Protein AF-0000000084935374 (afdb_homodimer)

Nearest PDB structures (foldseek):
  3dr8-assembly1_B  TM=8.286E-01  e=1.320E-12  unclassified
  1j4j-assembly2_B  TM=8.496E-01  e=1.382E-11  Pseudomonas amygdali pv. tabaci
  5t7e-assembly1_C-2  TM=8.811E-01  e=7.198E-11  Streptomyces hygroscopicus
  2vi7-assembly2_C  TM=8.161E-01  e=1.672E-11  Pseudomonas aeruginosa
  2i79-assembly3_D  TM=8.146E-01  e=8.707E-11  Streptococcus pneumoniae TIGR4

Secondary structure (DSSP, 8-state):
-------SSS---EEEEEHHHHHT-HHHHHHHHHHHHHHHHHHHHTT--SS-SSPPPHHHHHHHHHHHHHHHHTTSEEEEEEEETTEEEEEEEEEE--SGGGTT-EEEEEEEE-GGGTTSSHHHHHHHHHHHHHHHTT-SEEEEEEETT-HHHHHHHHHTT-EEEEEEEEEEEETTEEEEEEEEEEETTS--/-------SSS---EEEEEHHHHHT-HHHHHHHHHHHHHHHHHHHHTT--SS-SSPPPHHHHHHHHHHHHHHHHTTSEEEEEEEETTEEEEEEEEEE--SGGGTT-EEEEEEEE-GGGTTSSHHHHHHHHHHHHHHHTT-SEEEEEEETT-HHHHHHHHHTT-EEEEEEEEEEEETTEEEEEEEEEEETTS--

Structure (mmCIF, N/CA/C/O backbone):
data_AF-0000000084935374-model_v1
#
loop_
_entity.id
_entity.type
_entity.pdbx_description
1 polymer 'GCN5-related N-acetyltransferase'
#
loop_
_atom_site.group_PDB
_atom_site.id
_atom_site.type_symbol
_atom_site.label_atom_id
_atom_site.label_alt_id
_atom_site.label_comp_id
_atom_site.label_asym_id
_atom_site.label_entity_id
_atom_site.label_seq_id
_atom_site.pdbx_PDB_ins_code
_atom_site.Cartn_x
_atom_site.Cartn_y
_atom_site.Cartn_z
_atom_site.occupancy
_atom_site.B_iso_or_equiv
_atom_site.auth_seq_id
_atom_site.auth_comp_id
_atom_site.auth_asym_id
_atom_site.auth_atom_id
_atom_site.pdbx_PDB_model_num
ATOM 1 N N . MET A 1 1 ? 14.195 27.438 17.922 1 26.84 1 MET A N 1
ATOM 2 C CA . MET A 1 1 ? 12.844 27.141 17.438 1 26.84 1 MET A CA 1
ATOM 3 C C . MET A 1 1 ? 12.516 27.984 16.219 1 26.84 1 MET A C 1
ATOM 5 O O . MET A 1 1 ? 12.352 29.203 16.312 1 26.84 1 MET A O 1
ATOM 9 N N . LYS A 1 2 ? 12.922 27.469 15.094 1 40.56 2 LYS A N 1
ATOM 10 C CA . LYS A 1 2 ? 13 28.453 14.008 1 40.56 2 LYS A CA 1
ATOM 11 C C . LYS A 1 2 ? 11.617 28.938 13.602 1 40.56 2 LYS A C 1
ATOM 13 O O . LYS A 1 2 ? 10.773 28.141 13.195 1 40.56 2 LYS A O 1
ATOM 18 N N . SER A 1 3 ? 11.148 29.953 14.297 1 36.88 3 SER A N 1
ATOM 19 C CA . SER A 1 3 ? 9.922 30.656 13.922 1 36.88 3 SER A CA 1
ATOM 20 C C . SER A 1 3 ? 9.977 31.141 12.477 1 36.88 3 SER A C 1
ATOM 22 O O . SER A 1 3 ? 11 31.688 12.039 1 36.88 3 SER A O 1
ATOM 24 N N . ALA A 1 4 ? 9.188 30.453 11.711 1 41.5 4 ALA A N 1
ATOM 25 C CA . ALA A 1 4 ? 9.211 31.016 10.367 1 41.5 4 ALA A CA 1
ATOM 26 C C . ALA A 1 4 ? 8.195 32.156 10.234 1 41.5 4 ALA A C 1
ATOM 28 O O . ALA A 1 4 ? 7.043 32 10.648 1 41.5 4 ALA A O 1
ATOM 29 N N . LYS A 1 5 ? 8.695 33.406 10.148 1 41.56 5 LYS A N 1
ATOM 30 C CA . LYS A 1 5 ? 7.957 34.625 9.953 1 41.56 5 LYS A CA 1
ATOM 31 C C . LYS A 1 5 ? 7.613 34.844 8.484 1 41.56 5 LYS A C 1
ATOM 33 O O . LYS A 1 5 ? 8.5 34.875 7.629 1 41.56 5 LYS A O 1
ATOM 38 N N . ILE A 1 6 ? 6.477 34.344 8.008 1 41.03 6 ILE A N 1
ATOM 39 C CA . ILE A 1 6 ? 6.117 34.812 6.676 1 41.03 6 ILE A CA 1
ATOM 40 C C . ILE A 1 6 ? 5.57 36.25 6.766 1 41.03 6 ILE A C 1
ATOM 42 O O . ILE A 1 6 ? 4.883 36.594 7.73 1 41.03 6 ILE A O 1
ATOM 46 N N . SER A 1 7 ? 5.996 37.25 6.07 1 35.47 7 SER A N 1
ATOM 47 C CA . SER A 1 7 ? 5.848 38.688 6.09 1 35.47 7 SER A CA 1
ATOM 48 C C . SER A 1 7 ? 4.375 39.094 6.078 1 35.47 7 SER A C 1
ATOM 50 O O . SER A 1 7 ? 4.027 40.219 6.504 1 35.47 7 SER A O 1
ATOM 52 N N . GLY A 1 8 ? 3.4 38.812 5.176 1 40.5 8 GLY A N 1
ATOM 53 C CA . GLY A 1 8 ? 2.324 39.781 5.023 1 40.5 8 GLY A CA 1
ATOM 54 C C . GLY A 1 8 ? 1.479 39.938 6.273 1 40.5 8 GLY A C 1
ATOM 55 O O . GLY A 1 8 ? 1.961 40.438 7.301 1 40.5 8 GLY A O 1
ATOM 56 N N . GLY A 1 9 ? -0.099 39.812 6.199 1 41.12 9 GLY A N 1
ATOM 57 C CA . GLY A 1 9 ? -1.215 40.094 7.086 1 41.12 9 GLY A CA 1
ATOM 58 C C . GLY A 1 9 ? -1.076 39.438 8.445 1 41.12 9 GLY A C 1
ATOM 59 O O . GLY A 1 9 ? -0.069 38.781 8.727 1 41.12 9 GLY A O 1
ATOM 60 N N . SER A 1 10 ? -2.178 39.281 9.391 1 47.25 10 SER A N 1
ATOM 61 C CA . SER A 1 10 ? -2.135 38.75 10.75 1 47.25 10 SER A CA 1
ATOM 62 C C . SER A 1 10 ? -1.325 37.469 10.805 1 47.25 10 SER A C 1
ATOM 64 O O . SER A 1 10 ? -1.733 36.438 10.25 1 47.25 10 SER A O 1
ATOM 66 N N . THR A 1 11 ? -0.009 37.438 10.695 1 54.94 11 THR A N 1
ATOM 67 C CA . THR A 1 11 ? 0.952 36.344 10.648 1 54.94 11 THR A CA 1
ATOM 68 C C . THR A 1 11 ? 0.682 35.344 11.766 1 54.94 11 THR A C 1
ATOM 70 O O . THR A 1 11 ? 0.872 35.656 12.938 1 54.94 11 THR A O 1
ATOM 73 N N . THR A 1 12 ? -0.461 34.719 11.734 1 62.41 12 THR A N 1
ATOM 74 C CA . THR A 1 12 ? -0.551 33.625 12.688 1 62.41 12 THR A CA 1
ATOM 75 C C . THR A 1 12 ? 0.755 32.812 12.734 1 62.41 12 THR A C 1
ATOM 77 O O . THR A 1 12 ? 1.203 32.281 11.711 1 62.41 12 THR A O 1
ATOM 80 N N . GLU A 1 13 ? 1.489 33.125 13.797 1 83.44 13 GLU A N 1
ATOM 81 C CA . GLU A 1 13 ? 2.773 32.469 13.992 1 83.44 13 GLU A CA 1
ATOM 82 C C . GLU A 1 13 ? 2.582 31.016 14.414 1 83.44 13 GLU A C 1
ATOM 84 O O . GLU A 1 13 ? 1.85 30.734 15.367 1 83.44 13 GLU A O 1
ATOM 89 N N . TYR A 1 14 ? 2.742 30.141 13.531 1 88.69 14 TYR A N 1
ATOM 90 C CA . TYR A 1 14 ? 2.734 28.719 13.914 1 88.69 14 TYR A CA 1
ATOM 91 C C . TYR A 1 14 ? 4.152 28.203 14.125 1 88.69 14 TYR A C 1
ATOM 93 O O . TYR A 1 14 ? 5.113 28.812 13.633 1 88.69 14 TYR A O 1
ATOM 101 N N . VAL A 1 15 ? 4.254 27.281 15.031 1 93.31 15 VAL A N 1
ATOM 102 C CA . VAL A 1 15 ? 5.512 26.578 15.266 1 93.31 15 VAL A CA 1
ATOM 103 C C . VAL A 1 15 ? 5.363 25.109 14.859 1 93.31 15 VAL A C 1
ATOM 105 O O . VAL A 1 15 ? 4.328 24.484 15.109 1 93.31 15 VAL A O 1
ATOM 108 N N . ILE A 1 16 ? 6.355 24.578 14.172 1 96.56 16 ILE A N 1
ATOM 109 C CA . ILE A 1 16 ? 6.398 23.172 13.781 1 96.56 16 ILE A CA 1
ATOM 110 C C . ILE A 1 16 ? 7.34 22.406 14.703 1 96.56 16 ILE A C 1
ATOM 112 O O . ILE A 1 16 ? 8.516 22.75 14.82 1 96.56 16 ILE A O 1
ATOM 116 N N . LEU A 1 17 ? 6.809 21.391 15.336 1 95.56 17 LEU A N 1
ATOM 117 C CA . LEU A 1 17 ? 7.594 20.594 16.281 1 95.56 17 LEU A CA 1
ATOM 118 C C . LEU A 1 17 ? 7.656 19.141 15.859 1 95.56 17 LEU A C 1
ATOM 120 O O . LEU A 1 17 ? 6.73 18.641 15.219 1 95.56 17 LEU A O 1
ATOM 124 N N . ASP A 1 18 ? 8.758 18.484 16.188 1 94.31 18 ASP A N 1
ATOM 125 C CA . ASP A 1 18 ? 8.797 17.031 16.078 1 94.31 18 ASP A CA 1
ATOM 126 C C . ASP A 1 18 ? 8.477 16.359 17.406 1 94.31 18 ASP A C 1
ATOM 128 O O . ASP A 1 18 ? 8.141 17.047 18.391 1 94.31 18 ASP A O 1
ATOM 132 N N . ALA A 1 19 ? 8.578 15.047 17.359 1 88.81 19 ALA A N 1
ATOM 133 C CA . ALA A 1 19 ? 8.172 14.281 18.531 1 88.81 19 ALA A CA 1
ATOM 134 C C . ALA A 1 19 ? 9.109 14.547 19.719 1 88.81 19 ALA A C 1
ATOM 136 O O . ALA A 1 19 ? 8.672 14.57 20.859 1 88.81 19 ALA A O 1
ATOM 137 N N . VAL A 1 20 ? 10.305 14.781 19.438 1 88.38 20 VAL A N 1
ATOM 138 C CA . VAL A 1 20 ? 11.297 15.016 20.484 1 88.38 20 VAL A CA 1
ATOM 139 C C . VAL A 1 20 ? 11.055 16.375 21.125 1 88.38 20 VAL A C 1
ATOM 141 O O . VAL A 1 20 ? 11.047 16.484 22.359 1 88.38 20 VAL A O 1
ATOM 144 N N . GLU A 1 21 ? 10.859 17.359 20.281 1 90.88 21 GLU A N 1
ATOM 145 C CA . GLU A 1 21 ? 10.578 18.703 20.781 1 90.88 21 GLU A CA 1
ATOM 146 C C . GLU A 1 21 ? 9.289 18.734 21.594 1 90.88 21 GLU A C 1
ATOM 148 O O . GLU A 1 21 ? 9.203 19.438 22.609 1 90.88 21 GLU A O 1
ATOM 153 N N . LEU A 1 22 ? 8.32 17.953 21.156 1 90.69 22 LEU A N 1
ATOM 154 C CA . LEU A 1 22 ? 7.039 17.891 21.859 1 90.69 22 LEU A CA 1
ATOM 155 C C . LEU A 1 22 ? 7.199 17.234 23.219 1 90.69 22 LEU A C 1
ATOM 157 O O . LEU A 1 22 ? 6.574 17.656 24.203 1 90.69 22 LEU A O 1
ATOM 161 N N . ALA A 1 23 ? 8 16.219 23.281 1 87.94 23 ALA A N 1
ATOM 162 C CA . ALA A 1 23 ? 8.219 15.484 24.516 1 87.94 23 ALA A CA 1
ATOM 163 C C . ALA A 1 23 ? 8.859 16.375 25.578 1 87.94 23 ALA A C 1
ATOM 165 O O . ALA A 1 23 ? 8.773 16.078 26.766 1 87.94 23 ALA A O 1
ATOM 166 N N . ALA A 1 24 ? 9.5 17.438 25.188 1 90.69 24 ALA A N 1
ATOM 167 C CA . ALA A 1 24 ? 10.156 18.359 26.109 1 90.69 24 ALA A CA 1
ATOM 168 C C . ALA A 1 24 ? 9.133 19.266 26.797 1 90.69 24 ALA A C 1
ATOM 170 O O . ALA A 1 24 ? 9.469 19.969 27.766 1 90.69 24 ALA A O 1
ATOM 171 N N . ASP A 1 25 ? 7.938 19.25 26.375 1 91.88 25 ASP A N 1
ATOM 172 C CA . ASP A 1 25 ? 6.84 20 26.969 1 91.88 25 ASP A CA 1
ATOM 173 C C . ASP A 1 25 ? 5.707 19.078 27.391 1 91.88 25 ASP A C 1
ATOM 175 O O . ASP A 1 25 ? 4.777 18.828 26.625 1 91.88 25 ASP A O 1
ATOM 179 N N . PRO A 1 26 ? 5.707 18.656 28.625 1 90.5 26 PRO A N 1
ATOM 180 C CA . PRO A 1 26 ? 4.742 17.672 29.109 1 90.5 26 PRO A CA 1
ATOM 181 C C . PRO A 1 26 ? 3.295 18.141 28.969 1 90.5 26 PRO A C 1
ATOM 183 O O . PRO A 1 26 ? 2.391 17.312 28.797 1 90.5 26 PRO A O 1
ATOM 186 N N . GLU A 1 27 ? 3.104 19.406 29.062 1 90.62 27 GLU A N 1
ATOM 187 C CA . GLU A 1 27 ? 1.745 19.906 28.922 1 90.62 27 GLU A CA 1
ATOM 188 C C . GLU A 1 27 ? 1.217 19.703 27.516 1 90.62 27 GLU A C 1
ATOM 190 O O . GLU A 1 27 ? 0.083 19.25 27.328 1 90.62 27 GLU A O 1
ATOM 195 N N . LEU A 1 28 ? 1.984 20.062 26.531 1 90.81 28 LEU A N 1
ATOM 196 C CA . LEU A 1 28 ? 1.586 19.844 25.141 1 90.81 28 LEU A CA 1
ATOM 197 C C . LEU A 1 28 ? 1.415 18.359 24.844 1 90.81 28 LEU A C 1
ATOM 199 O O . LEU A 1 28 ? 0.45 17.953 24.188 1 90.81 28 LEU A O 1
ATOM 203 N N . GLN A 1 29 ? 2.311 17.562 25.344 1 90 29 GLN A N 1
ATOM 204 C CA . GLN A 1 29 ? 2.295 16.125 25.109 1 90 29 GLN A CA 1
ATOM 205 C C . GLN A 1 29 ? 1.039 15.492 25.703 1 90 29 GLN A C 1
ATOM 207 O O . GLN A 1 29 ? 0.453 14.594 25.094 1 90 29 GLN A O 1
ATOM 212 N N . GLY A 1 30 ? 0.667 15.922 26.859 1 91.5 30 GLY A N 1
ATOM 213 C CA . GLY A 1 30 ? -0.48 15.352 27.547 1 91.5 30 GLY A CA 1
ATOM 214 C C . GLY A 1 30 ? -1.78 15.531 26.781 1 91.5 30 GLY A C 1
ATOM 215 O O . GLY A 1 30 ? -2.686 14.695 26.891 1 91.5 30 GLY A O 1
ATOM 216 N N . ARG A 1 31 ? -1.876 16.562 25.969 1 93.88 31 ARG A N 1
ATOM 217 C CA . ARG A 1 31 ? -3.113 16.875 25.266 1 93.88 31 ARG A CA 1
ATOM 218 C C . ARG A 1 31 ? -3.037 16.438 23.797 1 93.88 31 ARG A C 1
ATOM 220 O O . ARG A 1 31 ? -4.012 16.562 23.062 1 93.88 31 ARG A O 1
ATOM 227 N N . LEU A 1 32 ? -1.967 15.914 23.453 1 94.94 32 LEU A N 1
ATOM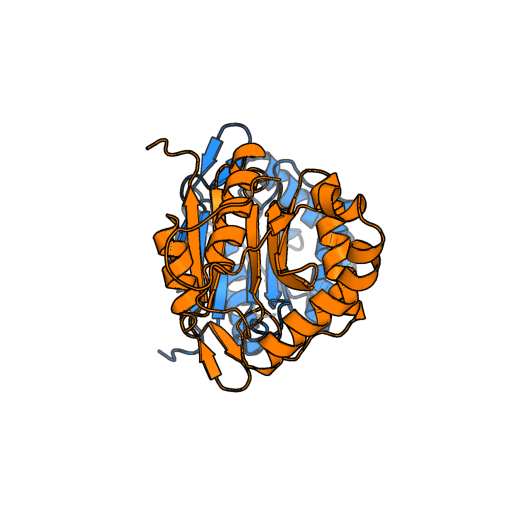 228 C CA . LEU A 1 32 ? -1.672 15.672 22.047 1 94.94 32 LEU A CA 1
ATOM 229 C C . LEU A 1 32 ? -2.703 14.734 21.422 1 94.94 32 LEU A C 1
ATOM 231 O O . LEU A 1 32 ? -3.297 15.055 20.391 1 94.94 32 LEU A O 1
ATOM 235 N N . ALA A 1 33 ? -2.932 13.625 22.078 1 95.38 33 ALA A N 1
ATOM 236 C CA . ALA A 1 33 ? -3.83 12.617 21.516 1 95.38 33 ALA A CA 1
ATOM 237 C C . ALA A 1 33 ? -5.25 13.156 21.391 1 95.38 33 ALA A C 1
ATOM 239 O O . ALA A 1 33 ? -5.914 12.938 20.375 1 95.38 33 ALA A O 1
ATOM 240 N N . GLU A 1 34 ? -5.664 13.836 22.391 1 96.62 34 GLU A N 1
ATOM 241 C CA . GLU A 1 34 ? -7.004 14.414 22.375 1 96.62 34 GLU A CA 1
ATOM 242 C C . GLU A 1 34 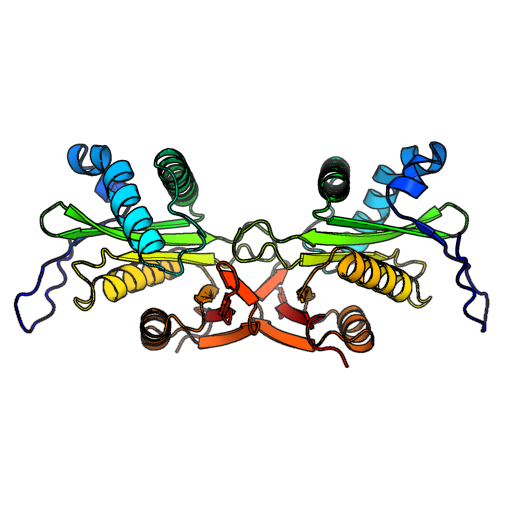? -7.133 15.477 21.297 1 96.62 34 GLU A C 1
ATOM 244 O O . GLU A 1 34 ? -8.133 15.508 20.562 1 96.62 34 GLU A O 1
ATOM 249 N N . SER A 1 35 ? -6.184 16.344 21.219 1 97.19 35 SER A N 1
ATOM 250 C CA . SER A 1 35 ? -6.199 17.406 20.219 1 97.19 35 SER A CA 1
ATOM 251 C C . SER A 1 35 ? -6.137 16.828 18.812 1 97.19 35 SER A C 1
ATOM 253 O O . SER A 1 35 ? -6.859 17.281 17.922 1 97.19 35 SER A O 1
ATOM 255 N N . ALA A 1 36 ? -5.273 15.875 18.609 1 97.94 36 ALA A N 1
ATOM 256 C CA . ALA A 1 36 ? -5.164 15.219 17.312 1 97.94 36 ALA A CA 1
ATOM 257 C C . ALA A 1 36 ? -6.477 14.539 16.922 1 97.94 36 ALA A C 1
ATOM 259 O O . ALA A 1 36 ? -6.918 14.641 15.781 1 97.94 36 ALA A O 1
ATOM 260 N N . HIS A 1 37 ? -7.055 13.875 17.906 1 98.19 37 HIS A N 1
ATOM 261 C CA . HIS A 1 37 ? -8.336 13.227 17.656 1 98.19 37 HIS A CA 1
ATOM 262 C C . HIS A 1 37 ? -9.383 14.234 17.188 1 98.19 37 HIS A C 1
ATOM 264 O O . HIS A 1 37 ? -10.094 13.984 16.219 1 98.19 37 HIS A O 1
ATOM 270 N N . ARG A 1 38 ? -9.484 15.312 17.906 1 97.5 38 ARG A N 1
ATOM 271 C CA . ARG A 1 38 ? -10.453 16.344 17.547 1 97.5 38 ARG A CA 1
ATOM 272 C C . ARG A 1 38 ? -10.25 16.812 16.109 1 97.5 38 ARG A C 1
ATOM 274 O O . ARG A 1 38 ? -11.211 16.906 15.344 1 97.5 38 ARG A O 1
ATOM 281 N N . ILE A 1 39 ? -9.016 17.094 15.758 1 97.88 39 ILE A N 1
ATOM 282 C CA . ILE A 1 39 ? -8.695 17.594 14.422 1 97.88 39 ILE A CA 1
ATOM 283 C C . ILE A 1 39 ? -9.102 16.547 13.383 1 97.88 39 ILE A C 1
ATOM 285 O O . ILE A 1 39 ? -9.828 16.859 12.438 1 97.88 39 ILE A O 1
ATOM 289 N N . LEU A 1 40 ? -8.648 15.305 13.555 1 97.69 40 LEU A N 1
ATOM 290 C CA . LEU A 1 40 ? -8.891 14.242 12.578 1 97.69 40 LEU A CA 1
ATOM 291 C C . LEU A 1 40 ? -10.375 13.906 12.492 1 97.69 40 LEU A C 1
ATOM 293 O O . LEU A 1 40 ? -10.914 13.758 11.391 1 97.69 40 LEU A O 1
ATOM 297 N N . ALA A 1 41 ? -11 13.867 13.625 1 97.56 41 ALA A N 1
ATOM 298 C CA . ALA A 1 41 ? -12.422 13.547 13.648 1 97.56 41 ALA A CA 1
ATOM 299 C C . ALA A 1 41 ? -13.242 14.617 12.938 1 97.56 41 ALA A C 1
ATOM 301 O O . ALA A 1 41 ? -14.117 14.305 12.133 1 97.56 41 ALA A O 1
ATOM 302 N N . ASP A 1 42 ? -12.945 15.844 13.211 1 97.06 42 ASP A N 1
ATOM 303 C CA . ASP A 1 42 ? -13.656 16.953 12.602 1 97.06 42 ASP A CA 1
ATOM 304 C C . ASP A 1 42 ? -13.453 16.969 11.086 1 97.06 42 ASP A C 1
ATOM 306 O O . ASP A 1 42 ? -14.406 17.188 10.328 1 97.06 42 ASP A O 1
ATOM 310 N N . LEU A 1 43 ? -12.258 16.766 10.703 1 96.12 43 LEU A N 1
ATOM 311 C CA . LEU A 1 43 ? -11.945 16.766 9.281 1 96.12 43 LEU A CA 1
ATOM 312 C C . LEU A 1 43 ? -12.68 15.648 8.562 1 96.12 43 LEU A C 1
ATOM 314 O O . LEU A 1 43 ? -13.289 15.867 7.508 1 96.12 43 LEU A O 1
ATOM 318 N N . VAL A 1 44 ? -12.625 14.43 9.117 1 94 44 VAL A N 1
ATOM 319 C CA . VAL A 1 44 ? -13.273 13.273 8.508 1 94 44 VAL A CA 1
ATOM 320 C C . VAL A 1 44 ? -14.781 13.477 8.469 1 94 44 VAL A C 1
ATOM 322 O O . VAL A 1 44 ? -15.438 13.172 7.469 1 94 44 VAL A O 1
ATOM 325 N N . ASP A 1 45 ? -15.273 14.031 9.547 1 94.06 45 ASP A N 1
ATOM 326 C CA . ASP A 1 45 ? -16.703 14.336 9.609 1 94.06 45 ASP A CA 1
ATOM 327 C C . ASP A 1 45 ? -17.094 15.336 8.523 1 94.06 45 ASP A C 1
ATOM 329 O O . ASP A 1 45 ? -18.203 15.273 7.992 1 94.06 45 ASP A O 1
ATOM 333 N N . GLY A 1 46 ? -16.219 16.156 8.219 1 93.19 46 GLY A N 1
ATOM 334 C CA . GLY A 1 46 ? -16.469 17.156 7.191 1 93.19 46 GLY A CA 1
ATOM 335 C C . GLY A 1 46 ? -16.203 16.641 5.789 1 93.19 46 GLY A C 1
ATOM 336 O O . GLY A 1 46 ? -16.344 17.391 4.812 1 93.19 46 GLY A O 1
ATOM 337 N N . GLY A 1 47 ? -15.742 15.398 5.645 1 90.69 47 GLY A N 1
ATOM 338 C CA . GLY A 1 47 ? -15.602 14.781 4.336 1 90.69 47 GLY A CA 1
ATOM 339 C C . GLY A 1 47 ? -14.164 14.75 3.848 1 90.69 47 GLY A C 1
ATOM 340 O O . GLY A 1 47 ? -13.906 14.445 2.682 1 90.69 47 GLY A O 1
ATOM 341 N N . ALA A 1 48 ? -13.273 15.094 4.77 1 90.75 48 ALA A N 1
ATOM 342 C CA . ALA A 1 48 ? -11.867 15.109 4.367 1 90.75 48 ALA A CA 1
ATOM 343 C C . ALA A 1 48 ? -11.398 13.719 3.949 1 90.75 48 ALA A C 1
ATOM 345 O O . ALA A 1 48 ? -11.836 12.719 4.512 1 90.75 48 ALA A O 1
ATOM 346 N N . ALA A 1 49 ? -10.539 13.688 3.01 1 88.69 49 ALA A N 1
ATOM 347 C CA . ALA A 1 49 ? -9.977 12.469 2.434 1 88.69 49 ALA A CA 1
ATOM 348 C C . ALA A 1 49 ? -8.742 12.016 3.207 1 88.69 49 ALA A C 1
ATOM 350 O O . ALA A 1 49 ? -7.625 12.062 2.688 1 88.69 49 ALA A O 1
ATOM 351 N N . LEU A 1 50 ? -8.977 11.492 4.379 1 90.38 50 LEU A N 1
ATOM 352 C CA . LEU A 1 50 ? -7.852 11.141 5.238 1 90.38 50 LEU A CA 1
ATOM 353 C C . LEU A 1 50 ? -7.809 9.633 5.477 1 90.38 50 LEU A C 1
ATOM 355 O O . LEU A 1 50 ? -7.129 9.164 6.395 1 90.38 50 LEU A O 1
ATOM 359 N N . GLY A 1 51 ? -8.594 8.836 4.727 1 86.94 51 GLY A N 1
ATOM 360 C CA . GLY A 1 51 ? -8.477 7.391 4.781 1 86.94 51 GLY A CA 1
ATOM 361 C C . GLY A 1 51 ? -9.523 6.738 5.664 1 86.94 51 GLY A C 1
ATOM 362 O O . GLY A 1 51 ? -9.539 5.516 5.816 1 86.94 51 GLY A O 1
ATOM 363 N N . TRP A 1 52 ? -10.453 7.547 6.297 1 87.38 52 TRP A N 1
ATOM 364 C CA . TRP A 1 52 ? -11.547 7.047 7.125 1 87.38 52 TRP A CA 1
ATOM 365 C C . TRP A 1 52 ? -12.891 7.305 6.457 1 87.38 52 TRP A C 1
ATOM 367 O O . TRP A 1 52 ? -13.094 8.344 5.824 1 87.38 52 TRP A O 1
ATOM 377 N N . VAL A 1 53 ? -13.781 6.367 6.633 1 87.12 53 VAL A N 1
ATOM 378 C CA . VAL A 1 53 ? -15.133 6.551 6.117 1 87.12 53 VAL A CA 1
ATOM 379 C C . VAL A 1 53 ? -16 7.215 7.184 1 87.12 53 VAL A C 1
ATOM 381 O O . VAL A 1 53 ? -17 7.855 6.863 1 87.12 53 VAL A O 1
ATOM 384 N N . LYS A 1 54 ? -15.602 7.008 8.438 1 91.06 54 LYS A N 1
ATOM 385 C CA . LYS A 1 54 ? -16.188 7.68 9.594 1 91.06 54 LYS A CA 1
ATOM 386 C C . LYS A 1 54 ? -15.102 8.18 10.547 1 91.06 54 LYS A C 1
ATOM 388 O O . LYS A 1 54 ? -13.969 7.691 10.516 1 91.06 54 LYS A O 1
ATOM 393 N N . PRO A 1 55 ? -15.43 9.141 11.336 1 95.19 55 PRO A N 1
ATOM 394 C CA . PRO A 1 55 ? -14.406 9.648 12.258 1 95.19 55 PRO A CA 1
ATOM 395 C C . PRO A 1 55 ? -13.766 8.547 13.094 1 95.19 55 PRO A C 1
ATOM 397 O O . PRO A 1 55 ? -14.461 7.664 13.602 1 95.19 55 PRO A O 1
ATOM 400 N N . PRO A 1 56 ? -12.492 8.586 13.164 1 95.69 56 PRO A N 1
ATOM 401 C CA . PRO A 1 56 ? -11.82 7.59 14.016 1 95.69 56 PRO A CA 1
ATOM 402 C C . PRO A 1 56 ? -12.148 7.77 15.492 1 95.69 56 PRO A C 1
ATOM 404 O O . PRO A 1 56 ? -12.477 8.875 15.93 1 95.69 56 PRO A O 1
ATOM 407 N N . SER A 1 57 ? -11.984 6.734 16.234 1 97.12 57 SER A N 1
ATOM 408 C CA . SER A 1 57 ? -12.125 6.816 17.688 1 97.12 57 SER A CA 1
ATOM 409 C C . SER A 1 57 ? -10.875 7.406 18.328 1 97.12 57 SER A C 1
ATOM 411 O O . SER A 1 57 ? -9.805 7.426 17.719 1 97.12 57 SER A O 1
ATOM 413 N N . PRO A 1 58 ? -11.031 7.914 19.547 1 97.38 58 PRO A N 1
ATOM 414 C CA . PRO A 1 58 ? -9.844 8.406 20.25 1 97.38 58 PRO A CA 1
ATOM 415 C C . PRO A 1 58 ? -8.75 7.344 20.375 1 97.38 58 PRO A C 1
ATOM 417 O O . PRO A 1 58 ? -7.57 7.652 20.219 1 97.38 58 PRO A O 1
ATOM 420 N N . ASP A 1 59 ? -9.164 6.125 20.609 1 97.5 59 ASP A N 1
ATOM 421 C CA . ASP A 1 59 ? -8.203 5.039 20.75 1 97.5 59 ASP A CA 1
ATOM 422 C C . ASP A 1 59 ? -7.473 4.773 19.422 1 97.5 59 ASP A C 1
ATOM 424 O O . ASP A 1 59 ? -6.27 4.516 19.422 1 97.5 59 ASP A O 1
ATOM 428 N N . GLU A 1 60 ? -8.203 4.785 18.344 1 95.88 60 GLU A N 1
ATOM 429 C CA . GLU A 1 60 ? -7.598 4.602 17.016 1 95.88 60 GLU A CA 1
ATOM 430 C C . GLU A 1 60 ? -6.531 5.656 16.75 1 95.88 60 GLU A C 1
ATOM 432 O O . GLU A 1 60 ? -5.457 5.348 16.234 1 95.88 60 GLU A O 1
ATOM 437 N N . VAL A 1 61 ? -6.848 6.883 17.141 1 97.31 61 VAL A N 1
ATOM 438 C CA . VAL A 1 61 ? -5.918 7.98 16.922 1 97.31 61 VAL A CA 1
ATOM 439 C C . VAL A 1 61 ? -4.707 7.832 17.828 1 97.31 61 VAL A C 1
ATOM 441 O O . VAL A 1 61 ? -3.566 8.023 17.406 1 97.31 61 VAL A O 1
ATOM 444 N N . ALA A 1 62 ? -4.938 7.484 19.062 1 96.94 62 ALA A N 1
ATOM 445 C CA . ALA A 1 62 ? -3.844 7.27 20.016 1 96.94 62 ALA A CA 1
ATOM 446 C C . ALA A 1 62 ? -2.916 6.156 19.531 1 96.94 62 ALA A C 1
ATOM 448 O O . ALA A 1 62 ? -1.69 6.293 19.594 1 96.94 62 ALA A O 1
ATOM 449 N N . ASP A 1 63 ? -3.518 5.078 19.078 1 97.12 63 ASP A N 1
ATOM 450 C CA . ASP A 1 63 ? -2.748 3.955 18.562 1 97.12 63 ASP A CA 1
ATOM 451 C C . ASP A 1 63 ? -1.925 4.371 17.344 1 97.12 63 ASP A C 1
ATOM 453 O O . ASP A 1 63 ? -0.765 3.979 17.203 1 97.12 63 ASP A O 1
ATOM 457 N N . LEU A 1 64 ? -2.547 5.117 16.5 1 96.56 64 LEU A N 1
ATOM 458 C CA . LEU A 1 64 ? -1.863 5.629 15.32 1 96.56 64 LEU A CA 1
ATOM 459 C C . LEU A 1 64 ? -0.651 6.465 15.703 1 96.56 64 LEU A C 1
ATOM 461 O O . LEU A 1 64 ? 0.453 6.238 15.203 1 96.56 64 LEU A O 1
ATOM 465 N N . LEU A 1 65 ? -0.856 7.41 16.594 1 96.62 65 LEU A N 1
ATOM 466 C CA . LEU A 1 65 ? 0.226 8.281 17.031 1 96.62 65 LEU A CA 1
ATOM 467 C C . LEU A 1 65 ? 1.344 7.477 17.688 1 96.62 65 LEU A C 1
ATOM 469 O O . LEU A 1 65 ? 2.523 7.715 17.406 1 96.62 65 LEU A O 1
ATOM 473 N N . ALA A 1 66 ? 0.989 6.535 18.516 1 95.94 66 ALA A N 1
ATOM 474 C CA . ALA A 1 66 ? 1.978 5.688 19.188 1 95.94 66 ALA A CA 1
ATOM 475 C C . ALA A 1 66 ? 2.809 4.914 18.172 1 95.94 66 ALA A C 1
ATOM 477 O O . ALA A 1 66 ? 4.027 4.801 18.312 1 95.94 66 ALA A O 1
ATOM 478 N N . HIS A 1 67 ? 2.123 4.41 17.219 1 97.12 67 HIS A N 1
ATOM 479 C CA . HIS A 1 67 ? 2.801 3.66 16.156 1 97.12 67 HIS A CA 1
ATOM 480 C C . HIS A 1 67 ? 3.803 4.539 15.414 1 97.12 67 HIS A C 1
ATOM 482 O O . HIS A 1 67 ? 4.957 4.152 15.234 1 97.12 67 HIS A O 1
ATOM 488 N N . VAL A 1 68 ? 3.387 5.695 15.047 1 97.5 68 VAL A N 1
ATOM 489 C CA . VAL A 1 68 ? 4.238 6.582 14.258 1 97.5 68 VAL A CA 1
ATOM 490 C C . VAL A 1 68 ? 5.422 7.051 15.109 1 97.5 68 VAL A C 1
ATOM 492 O O . VAL A 1 68 ? 6.555 7.113 14.625 1 97.5 68 VAL A O 1
ATOM 495 N N . VAL A 1 69 ? 5.145 7.379 16.344 1 95.38 69 VAL A N 1
ATOM 496 C CA . VAL A 1 69 ? 6.207 7.801 17.25 1 95.38 69 VAL A CA 1
ATOM 497 C C . VAL A 1 69 ? 7.242 6.688 17.375 1 95.38 69 VAL A C 1
ATOM 499 O O . VAL A 1 69 ? 8.445 6.945 17.312 1 95.38 69 VAL A O 1
ATOM 502 N N . SER A 1 70 ? 6.781 5.469 17.578 1 96.31 70 SER A N 1
ATOM 503 C CA . SER A 1 70 ? 7.684 4.328 17.672 1 96.31 70 SER A CA 1
ATOM 504 C C . SER A 1 70 ? 8.508 4.164 16.391 1 96.31 70 SER A C 1
ATOM 506 O O . SER A 1 70 ? 9.719 3.957 16.453 1 96.31 70 SER A O 1
ATOM 508 N N . ALA A 1 71 ? 7.863 4.281 15.289 1 97.44 71 ALA A N 1
ATOM 509 C CA . ALA A 1 71 ? 8.555 4.172 14.008 1 97.44 71 ALA A CA 1
ATOM 510 C C . ALA A 1 71 ? 9.578 5.297 13.844 1 97.44 71 ALA A C 1
ATOM 512 O O . ALA A 1 71 ? 10.664 5.078 13.305 1 97.44 71 ALA A O 1
ATOM 513 N N . ALA A 1 72 ? 9.203 6.457 14.273 1 96.31 72 ALA A N 1
ATOM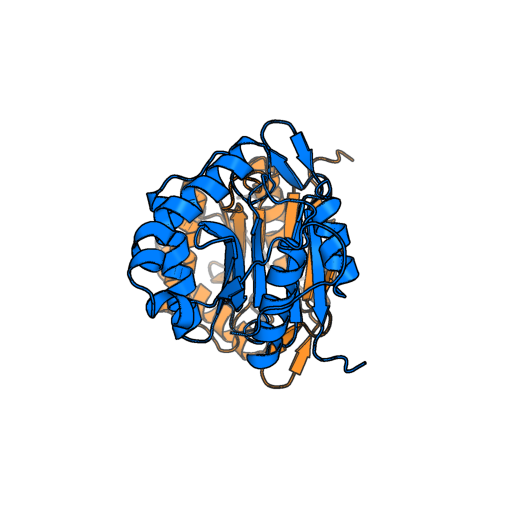 514 C CA . ALA A 1 72 ? 10.102 7.605 14.188 1 96.31 72 ALA A CA 1
ATOM 515 C C . ALA A 1 72 ? 11.359 7.379 15.031 1 96.31 72 ALA A C 1
ATOM 517 O O . ALA A 1 72 ? 12.469 7.703 14.602 1 96.31 72 ALA A O 1
ATOM 518 N N . ARG A 1 73 ? 11.195 6.859 16.141 1 93.81 73 ARG A N 1
ATOM 519 C CA . ARG A 1 73 ? 12.328 6.559 17.016 1 93.81 73 ARG A CA 1
ATOM 520 C C . ARG A 1 73 ? 13.266 5.543 16.375 1 93.81 73 ARG A C 1
ATOM 522 O O . ARG A 1 73 ? 14.477 5.605 16.562 1 93.81 73 ARG A O 1
ATOM 529 N N . ALA A 1 74 ? 12.688 4.684 15.625 1 95.44 74 ALA A N 1
ATOM 530 C CA . ALA A 1 74 ? 13.469 3.641 14.961 1 95.44 74 ALA A CA 1
ATOM 531 C C . ALA A 1 74 ? 14.094 4.16 13.672 1 95.44 74 ALA A C 1
ATOM 533 O O . ALA A 1 74 ? 14.836 3.439 12.992 1 95.44 74 ALA A O 1
ATOM 534 N N . GLY A 1 75 ? 13.781 5.414 13.312 1 95.19 75 GLY A N 1
ATOM 535 C CA . GLY A 1 75 ? 14.32 5.996 12.094 1 95.19 75 GLY A CA 1
ATOM 536 C C . GLY A 1 75 ? 13.5 5.672 10.859 1 95.19 75 GLY A C 1
ATOM 537 O O . GLY A 1 75 ? 13.945 5.902 9.734 1 95.19 75 GLY A O 1
ATOM 538 N N . ASP A 1 76 ? 12.234 5.148 11.055 1 97.81 76 ASP A N 1
ATOM 539 C CA . ASP A 1 76 ? 11.422 4.664 9.945 1 97.81 76 ASP A CA 1
ATOM 540 C C . ASP A 1 76 ? 10.219 5.574 9.711 1 97.81 76 ASP A C 1
ATOM 542 O O . ASP A 1 76 ? 9.281 5.203 8.992 1 97.81 76 ASP A O 1
ATOM 546 N N . ALA A 1 77 ? 10.227 6.699 10.367 1 98.62 77 ALA A N 1
ATOM 547 C CA . ALA A 1 77 ? 9.148 7.672 10.188 1 98.62 77 ALA A CA 1
ATOM 548 C C . ALA A 1 77 ? 9.594 9.062 10.625 1 98.62 77 ALA A C 1
ATOM 550 O O . ALA A 1 77 ? 10.633 9.219 11.281 1 98.62 77 ALA A O 1
ATOM 551 N N . ALA A 1 78 ? 8.852 10.016 10.234 1 98.44 78 ALA A N 1
ATOM 552 C CA . ALA A 1 78 ? 8.891 11.359 10.805 1 98.44 78 ALA A CA 1
ATOM 553 C C . ALA A 1 78 ? 7.48 11.875 11.078 1 98.44 78 ALA A C 1
ATOM 555 O O . ALA A 1 78 ? 6.543 11.562 10.344 1 98.44 78 ALA A O 1
ATOM 556 N N . LEU A 1 79 ? 7.395 12.555 12.117 1 98.25 79 LEU A N 1
ATOM 557 C CA . LEU A 1 79 ? 6.137 13.125 12.578 1 98.25 79 LEU A CA 1
ATOM 558 C C . LEU A 1 79 ? 6.32 14.586 12.992 1 98.25 79 LEU A C 1
ATOM 560 O O . LEU A 1 79 ? 7.219 14.898 13.773 1 98.25 79 LEU A O 1
ATOM 564 N N . ARG A 1 80 ? 5.504 15.477 12.414 1 98.19 80 ARG A N 1
ATOM 565 C CA . ARG A 1 80 ? 5.555 16.906 12.727 1 98.19 80 ARG A CA 1
ATOM 566 C C . ARG A 1 80 ? 4.191 17.406 13.195 1 98.19 80 ARG A C 1
ATOM 568 O O . ARG A 1 80 ? 3.154 16.969 12.695 1 98.19 80 ARG A O 1
ATOM 575 N N . PHE A 1 81 ? 4.262 18.328 14.062 1 97.94 81 PHE A N 1
ATOM 576 C CA . PHE A 1 81 ? 3.09 18.984 14.641 1 97.94 81 PHE A CA 1
ATOM 577 C C . PHE A 1 81 ? 3.156 20.484 14.445 1 97.94 81 PHE A C 1
ATOM 579 O O . PHE A 1 81 ? 4.219 21.094 14.594 1 97.94 81 PHE A O 1
ATOM 586 N N . ALA A 1 82 ? 2.047 21.047 14.117 1 97.62 82 ALA A N 1
ATOM 587 C CA . ALA A 1 82 ? 1.936 22.5 14.023 1 97.62 82 ALA A CA 1
ATOM 588 C C . ALA A 1 82 ? 1.112 23.047 15.18 1 97.62 82 ALA A C 1
ATOM 590 O O . ALA A 1 82 ? 0.023 22.562 15.477 1 97.62 82 ALA A O 1
ATOM 591 N N . PHE A 1 83 ? 1.652 24.078 15.797 1 96.06 83 PHE A N 1
ATOM 592 C CA . PHE A 1 83 ? 0.967 24.719 16.906 1 96.06 83 PHE A CA 1
ATOM 593 C C . PHE A 1 83 ? 0.782 26.203 16.641 1 96.06 83 PHE A C 1
ATOM 595 O O . PHE A 1 83 ? 1.672 26.859 16.094 1 96.06 83 PHE A O 1
ATOM 602 N N . VAL A 1 84 ? -0.395 26.688 17.016 1 93.12 84 VAL A N 1
ATOM 603 C CA . VAL A 1 84 ? -0.663 28.125 17.141 1 93.12 84 VAL A CA 1
ATOM 604 C C . VAL A 1 84 ? -1.01 28.469 18.578 1 93.12 84 VAL A C 1
ATOM 606 O O . VAL A 1 84 ? -1.965 27.922 19.141 1 93.12 84 VAL A O 1
ATOM 609 N N . GLU A 1 85 ? -0.238 29.359 19.203 1 89.06 85 GLU A N 1
ATOM 610 C CA . GLU A 1 85 ? -0.465 29.734 20.594 1 89.06 85 GLU A CA 1
ATOM 611 C C . GLU A 1 85 ? -0.666 28.484 21.469 1 89.06 85 GLU A C 1
ATOM 613 O O . GLU A 1 85 ? -1.637 28.406 22.219 1 89.06 85 GLU A O 1
ATOM 618 N N . ARG A 1 86 ? 0.081 27.422 21.297 1 90.5 86 ARG A N 1
ATOM 619 C CA . ARG A 1 86 ? 0.152 26.203 22.078 1 90.5 86 ARG A CA 1
ATOM 620 C C . ARG A 1 86 ? -1.037 25.281 21.781 1 90.5 86 ARG A C 1
ATOM 622 O O . ARG A 1 86 ? -1.294 24.328 22.516 1 90.5 86 ARG A O 1
ATOM 629 N N . ARG A 1 87 ? -1.78 25.656 20.828 1 93.94 87 ARG A N 1
ATOM 630 C CA . ARG A 1 87 ? -2.857 24.797 20.344 1 93.94 87 ARG A CA 1
ATOM 631 C C . ARG A 1 87 ? -2.424 24 19.109 1 93.94 87 ARG A C 1
ATOM 633 O O . ARG A 1 87 ? -1.918 24.578 18.141 1 93.94 87 ARG A O 1
ATOM 640 N N . LEU A 1 88 ? -2.611 22.734 19.234 1 97.19 88 LEU A N 1
ATOM 641 C CA . LEU A 1 88 ? -2.322 21.906 18.047 1 97.19 88 LEU A CA 1
ATOM 642 C C . LEU A 1 88 ? -3.279 22.25 16.906 1 97.19 88 LEU A C 1
ATOM 644 O O . LEU A 1 88 ? -4.496 22.234 17.094 1 97.19 88 LEU A O 1
ATOM 648 N N . VAL A 1 89 ? -2.732 22.562 15.734 1 97.56 89 VAL A N 1
ATOM 649 C CA . VAL A 1 89 ? -3.609 22.938 14.633 1 97.56 89 VAL A CA 1
ATOM 650 C C . VAL A 1 89 ? -3.342 22.047 13.43 1 97.56 89 VAL A C 1
ATOM 652 O O . VAL A 1 89 ? -4.023 22.156 12.406 1 97.56 89 VAL A O 1
ATOM 655 N N . GLY A 1 90 ? -2.396 21.188 13.492 1 97.94 90 GLY A N 1
ATOM 656 C CA . GLY A 1 90 ? -2.121 20.281 12.391 1 97.94 90 GLY A CA 1
ATOM 657 C C . GLY A 1 90 ? -1.054 19.25 12.719 1 97.94 90 GLY A C 1
ATOM 658 O O . GLY A 1 90 ? -0.304 19.406 13.688 1 97.94 90 GLY A O 1
ATOM 659 N N . LEU A 1 91 ? -1.019 18.219 11.984 1 98.25 91 LEU A N 1
ATOM 660 C CA . LEU A 1 91 ? -0.009 17.172 12.102 1 98.25 91 LEU A CA 1
ATOM 661 C C . LEU A 1 91 ? 0.175 16.438 10.773 1 98.25 91 LEU A C 1
ATOM 663 O O . LEU A 1 91 ? -0.697 16.5 9.898 1 98.25 91 LEU A O 1
ATOM 667 N N . GLY A 1 92 ? 1.275 15.828 10.602 1 98.38 92 GLY A N 1
ATOM 668 C CA . GLY A 1 92 ? 1.586 14.992 9.445 1 98.38 92 GLY A CA 1
ATOM 669 C C . GLY A 1 92 ? 2.734 14.039 9.695 1 98.38 92 GLY A C 1
ATOM 670 O O . GLY A 1 92 ? 3.502 14.211 10.641 1 98.38 92 GLY A O 1
ATOM 671 N N . TYR A 1 93 ? 2.758 13.039 8.891 1 98.69 93 TYR A N 1
ATOM 672 C CA . TYR A 1 93 ? 3.846 12.078 9.062 1 98.69 93 TYR A CA 1
ATOM 673 C C . TYR A 1 93 ? 4.066 11.273 7.789 1 98.69 93 TYR A C 1
ATOM 675 O O . TYR A 1 93 ? 3.17 11.164 6.949 1 98.69 93 TYR A O 1
ATOM 683 N N . TRP A 1 94 ? 5.223 10.82 7.594 1 98.75 94 TRP A N 1
ATOM 684 C CA . TRP A 1 94 ? 5.496 9.773 6.613 1 98.75 94 TRP A CA 1
ATOM 685 C C . TRP A 1 94 ? 6.02 8.516 7.293 1 98.75 94 TRP A C 1
ATOM 687 O O . TRP A 1 94 ? 6.473 8.562 8.438 1 98.75 94 TRP A O 1
ATOM 697 N N . LEU A 1 95 ? 5.82 7.371 6.668 1 98.75 95 LEU A N 1
ATOM 698 C CA . LEU A 1 95 ? 6.348 6.078 7.082 1 98.75 95 LEU A CA 1
ATOM 699 C C . LEU A 1 95 ? 7.219 5.469 5.988 1 98.75 95 LEU A C 1
ATOM 701 O O . LEU A 1 95 ? 6.875 5.531 4.809 1 98.75 95 LEU A O 1
ATOM 705 N N . ARG A 1 96 ? 8.359 4.953 6.402 1 98.25 96 ARG A N 1
ATOM 706 C CA . ARG A 1 96 ? 9.164 4.156 5.484 1 98.25 96 ARG A CA 1
ATOM 707 C C . ARG A 1 96 ? 8.422 2.891 5.066 1 98.25 96 ARG A C 1
ATOM 709 O O . ARG A 1 96 ? 7.727 2.275 5.875 1 98.25 96 ARG A O 1
ATOM 716 N N . TYR A 1 97 ? 8.586 2.566 3.793 1 97.44 97 TYR A N 1
ATOM 717 C CA . TYR A 1 97 ? 8.008 1.305 3.342 1 97.44 97 TYR A CA 1
ATOM 718 C C . TYR A 1 97 ? 8.57 0.132 4.133 1 97.44 97 TYR A C 1
ATOM 720 O O . TYR A 1 97 ? 9.773 0.09 4.422 1 97.44 97 TYR A O 1
ATOM 728 N N . ALA A 1 98 ? 7.727 -0.837 4.426 1 93.31 98 ALA A N 1
ATOM 729 C CA . ALA A 1 98 ? 8.141 -1.981 5.234 1 93.31 98 ALA A CA 1
ATOM 730 C C . ALA A 1 98 ? 8.773 -3.064 4.367 1 93.31 98 ALA A C 1
ATOM 732 O O . ALA A 1 98 ? 9.641 -3.811 4.828 1 93.31 98 ALA A O 1
ATOM 733 N N . ARG A 1 99 ? 8.289 -3.219 3.109 1 92.75 99 ARG A N 1
ATOM 734 C CA . ARG A 1 99 ? 8.828 -4.23 2.207 1 92.75 99 ARG A CA 1
ATOM 735 C C . ARG A 1 99 ? 10.328 -4.02 1.989 1 92.75 99 ARG A C 1
ATOM 737 O O . ARG A 1 99 ? 10.758 -2.92 1.646 1 92.75 99 ARG A O 1
ATOM 744 N N . PRO A 1 100 ? 11.086 -5.074 2.094 1 92.56 100 PRO A N 1
ATOM 745 C CA . PRO A 1 100 ? 12.539 -4.922 1.992 1 92.56 100 PRO A CA 1
ATOM 746 C C . PRO A 1 100 ? 12.977 -4.273 0.68 1 92.56 100 PRO A C 1
ATOM 748 O O . PRO A 1 100 ? 13.875 -3.434 0.673 1 92.56 100 PRO A O 1
ATOM 751 N N . THR A 1 101 ? 12.328 -4.527 -0.376 1 94.31 101 THR A N 1
ATOM 752 C CA . THR A 1 101 ? 12.719 -4.004 -1.682 1 94.31 101 THR A CA 1
ATOM 753 C C . THR A 1 101 ? 12.273 -2.551 -1.835 1 94.31 101 THR A C 1
ATOM 755 O O . THR A 1 101 ? 12.586 -1.901 -2.834 1 94.31 101 THR A O 1
ATOM 758 N N . HIS A 1 102 ? 11.562 -2.006 -0.882 1 97.12 102 HIS A N 1
ATOM 759 C CA . HIS A 1 102 ? 11.062 -0.636 -0.946 1 97.12 102 HIS A CA 1
ATOM 760 C C . HIS A 1 102 ? 11.586 0.195 0.22 1 97.12 102 HIS A C 1
ATOM 762 O O . HIS A 1 102 ? 11.242 1.373 0.352 1 97.12 102 HIS A O 1
ATOM 768 N N . ARG A 1 103 ? 12.445 -0.342 1.009 1 95.81 103 ARG A N 1
ATOM 769 C CA . ARG A 1 103 ? 12.891 0.226 2.277 1 95.81 103 ARG A CA 1
ATOM 770 C C . ARG A 1 103 ? 13.594 1.562 2.064 1 95.81 103 ARG A C 1
ATOM 772 O O . ARG A 1 103 ? 13.602 2.416 2.953 1 95.81 103 ARG A O 1
ATOM 779 N N . PRO A 1 104 ? 14.234 1.821 0.914 1 97.25 104 PRO A N 1
ATOM 780 C CA . PRO A 1 104 ? 14.891 3.117 0.715 1 97.25 104 PRO A CA 1
ATOM 781 C C . PRO A 1 104 ? 13.898 4.266 0.571 1 97.25 104 PRO A C 1
ATOM 783 O O . PRO A 1 104 ? 14.297 5.43 0.479 1 97.25 104 PRO A O 1
ATOM 786 N N . HIS A 1 105 ? 12.609 3.928 0.503 1 98.5 105 HIS A N 1
ATOM 787 C CA . HIS A 1 105 ? 11.586 4.926 0.211 1 98.5 105 HIS A CA 1
ATOM 788 C C . HIS A 1 105 ? 10.617 5.086 1.383 1 98.5 105 HIS A C 1
ATOM 790 O O . HIS A 1 105 ? 10.641 4.293 2.324 1 98.5 105 HIS A O 1
ATOM 796 N N . ALA A 1 106 ? 9.805 6.129 1.334 1 98.81 106 ALA A N 1
ATOM 797 C CA . ALA A 1 106 ? 8.766 6.375 2.332 1 98.81 106 ALA A CA 1
ATOM 798 C C . ALA A 1 106 ? 7.496 6.918 1.682 1 98.81 106 ALA A C 1
ATOM 800 O O . ALA A 1 106 ? 7.504 7.281 0.503 1 98.81 106 ALA A O 1
ATOM 801 N N . ASP A 1 107 ? 6.48 6.859 2.43 1 98.81 107 ASP A N 1
ATOM 802 C CA . ASP A 1 107 ? 5.188 7.371 1.983 1 98.81 107 ASP A CA 1
ATOM 803 C C . ASP A 1 107 ? 4.652 8.43 2.945 1 98.81 107 ASP A C 1
ATOM 805 O O . ASP A 1 107 ? 4.621 8.211 4.156 1 98.81 107 ASP A O 1
ATOM 809 N N . LEU A 1 108 ? 4.375 9.625 2.424 1 98.75 108 LEU A N 1
ATOM 810 C CA . LEU A 1 108 ? 3.662 10.648 3.176 1 98.75 108 LEU A CA 1
ATOM 811 C C . LEU A 1 108 ? 2.199 10.273 3.369 1 98.75 108 LEU A C 1
ATOM 813 O O . LEU A 1 108 ? 1.393 10.398 2.443 1 98.75 108 LEU A O 1
ATOM 817 N N . GLU A 1 109 ? 1.833 9.867 4.508 1 97.56 109 GLU A N 1
ATOM 818 C CA . GLU A 1 109 ? 0.576 9.164 4.754 1 97.56 109 GLU A CA 1
ATOM 819 C C . GLU A 1 109 ? -0.536 10.141 5.125 1 97.56 109 GLU A C 1
ATOM 821 O O . GLU A 1 109 ? -1.703 9.914 4.801 1 97.56 109 GLU A O 1
ATOM 826 N N . LYS A 1 110 ? -0.13 11.156 5.871 1 96.88 110 LYS A N 1
ATOM 827 C CA . LYS A 1 110 ? -1.16 12.07 6.359 1 96.88 110 LYS A CA 1
ATOM 828 C C . LYS A 1 110 ? -0.6 13.477 6.555 1 96.88 110 LYS A C 1
ATOM 830 O O . LYS A 1 110 ? 0.511 13.641 7.062 1 96.88 110 LYS A O 1
ATOM 835 N N . VAL A 1 111 ? -1.312 14.422 6.168 1 97.81 111 VAL A N 1
ATOM 836 C CA . VAL A 1 111 ? -1.206 15.828 6.527 1 97.81 111 VAL A CA 1
ATOM 837 C C . VAL A 1 111 ? -2.592 16.391 6.84 1 97.81 111 VAL A C 1
ATOM 839 O O . VAL A 1 111 ? -3.467 16.422 5.973 1 97.81 111 VAL A O 1
ATOM 842 N N . ALA A 1 112 ? -2.764 16.703 8.031 1 97.88 112 ALA A N 1
ATOM 843 C CA . ALA A 1 112 ? -4.055 17.203 8.508 1 97.88 112 ALA A CA 1
ATOM 844 C C . ALA A 1 112 ? -3.91 18.547 9.195 1 97.88 112 ALA A C 1
ATOM 846 O O . ALA A 1 112 ? -3.055 18.734 10.062 1 97.88 112 ALA A O 1
ATOM 847 N N . VAL A 1 113 ? -4.672 19.453 8.75 1 97.5 113 VAL A N 1
ATOM 848 C CA . VAL A 1 113 ? -4.691 20.797 9.32 1 97.5 113 VAL A CA 1
ATOM 849 C C . VAL A 1 113 ? -6.113 21.156 9.742 1 97.5 113 VAL A C 1
ATOM 851 O O . VAL A 1 113 ? -7.062 20.969 8.977 1 97.5 113 VAL A O 1
ATOM 854 N N . ASP A 1 114 ? -6.195 21.641 10.922 1 96.69 114 ASP A N 1
ATOM 855 C CA . ASP A 1 114 ? -7.48 22.125 11.414 1 96.69 114 ASP A CA 1
ATOM 856 C C . ASP A 1 114 ? -8.141 23.047 10.406 1 96.69 114 ASP A C 1
ATOM 858 O O . ASP A 1 114 ? -7.516 24 9.922 1 96.69 114 ASP A O 1
ATOM 862 N N . ALA A 1 115 ? -9.367 22.797 10.148 1 93.69 115 ALA A N 1
ATOM 863 C CA . ALA A 1 115 ? -10.094 23.547 9.148 1 93.69 115 ALA A CA 1
ATOM 864 C C . ALA A 1 115 ? -10.117 25.047 9.492 1 93.69 115 ALA A C 1
ATOM 866 O O . ALA A 1 115 ? -10.133 25.891 8.602 1 93.69 115 ALA A O 1
ATOM 867 N N . ALA A 1 116 ? -10.008 25.312 10.742 1 91.62 116 ALA A N 1
ATOM 868 C CA . ALA A 1 116 ? -10.109 26.688 11.227 1 91.62 116 ALA A CA 1
ATOM 869 C C . ALA A 1 116 ? -8.898 27.516 10.797 1 91.62 116 ALA A C 1
ATOM 871 O O . ALA A 1 116 ? -8.938 28.734 10.836 1 91.62 116 ALA A O 1
ATOM 872 N N . VAL A 1 117 ? -7.859 26.875 10.375 1 92 117 VAL A N 1
ATOM 873 C CA . VAL A 1 117 ? -6.652 27.625 10.047 1 92 117 VAL A CA 1
ATOM 874 C C . VAL A 1 117 ? -6.227 27.312 8.617 1 92 117 VAL A C 1
ATOM 876 O O . VAL A 1 117 ? -5.051 27.438 8.266 1 92 117 VAL A O 1
ATOM 879 N N . HIS A 1 118 ? -7.141 26.812 7.812 1 89.88 118 HIS A N 1
ATOM 880 C CA . HIS A 1 118 ? -6.836 26.578 6.406 1 89.88 118 HIS A CA 1
ATOM 881 C C . HIS A 1 118 ? -6.52 27.875 5.68 1 89.88 118 HIS A C 1
ATOM 883 O O . HIS A 1 118 ? -6.996 28.938 6.074 1 89.88 118 HIS A O 1
ATOM 889 N N . GLY A 1 119 ? -5.703 27.75 4.699 1 89.06 119 GLY A N 1
ATOM 890 C CA . GLY A 1 119 ? -5.379 28.922 3.893 1 89.06 119 GLY A CA 1
ATOM 891 C C . GLY A 1 119 ? -4.344 29.828 4.535 1 89.06 119 GLY A C 1
ATOM 892 O O . GLY A 1 119 ? -4.129 30.953 4.086 1 89.06 119 GLY A O 1
ATOM 893 N N . ARG A 1 120 ? -3.695 29.328 5.59 1 89.75 120 ARG A N 1
ATOM 894 C CA . ARG A 1 120 ? -2.75 30.156 6.332 1 89.75 120 ARG A CA 1
ATOM 895 C C . ARG A 1 120 ? -1.328 29.625 6.188 1 89.75 120 ARG A C 1
ATOM 897 O O . ARG A 1 120 ? -0.425 30.047 6.914 1 89.75 120 ARG A O 1
ATOM 904 N N . GLY A 1 121 ? -1.197 28.656 5.359 1 94.12 121 GLY A N 1
ATOM 905 C CA . GLY A 1 121 ? 0.142 28.188 5.062 1 94.12 121 GLY A CA 1
ATOM 906 C C . GLY A 1 121 ? 0.59 27.062 5.973 1 94.12 121 GLY A C 1
ATOM 907 O O . GLY A 1 121 ? 1.692 26.531 5.82 1 94.12 121 GLY A O 1
ATOM 908 N N . VAL A 1 122 ? -0.193 26.641 6.898 1 95.62 122 VAL A N 1
ATOM 909 C CA . VAL A 1 122 ? 0.164 25.594 7.867 1 95.62 122 VAL A CA 1
ATOM 910 C C . VAL A 1 122 ? 0.451 24.281 7.145 1 95.62 122 VAL A C 1
ATOM 912 O O . VAL A 1 122 ? 1.443 23.609 7.434 1 95.62 122 VAL A O 1
ATOM 915 N N . GLY A 1 123 ? -0.411 23.969 6.195 1 96.88 123 GLY A N 1
ATOM 916 C CA . GLY A 1 123 ? -0.204 22.75 5.418 1 96.88 123 GLY A CA 1
ATOM 917 C C . GLY A 1 123 ? 1.118 22.734 4.676 1 96.88 123 GLY A C 1
ATOM 918 O O . GLY A 1 123 ? 1.824 21.734 4.672 1 96.88 123 GLY A O 1
ATOM 919 N N . ARG A 1 124 ? 1.396 23.844 4.098 1 97.06 124 ARG A N 1
ATOM 920 C CA . ARG A 1 124 ? 2.66 23.969 3.379 1 97.06 124 ARG A CA 1
ATOM 921 C C . ARG A 1 124 ? 3.846 23.828 4.328 1 97.06 124 ARG A C 1
ATOM 923 O O . ARG A 1 124 ? 4.809 23.109 4.023 1 97.06 124 ARG A O 1
ATOM 930 N N . ALA A 1 125 ? 3.775 24.5 5.434 1 96.62 125 ALA A N 1
ATOM 931 C CA . ALA A 1 125 ? 4.859 24.438 6.41 1 96.62 125 ALA A CA 1
ATOM 932 C C . ALA A 1 125 ? 5.07 23.031 6.926 1 96.62 125 ALA A C 1
ATOM 934 O O . ALA A 1 125 ? 6.207 22.547 7.023 1 96.62 125 ALA A O 1
ATOM 935 N N . LEU A 1 126 ? 4.012 22.344 7.258 1 97.56 126 LEU A N 1
ATOM 936 C CA . LEU A 1 126 ? 4.07 20.953 7.727 1 97.56 126 LEU A CA 1
ATOM 937 C C . LEU A 1 126 ? 4.688 20.047 6.668 1 97.56 126 LEU A C 1
ATOM 939 O O . LEU A 1 126 ? 5.613 19.297 6.961 1 97.56 126 LEU A O 1
ATOM 943 N N . THR A 1 127 ? 4.168 20.141 5.469 1 98.44 127 THR A N 1
ATOM 944 C CA . THR A 1 127 ? 4.617 19.266 4.387 1 98.44 127 THR A CA 1
ATOM 945 C C . THR A 1 127 ? 6.09 19.531 4.066 1 98.44 127 THR A C 1
ATOM 947 O O . THR A 1 127 ? 6.863 18.578 3.879 1 98.44 127 THR A O 1
ATOM 950 N N . ALA A 1 128 ? 6.473 20.781 4.059 1 98.44 128 ALA A N 1
ATOM 951 C CA . ALA A 1 128 ? 7.871 21.141 3.807 1 98.44 128 ALA A CA 1
ATOM 952 C C . ALA A 1 128 ? 8.789 20.547 4.875 1 98.44 128 ALA A C 1
ATOM 954 O O . ALA A 1 128 ? 9.875 20.062 4.566 1 98.44 128 ALA A O 1
ATOM 955 N N . ALA A 1 129 ? 8.352 20.641 6.094 1 98.31 129 ALA A N 1
ATOM 956 C CA . ALA A 1 129 ? 9.133 20.062 7.184 1 98.31 129 ALA A CA 1
ATOM 957 C C . ALA A 1 129 ? 9.289 18.562 7.008 1 98.31 129 ALA A C 1
ATOM 959 O O . ALA A 1 129 ? 10.367 18.016 7.23 1 98.31 129 ALA A O 1
ATOM 960 N N . LEU A 1 130 ? 8.242 17.906 6.625 1 98.62 130 LEU A N 1
ATOM 961 C CA . LEU A 1 130 ? 8.258 16.469 6.43 1 98.62 130 LEU A CA 1
ATOM 962 C C . LEU A 1 130 ? 9.141 16.094 5.246 1 98.62 130 LEU A C 1
ATOM 964 O O . LEU A 1 130 ? 9.82 15.055 5.277 1 98.62 130 LEU A O 1
ATOM 968 N N . ILE A 1 131 ? 9.133 16.875 4.207 1 98.69 131 ILE A N 1
ATOM 969 C CA . ILE A 1 131 ? 10.016 16.672 3.064 1 98.69 131 ILE A CA 1
ATOM 970 C C . ILE A 1 131 ? 11.469 16.797 3.518 1 98.69 131 ILE A C 1
ATOM 972 O O . ILE A 1 131 ? 12.305 15.961 3.158 1 98.69 131 ILE A O 1
ATOM 976 N N . ALA A 1 132 ? 11.758 17.812 4.312 1 98.38 132 ALA A N 1
ATOM 977 C CA . ALA A 1 132 ? 13.109 18 4.84 1 98.38 132 ALA A CA 1
ATOM 978 C C . ALA A 1 132 ? 13.539 16.797 5.676 1 98.38 132 ALA A C 1
ATOM 980 O O . ALA A 1 132 ? 14.688 16.344 5.586 1 98.38 132 ALA A O 1
ATOM 981 N N . ASP A 1 133 ? 12.633 16.281 6.484 1 98.38 133 ASP A N 1
ATOM 982 C CA . ASP A 1 133 ? 12.906 15.102 7.289 1 98.38 133 ASP A CA 1
ATOM 983 C C . ASP A 1 133 ? 13.242 13.898 6.406 1 98.38 133 ASP A C 1
ATOM 985 O O . ASP A 1 133 ? 14.133 13.117 6.73 1 98.38 133 ASP A O 1
ATOM 989 N N . ALA A 1 134 ? 12.461 13.742 5.355 1 98.38 134 ALA A N 1
ATOM 990 C CA . ALA A 1 134 ? 12.695 12.625 4.445 1 98.38 134 ALA A CA 1
ATOM 991 C C . ALA A 1 134 ? 14.086 12.711 3.812 1 98.38 134 ALA A C 1
ATOM 993 O O . ALA A 1 134 ? 14.805 11.719 3.746 1 98.38 134 ALA A O 1
ATOM 994 N N . ARG A 1 135 ? 14.492 13.883 3.406 1 97.31 135 ARG A N 1
ATOM 995 C CA . ARG A 1 135 ? 15.82 14.094 2.844 1 97.31 135 ARG A CA 1
ATOM 996 C C . ARG A 1 135 ? 16.906 13.742 3.854 1 97.31 135 ARG A C 1
ATOM 998 O O . ARG A 1 135 ? 17.844 13.016 3.529 1 97.31 135 ARG A O 1
ATOM 1005 N N . LYS A 1 136 ? 16.703 14.219 5 1 97.06 136 LYS A N 1
ATOM 1006 C CA . LYS A 1 136 ? 17.672 13.984 6.062 1 97.06 136 LYS A CA 1
ATOM 1007 C C . LYS A 1 136 ? 17.797 12.492 6.383 1 97.06 136 LYS A C 1
ATOM 1009 O O . LYS A 1 136 ? 18.891 12.008 6.699 1 97.06 136 LYS A O 1
ATOM 1014 N N . ALA A 1 137 ? 16.734 11.773 6.25 1 97.38 137 ALA A N 1
ATOM 1015 C CA . ALA A 1 137 ? 16.688 10.352 6.594 1 97.38 137 ALA A CA 1
ATOM 1016 C C . ALA A 1 137 ? 17.25 9.5 5.461 1 97.38 137 ALA A C 1
ATOM 1018 O O . ALA A 1 137 ? 17.328 8.273 5.582 1 97.38 137 ALA A O 1
ATOM 1019 N N . GLY A 1 138 ? 17.547 10.109 4.348 1 97.06 138 GLY A N 1
ATOM 1020 C CA . GLY A 1 138 ? 18.125 9.383 3.223 1 97.06 138 GLY A CA 1
ATOM 1021 C C . GLY A 1 138 ? 17.078 8.688 2.367 1 97.06 138 GLY A C 1
ATOM 1022 O O . GLY A 1 138 ? 17.391 7.746 1.64 1 97.06 138 GLY A O 1
ATOM 1023 N N . ILE A 1 139 ? 15.883 9.086 2.488 1 98.06 139 ILE A N 1
ATOM 1024 C CA . ILE A 1 139 ? 14.828 8.555 1.627 1 98.06 139 ILE A CA 1
ATOM 1025 C C . ILE A 1 139 ? 15.141 8.883 0.169 1 98.06 139 ILE A C 1
ATOM 1027 O O . ILE A 1 139 ? 15.539 10.008 -0.15 1 98.06 139 ILE A O 1
ATOM 1031 N N . GLU A 1 140 ? 14.961 7.895 -0.682 1 98.25 140 GLU A N 1
ATOM 1032 C CA . GLU A 1 140 ? 15.242 8.117 -2.096 1 98.25 140 GLU A CA 1
ATOM 1033 C C . GLU A 1 140 ? 14.039 8.719 -2.814 1 98.25 140 GLU A C 1
ATOM 1035 O O . GLU A 1 140 ? 14.18 9.641 -3.619 1 98.25 140 GLU A O 1
ATOM 1040 N N . VAL A 1 141 ? 12.875 8.18 -2.572 1 98.69 141 VAL A N 1
ATOM 1041 C CA . VAL A 1 141 ? 11.617 8.641 -3.152 1 98.69 141 VAL A CA 1
ATOM 1042 C C . VAL A 1 141 ? 10.562 8.773 -2.059 1 98.69 141 VAL A C 1
ATOM 1044 O O . VAL A 1 141 ? 10.359 7.844 -1.268 1 98.69 141 VAL A O 1
ATOM 1047 N N . LEU A 1 142 ? 9.969 9.938 -1.952 1 98.81 142 LEU A N 1
ATOM 1048 C CA . LEU A 1 142 ? 8.812 10.164 -1.083 1 98.81 142 LEU A CA 1
ATOM 1049 C C . LEU A 1 142 ? 7.52 10.148 -1.884 1 98.81 142 LEU A C 1
ATOM 1051 O O . LEU A 1 142 ? 7.309 10.992 -2.758 1 98.81 142 LEU A O 1
ATOM 1055 N N . THR A 1 143 ? 6.699 9.125 -1.643 1 98.88 143 THR A N 1
ATOM 1056 C CA . THR A 1 143 ? 5.438 8.992 -2.365 1 98.88 143 THR A CA 1
ATOM 1057 C C . THR A 1 143 ? 4.273 9.5 -1.516 1 98.88 143 THR A C 1
ATOM 1059 O O . THR A 1 143 ? 4.441 9.781 -0.326 1 98.88 143 THR A O 1
ATOM 1062 N N . LEU A 1 144 ? 3.162 9.703 -2.109 1 98.62 144 LEU A N 1
ATOM 1063 C CA . LEU A 1 144 ? 1.877 9.914 -1.454 1 98.62 144 LEU A CA 1
ATOM 1064 C C . LEU A 1 144 ? 0.725 9.602 -2.402 1 98.62 144 LEU A C 1
ATOM 1066 O O . LEU A 1 144 ? 0.939 9.406 -3.602 1 98.62 144 LEU A O 1
ATOM 1070 N N . ASP A 1 145 ? -0.414 9.453 -1.827 1 97.75 145 ASP A N 1
ATOM 1071 C CA . ASP A 1 145 ? -1.63 9.414 -2.635 1 97.75 145 ASP A CA 1
ATOM 1072 C C . ASP A 1 145 ? -2.691 10.359 -2.07 1 97.75 145 ASP A C 1
ATOM 1074 O O . ASP A 1 145 ? -2.672 10.68 -0.882 1 97.75 145 ASP A O 1
ATOM 1078 N N . ALA A 1 146 ? -3.543 10.828 -2.943 1 97.5 146 ALA A N 1
ATOM 1079 C CA . ALA A 1 146 ? -4.621 11.742 -2.584 1 97.5 146 ALA A CA 1
ATOM 1080 C C . ALA A 1 146 ? -5.887 11.445 -3.385 1 97.5 146 ALA A C 1
ATOM 1082 O O . ALA A 1 146 ? -5.812 10.922 -4.5 1 97.5 146 ALA A O 1
ATOM 1083 N N . ARG A 1 147 ? -6.961 11.781 -2.729 1 97.19 147 ARG A N 1
ATOM 1084 C CA . ARG A 1 147 ? -8.227 11.688 -3.449 1 97.19 147 ARG A CA 1
ATOM 1085 C C . ARG A 1 147 ? -8.297 12.727 -4.566 1 97.19 147 ARG A C 1
ATOM 1087 O O . ARG A 1 147 ? -7.887 13.875 -4.383 1 97.19 147 ARG A O 1
ATOM 1094 N N . GLY A 1 148 ? -8.812 12.352 -5.688 1 97.31 148 GLY A N 1
ATOM 1095 C CA . GLY A 1 148 ? -8.758 13.148 -6.898 1 97.31 148 GLY A CA 1
ATOM 1096 C C . GLY A 1 148 ? -9.469 14.484 -6.77 1 97.31 148 GLY A C 1
ATOM 1097 O O . GLY A 1 148 ? -9.148 15.438 -7.48 1 97.31 148 GLY A O 1
ATOM 1098 N N . ASP A 1 149 ? -10.414 14.586 -5.887 1 96.25 149 ASP A N 1
ATOM 1099 C CA . ASP A 1 149 ? -11.164 15.828 -5.742 1 96.25 149 ASP A CA 1
ATOM 1100 C C . ASP A 1 149 ? -10.539 16.734 -4.68 1 96.25 149 ASP A C 1
ATOM 1102 O O . ASP A 1 149 ? -11.047 17.812 -4.41 1 96.25 149 ASP A O 1
ATOM 1106 N N . ASN A 1 150 ? -9.484 16.25 -4.059 1 95.44 150 ASN A N 1
ATOM 1107 C CA . ASN A 1 150 ? -8.758 17.078 -3.104 1 95.44 150 ASN A CA 1
ATOM 1108 C C . ASN A 1 150 ? -7.809 18.047 -3.809 1 95.44 150 ASN A C 1
ATOM 1110 O O . ASN A 1 150 ? -6.59 17.938 -3.662 1 95.44 150 ASN A O 1
ATOM 1114 N N . THR A 1 151 ? -8.375 18.969 -4.477 1 95.25 151 THR A N 1
ATOM 1115 C CA . THR A 1 151 ? -7.617 19.844 -5.359 1 95.25 151 THR A CA 1
ATOM 1116 C C . THR A 1 151 ? -6.648 20.703 -4.559 1 95.25 151 THR A C 1
ATOM 1118 O O . THR A 1 151 ? -5.551 21.016 -5.031 1 95.25 151 THR A O 1
ATOM 1121 N N . GLY A 1 152 ? -7.059 21.109 -3.375 1 94.25 152 GLY A N 1
ATOM 1122 C CA . GLY A 1 152 ? -6.176 21.891 -2.521 1 94.25 152 GLY A CA 1
ATOM 1123 C C . GLY A 1 152 ? -4.902 21.172 -2.152 1 94.25 152 GLY A C 1
ATOM 1124 O O . GLY A 1 152 ? -3.803 21.703 -2.295 1 94.25 152 GLY A O 1
ATOM 1125 N N . ALA A 1 153 ? -5.047 19.969 -1.671 1 95.88 153 ALA A N 1
ATOM 1126 C CA . ALA A 1 153 ? -3.887 19.172 -1.303 1 95.88 153 ALA A CA 1
ATOM 1127 C C . ALA A 1 153 ? -3.006 18.891 -2.518 1 95.88 153 ALA A C 1
ATOM 1129 O O . ALA A 1 153 ? -1.782 19.016 -2.445 1 95.88 153 ALA A O 1
ATOM 1130 N N . LEU A 1 154 ? -3.633 18.531 -3.639 1 97.81 154 LEU A N 1
ATOM 1131 C CA . LEU A 1 154 ? -2.891 18.219 -4.855 1 97.81 154 LEU A CA 1
ATOM 1132 C C . LEU A 1 154 ? -2.104 19.438 -5.344 1 97.81 154 LEU A C 1
ATOM 1134 O O . LEU A 1 154 ? -0.959 19.297 -5.781 1 97.81 154 LEU A O 1
ATOM 1138 N N . HIS A 1 155 ? -2.695 20.578 -5.293 1 97.44 155 HIS A N 1
ATOM 1139 C CA . HIS A 1 155 ? -1.995 21.797 -5.645 1 97.44 155 HIS A CA 1
ATOM 1140 C C . HIS A 1 155 ? -0.806 22.047 -4.723 1 97.44 155 HIS A C 1
ATOM 1142 O O . HIS A 1 155 ? 0.283 22.391 -5.184 1 97.44 155 HIS A O 1
ATOM 1148 N N . LEU A 1 156 ? -1.035 21.891 -3.457 1 97.12 156 LEU A N 1
ATOM 1149 C CA . LEU A 1 156 ? 0.038 22.031 -2.479 1 97.12 156 LEU A CA 1
ATOM 1150 C C . LEU A 1 156 ? 1.207 21.109 -2.814 1 97.12 156 LEU A C 1
ATOM 1152 O O . LEU A 1 156 ? 2.354 21.562 -2.891 1 97.12 156 LEU A O 1
ATOM 1156 N N . TYR A 1 157 ? 0.92 19.797 -3.027 1 98.31 157 TYR A N 1
ATOM 1157 C CA . TYR A 1 157 ? 1.969 18.812 -3.291 1 98.31 157 TYR A CA 1
ATOM 1158 C C . TYR A 1 157 ? 2.717 19.141 -4.574 1 98.31 157 TYR A C 1
ATOM 1160 O O . TYR A 1 157 ? 3.949 19.109 -4.613 1 98.31 157 TYR A O 1
ATOM 1168 N N . ARG A 1 158 ? 1.963 19.5 -5.562 1 98.19 158 ARG A N 1
ATOM 1169 C CA . ARG A 1 158 ? 2.594 19.906 -6.812 1 98.19 158 ARG A CA 1
ATOM 1170 C C . ARG A 1 158 ? 3.508 21.109 -6.605 1 98.19 158 ARG A C 1
ATOM 1172 O O . ARG A 1 158 ? 4.621 21.141 -7.133 1 98.19 158 ARG A O 1
ATOM 1179 N N . SER A 1 159 ? 3.043 22.047 -5.883 1 98.19 159 SER A N 1
ATOM 1180 C CA . SER A 1 159 ? 3.807 23.266 -5.633 1 98.19 159 SER A CA 1
ATOM 1181 C C . SER A 1 159 ? 5.086 22.969 -4.855 1 98.19 159 SER A C 1
ATOM 1183 O O . SER A 1 159 ? 6.027 23.766 -4.871 1 98.19 159 SER A O 1
ATOM 1185 N N . LEU A 1 160 ? 5.105 21.906 -4.191 1 98.12 160 LEU A N 1
ATOM 1186 C CA . LEU A 1 160 ? 6.273 21.531 -3.398 1 98.12 160 LEU A CA 1
ATOM 1187 C C . LEU A 1 160 ? 7.152 20.547 -4.156 1 98.12 160 LEU A C 1
ATOM 1189 O O . LEU A 1 160 ? 8.086 19.969 -3.586 1 98.12 160 LEU A O 1
ATOM 1193 N N . GLY A 1 161 ? 6.781 20.234 -5.398 1 97.75 161 GLY A N 1
ATOM 1194 C CA . GLY A 1 161 ? 7.688 19.5 -6.27 1 97.75 161 GLY A CA 1
ATOM 1195 C C . GLY A 1 161 ? 7.234 18.078 -6.535 1 97.75 161 GLY A C 1
ATOM 1196 O O . GLY A 1 161 ? 7.875 17.359 -7.297 1 97.75 161 GLY A O 1
ATOM 1197 N N . PHE A 1 162 ? 6.125 17.703 -5.973 1 98.56 162 PHE A N 1
ATOM 1198 C CA . PHE A 1 162 ? 5.602 16.375 -6.262 1 98.56 162 PHE A CA 1
ATOM 1199 C C . PHE A 1 162 ? 5.078 16.297 -7.691 1 98.56 162 PHE A C 1
ATOM 1201 O O . PHE A 1 162 ? 4.496 17.25 -8.195 1 98.56 162 PHE A O 1
ATOM 1208 N N . THR A 1 163 ? 5.238 15.109 -8.305 1 98.44 163 THR A N 1
ATOM 1209 C CA . THR A 1 163 ? 4.719 14.852 -9.641 1 98.44 163 THR A CA 1
ATOM 1210 C C . THR A 1 163 ? 3.84 13.602 -9.656 1 98.44 163 THR A C 1
ATOM 1212 O O . THR A 1 163 ? 4.09 12.656 -8.906 1 98.44 163 THR A O 1
ATOM 1215 N N . GLU A 1 164 ? 2.83 13.617 -10.477 1 98.5 164 GLU A N 1
ATOM 1216 C CA . GLU A 1 164 ? 1.937 12.469 -10.602 1 98.5 164 GLU A CA 1
ATOM 1217 C C . GLU A 1 164 ? 2.613 11.32 -11.344 1 98.5 164 GLU A C 1
ATOM 1219 O O . GLU A 1 164 ? 3.209 11.523 -12.406 1 98.5 164 GLU A O 1
ATOM 1224 N N . TYR A 1 165 ? 2.562 10.109 -10.758 1 98.5 165 TYR A N 1
ATOM 1225 C CA . TYR A 1 165 ? 3.145 8.961 -11.453 1 98.5 165 TYR A CA 1
ATOM 1226 C C . TYR A 1 165 ? 2.076 7.934 -11.797 1 98.5 165 TYR A C 1
ATOM 1228 O O . TYR A 1 165 ? 2.357 6.941 -12.477 1 98.5 165 TYR A O 1
ATOM 1236 N N . GLY A 1 166 ? 0.853 8.195 -11.352 1 98.5 166 GLY A N 1
ATOM 1237 C CA . GLY A 1 166 ? -0.233 7.277 -11.648 1 98.5 166 GLY A CA 1
ATOM 1238 C C . GLY A 1 166 ? -1.571 7.738 -11.109 1 98.5 166 GLY A C 1
ATOM 1239 O O . GLY A 1 166 ? -1.632 8.664 -10.289 1 98.5 166 GLY A O 1
ATOM 1240 N N . ARG A 1 167 ? -2.604 7.039 -11.594 1 98.44 167 ARG A N 1
ATOM 1241 C CA . ARG A 1 167 ? -3.969 7.363 -11.188 1 98.44 167 ARG A CA 1
ATOM 1242 C C . ARG A 1 167 ? -4.887 6.156 -11.359 1 98.44 167 ARG A C 1
ATOM 1244 O O . ARG A 1 167 ? -4.816 5.453 -12.367 1 98.44 167 ARG A O 1
ATOM 1251 N N . LEU A 1 168 ? -5.656 5.852 -10.352 1 98.5 168 LEU A N 1
ATOM 1252 C CA . LEU A 1 168 ? -6.734 4.875 -10.422 1 98.5 168 LEU A CA 1
ATOM 1253 C C . LEU A 1 168 ? -8.094 5.57 -10.477 1 98.5 168 LEU A C 1
ATOM 1255 O O . LEU A 1 168 ? -8.5 6.227 -9.523 1 98.5 168 LEU A O 1
ATOM 1259 N N . PRO A 1 169 ? -8.82 5.43 -11.555 1 97.38 169 PRO A N 1
ATOM 1260 C CA . PRO A 1 169 ? -10.109 6.113 -11.672 1 97.38 169 PRO A CA 1
ATOM 1261 C C . PRO A 1 169 ? -11.188 5.5 -10.781 1 97.38 169 PRO A C 1
ATOM 1263 O O . PRO A 1 169 ? -11.312 4.277 -10.719 1 97.38 169 PRO A O 1
ATOM 1266 N N . ASP A 1 170 ? -11.961 6.379 -10.109 1 97.31 170 ASP A N 1
ATOM 1267 C CA . ASP A 1 170 ? -13.133 5.977 -9.336 1 97.31 170 ASP A CA 1
ATOM 1268 C C . ASP A 1 170 ? -12.773 4.891 -8.32 1 97.31 170 ASP A C 1
ATOM 1270 O O . ASP A 1 170 ? -13.555 3.961 -8.102 1 97.31 170 ASP A O 1
ATOM 1274 N N . PHE A 1 171 ? -11.672 5.004 -7.754 1 98 171 PHE A N 1
ATOM 1275 C CA . PHE A 1 171 ? -11.133 3.936 -6.918 1 98 171 PHE A CA 1
ATOM 1276 C C . PHE A 1 171 ? -11.477 4.172 -5.453 1 98 171 PHE A C 1
ATOM 1278 O O . PHE A 1 171 ? -11.703 3.221 -4.703 1 98 171 PHE A O 1
ATOM 1285 N N . VAL A 1 172 ? -11.43 5.352 -5.02 1 97.25 172 VAL A N 1
ATOM 1286 C CA . VAL A 1 172 ? -11.727 5.676 -3.629 1 97.25 172 VAL A CA 1
ATOM 1287 C C . VAL A 1 172 ? -13.242 5.668 -3.406 1 97.25 172 VAL A C 1
ATOM 1289 O O . VAL A 1 172 ? -13.969 6.473 -3.998 1 97.25 172 VAL A O 1
ATOM 1292 N N . ALA A 1 173 ? -13.664 4.801 -2.535 1 95.12 173 ALA A N 1
ATOM 1293 C CA . ALA A 1 173 ? -15.094 4.629 -2.299 1 95.12 173 ALA A CA 1
ATOM 1294 C C . ALA A 1 173 ? -15.523 5.32 -1.009 1 95.12 173 ALA A C 1
ATOM 1296 O O . ALA A 1 173 ? -14.953 5.07 0.056 1 95.12 173 ALA A O 1
ATOM 1297 N N . VAL A 1 174 ? -16.469 6.156 -1.092 1 92.69 174 VAL A N 1
ATOM 1298 C CA . VAL A 1 174 ? -17.141 6.801 0.036 1 92.69 174 VAL A CA 1
ATOM 1299 C C . VAL A 1 174 ? -18.641 6.668 -0.119 1 92.69 174 VAL A C 1
ATOM 1301 O O . VAL A 1 174 ? -19.266 7.445 -0.843 1 92.69 174 VAL A O 1
ATOM 1304 N N . GLY A 1 175 ? -19.203 5.719 0.659 1 89.75 175 GLY A N 1
ATOM 1305 C CA . GLY A 1 175 ? -20.594 5.383 0.35 1 89.75 175 GLY A CA 1
ATOM 1306 C C . GLY A 1 175 ? -20.797 4.98 -1.099 1 89.75 175 GLY A C 1
ATOM 1307 O O . GLY A 1 175 ? -20.125 4.078 -1.6 1 89.75 175 GLY A O 1
ATOM 1308 N N . GLU A 1 176 ? -21.688 5.699 -1.828 1 92.69 176 GLU A N 1
ATOM 1309 C CA . GLU A 1 176 ? -21.953 5.398 -3.23 1 92.69 176 GLU A CA 1
ATOM 1310 C C . GLU A 1 176 ? -21.047 6.207 -4.152 1 92.69 176 GLU A C 1
ATOM 1312 O O . GLU A 1 176 ? -21 5.961 -5.359 1 92.69 176 GLU A O 1
ATOM 1317 N N . ARG A 1 177 ? -20.359 7.129 -3.555 1 94.19 177 ARG A N 1
ATOM 1318 C CA . ARG A 1 177 ? -19.5 8 -4.344 1 94.19 177 ARG A CA 1
ATOM 1319 C C . ARG A 1 177 ? -18.141 7.352 -4.602 1 94.19 177 ARG A C 1
ATOM 1321 O O . ARG A 1 177 ? -17.672 6.555 -3.789 1 94.19 177 ARG A O 1
ATOM 1328 N N . ARG A 1 178 ? -17.625 7.625 -5.789 1 96.44 178 ARG A N 1
ATOM 1329 C CA . ARG A 1 178 ? -16.312 7.16 -6.207 1 96.44 178 ARG A CA 1
ATOM 1330 C C . ARG A 1 178 ? -15.445 8.32 -6.668 1 96.44 178 ARG A C 1
ATOM 1332 O O . ARG A 1 178 ? -15.914 9.219 -7.371 1 96.44 178 ARG A O 1
ATOM 1339 N N . TYR A 1 179 ? -14.203 8.305 -6.199 1 97.44 179 TYR A N 1
ATOM 1340 C CA . TYR A 1 179 ? -13.234 9.336 -6.574 1 97.44 179 TYR A CA 1
ATOM 1341 C C . TYR A 1 179 ? -11.945 8.703 -7.094 1 97.44 179 TYR A C 1
ATOM 1343 O O . TYR A 1 179 ? -11.633 7.559 -6.77 1 97.44 179 TYR A O 1
ATOM 1351 N N . ASP A 1 180 ? -11.273 9.484 -7.918 1 98.31 180 ASP A N 1
ATOM 1352 C CA . ASP A 1 180 ? -9.969 9.016 -8.375 1 98.31 180 ASP A CA 1
ATOM 1353 C C . ASP A 1 180 ? -8.984 8.938 -7.207 1 98.31 180 ASP A C 1
ATOM 1355 O O . ASP A 1 180 ? -9.07 9.719 -6.258 1 98.31 180 ASP A O 1
ATOM 1359 N N . LYS A 1 181 ? -8.141 7.945 -7.242 1 98.31 181 LYS A N 1
ATOM 1360 C CA . LYS A 1 181 ? -6.93 7.926 -6.426 1 98.31 181 LYS A CA 1
ATOM 1361 C C . LYS A 1 181 ? -5.723 8.406 -7.227 1 98.31 181 LYS A C 1
ATOM 1363 O O . LYS A 1 181 ? -5.367 7.805 -8.242 1 98.31 181 LYS A O 1
ATOM 1368 N N . VAL A 1 182 ? -5.105 9.508 -6.836 1 98.69 182 VAL A N 1
ATOM 1369 C CA . VAL A 1 182 ? -3.971 10.102 -7.531 1 98.69 182 VAL A CA 1
ATOM 1370 C C . VAL A 1 182 ? -2.68 9.789 -6.777 1 98.69 182 VAL A C 1
ATOM 1372 O O . VAL A 1 182 ? -2.607 9.961 -5.559 1 98.69 182 VAL A O 1
ATOM 1375 N N . PHE A 1 183 ? -1.694 9.305 -7.523 1 98.75 183 PHE A N 1
ATOM 1376 C CA . PHE A 1 183 ? -0.404 8.953 -6.941 1 98.75 183 PHE A CA 1
ATOM 1377 C C . PHE A 1 183 ? 0.659 9.977 -7.316 1 98.75 183 PH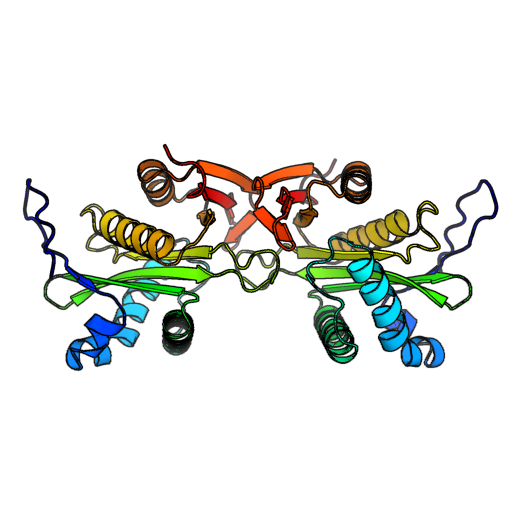E A C 1
ATOM 1379 O O . PHE A 1 183 ? 0.817 10.312 -8.492 1 98.75 183 PHE A O 1
ATOM 1386 N N . CYS A 1 184 ? 1.371 10.469 -6.285 1 98.75 184 CYS A N 1
ATOM 1387 C CA . CYS A 1 184 ? 2.412 11.469 -6.52 1 98.75 184 CYS A CA 1
ATOM 1388 C C . CYS A 1 184 ? 3.717 11.055 -5.848 1 98.75 184 CYS A C 1
ATOM 1390 O O . CYS A 1 184 ? 3.717 10.25 -4.918 1 98.75 184 CYS A O 1
ATOM 1392 N N . MET A 1 185 ? 4.805 11.594 -6.375 1 98.69 185 MET A N 1
ATOM 1393 C CA . MET A 1 185 ? 6.113 11.297 -5.801 1 98.69 185 MET A CA 1
ATOM 1394 C C . MET A 1 185 ? 7.008 12.531 -5.812 1 98.69 185 MET A C 1
ATOM 1396 O O . MET A 1 185 ? 6.781 13.461 -6.586 1 98.69 185 MET A O 1
ATOM 1400 N N . LEU A 1 186 ? 7.879 12.602 -4.938 1 98.38 186 LEU A N 1
ATOM 1401 C CA . LEU A 1 186 ? 9.062 13.453 -4.922 1 98.38 186 LEU A CA 1
ATOM 1402 C C . LEU A 1 186 ? 10.336 12.617 -4.969 1 98.38 186 LEU A C 1
ATOM 1404 O O . LEU A 1 186 ? 10.625 11.859 -4.039 1 98.38 186 LEU A O 1
ATOM 1408 N N . ASP A 1 187 ? 11.062 12.688 -6.023 1 97.94 187 ASP A N 1
ATOM 1409 C CA . ASP A 1 187 ? 12.266 11.906 -6.258 1 97.94 187 ASP A CA 1
ATOM 1410 C C . ASP A 1 187 ? 13.516 12.672 -5.828 1 97.94 187 ASP A C 1
ATOM 1412 O O . ASP A 1 187 ? 13.891 13.656 -6.469 1 97.94 187 ASP A O 1
ATOM 1416 N N . PHE A 1 188 ? 14.164 12.273 -4.75 1 97.56 188 PHE A N 1
ATOM 1417 C CA . PHE A 1 188 ? 15.289 13 -4.168 1 97.56 188 PHE A CA 1
ATOM 1418 C C . PHE A 1 188 ? 16.594 12.625 -4.855 1 97.56 188 PHE A C 1
ATOM 1420 O O . PHE A 1 188 ? 17.641 13.227 -4.594 1 97.56 188 PHE A O 1
ATOM 1427 N N . ARG A 1 189 ? 16.594 11.586 -5.676 1 93.31 189 ARG A N 1
ATOM 1428 C CA . ARG A 1 189 ? 17.812 11.102 -6.336 1 93.31 189 ARG A CA 1
ATOM 1429 C C . ARG A 1 189 ? 18.234 12.047 -7.461 1 93.31 189 ARG A C 1
ATOM 1431 O O . ARG A 1 189 ? 19.391 12.039 -7.879 1 93.31 189 ARG A O 1
ATOM 1438 N N . ARG A 1 190 ? 17.25 12.727 -8.07 1 75.69 190 ARG A N 1
ATOM 1439 C CA . ARG A 1 190 ? 17.547 13.57 -9.219 1 75.69 190 ARG A CA 1
ATOM 1440 C C . ARG A 1 190 ? 17.938 14.977 -8.789 1 75.69 190 ARG A C 1
ATOM 1442 O O . ARG A 1 190 ? 17.25 15.594 -7.965 1 75.69 190 ARG A O 1
ATOM 1449 N N . HIS A 1 191 ? 19.188 15.211 -8.359 1 61.91 191 HIS A N 1
ATOM 1450 C CA . HIS A 1 191 ? 19.688 16.531 -8.016 1 61.91 191 HIS A CA 1
ATOM 1451 C C . HIS A 1 191 ? 19.328 17.562 -9.078 1 61.91 191 HIS A C 1
ATOM 1453 O O . HIS A 1 191 ? 19.516 17.312 -10.266 1 61.91 191 HIS A O 1
ATOM 1459 N N . ASP A 1 192 ? 18.188 18.266 -8.961 1 42.97 192 ASP A N 1
ATOM 1460 C CA . ASP A 1 192 ? 18.297 19.5 -9.727 1 42.97 192 ASP A CA 1
ATOM 1461 C C . ASP A 1 192 ? 19.547 20.281 -9.352 1 42.97 192 ASP A C 1
ATOM 1463 O O . ASP A 1 192 ? 19.969 20.25 -8.188 1 42.97 192 ASP A O 1
ATOM 1467 N N . MET B 1 1 ? -13.82 -31.5 -11.781 1 27.25 1 MET B N 1
ATOM 1468 C CA . MET B 1 1 ? -12.477 -30.938 -11.75 1 27.25 1 MET B CA 1
ATOM 1469 C C . MET B 1 1 ? -12.055 -30.469 -13.148 1 27.25 1 MET B C 1
ATOM 1471 O O . MET B 1 1 ? -11.844 -31.297 -14.031 1 27.25 1 MET B O 1
ATOM 1475 N N . LYS B 1 2 ? -12.422 -29.266 -13.445 1 41.22 2 LYS B N 1
ATOM 1476 C CA . LYS B 1 2 ? -12.438 -29 -14.883 1 41.22 2 LYS B CA 1
ATOM 1477 C C . LYS B 1 2 ? -11.016 -29 -15.445 1 41.22 2 LYS B C 1
ATOM 1479 O O . LYS B 1 2 ? -10.172 -28.219 -15.023 1 41.22 2 LYS B O 1
ATOM 1484 N N . SER B 1 3 ? -10.562 -30.188 -15.789 1 36.72 3 SER B N 1
ATOM 1485 C CA . SER B 1 3 ? -9.305 -30.344 -16.516 1 36.72 3 SER B CA 1
ATOM 1486 C C . SER B 1 3 ? -9.289 -29.516 -17.797 1 36.72 3 SER B C 1
ATOM 1488 O O . SER B 1 3 ? -10.281 -29.484 -18.531 1 36.72 3 SER B O 1
ATOM 1490 N N . ALA B 1 4 ? -8.492 -28.484 -17.703 1 41.34 4 ALA B N 1
ATOM 1491 C CA . ALA B 1 4 ? -8.477 -27.781 -18.984 1 41.34 4 ALA B CA 1
ATOM 1492 C C . ALA B 1 4 ? -7.41 -28.359 -19.906 1 41.34 4 ALA B C 1
ATOM 1494 O O . ALA B 1 4 ? -6.277 -28.609 -19.5 1 41.34 4 ALA B O 1
ATOM 1495 N N . LYS B 1 5 ? -7.848 -29.047 -20.984 1 41.56 5 LYS B N 1
ATOM 1496 C CA . LYS B 1 5 ? -7.055 -29.641 -22.047 1 41.56 5 LYS B CA 1
ATOM 1497 C C . LYS B 1 5 ? -6.617 -28.594 -23.062 1 41.56 5 LYS B C 1
ATOM 1499 O O . LYS B 1 5 ? -7.453 -27.891 -23.625 1 41.56 5 LYS B O 1
ATOM 1504 N N . ILE B 1 6 ? -5.461 -27.953 -22.875 1 40.78 6 ILE B N 1
ATOM 1505 C CA . ILE B 1 6 ? -5.008 -27.172 -24.016 1 40.78 6 ILE B CA 1
ATOM 1506 C C . ILE B 1 6 ? -4.453 -28.094 -25.094 1 40.78 6 ILE B C 1
ATOM 1508 O O . ILE B 1 6 ? -3.836 -29.109 -24.781 1 40.78 6 ILE B O 1
ATOM 1512 N N . SER B 1 7 ? -4.805 -28.094 -26.328 1 35.44 7 SER B N 1
ATOM 1513 C CA . SER B 1 7 ? -4.629 -28.969 -27.484 1 35.44 7 SER B CA 1
ATOM 1514 C C . SER B 1 7 ? -3.156 -29.281 -27.719 1 35.44 7 SER B C 1
ATOM 1516 O O . SER B 1 7 ? -2.822 -30.297 -28.328 1 35.44 7 SER B O 1
ATOM 1518 N N . GLY B 1 8 ? -2.119 -28.438 -27.984 1 40.56 8 GLY B N 1
ATOM 1519 C CA . GLY B 1 8 ? -1.002 -28.953 -28.75 1 40.56 8 GLY B CA 1
ATOM 1520 C C . GLY B 1 8 ? -0.256 -30.078 -28.047 1 40.56 8 GLY B C 1
ATOM 1521 O O . GLY B 1 8 ? -0.837 -31.109 -27.734 1 40.56 8 GLY B O 1
ATOM 1522 N N . GLY B 1 9 ? 1.339 -30 -27.875 1 41.19 9 GLY B N 1
ATOM 1523 C CA . GLY B 1 9 ? 2.391 -30.906 -27.453 1 41.19 9 GLY B CA 1
ATOM 1524 C C . GLY B 1 9 ? 2.109 -31.562 -26.109 1 41.19 9 GLY B C 1
ATOM 1525 O O . GLY B 1 9 ? 1.052 -31.344 -25.516 1 41.19 9 GLY B O 1
ATOM 1526 N N . SER B 1 10 ? 3.143 -32.25 -25.312 1 47.06 10 SER B N 1
ATOM 1527 C CA . SER B 1 10 ? 2.986 -32.969 -24.047 1 47.06 10 SER B CA 1
ATOM 1528 C C . SER B 1 10 ? 2.146 -32.156 -23.062 1 47.06 10 SER B C 1
ATOM 1530 O O . SER B 1 10 ? 2.574 -31.109 -22.578 1 47.06 10 SER B O 1
ATOM 1532 N N . THR B 1 11 ? 0.864 -32.031 -23.203 1 54.56 11 THR B N 1
ATOM 1533 C CA . THR B 1 11 ? -0.108 -31.281 -22.406 1 54.56 11 THR B CA 1
ATOM 1534 C C . THR B 1 11 ? 0.082 -31.562 -20.922 1 54.56 11 THR B C 1
ATOM 1536 O O . THR B 1 11 ? -0.155 -32.688 -20.469 1 54.56 11 THR B O 1
ATOM 1539 N N . THR B 1 12 ? 1.192 -31.141 -20.375 1 61.81 12 THR B N 1
ATOM 1540 C CA . THR B 1 12 ? 1.217 -31.234 -18.922 1 61.81 12 THR B CA 1
ATOM 1541 C C . THR B 1 12 ? -0.118 -30.797 -18.328 1 61.81 12 THR B C 1
ATOM 1543 O O . THR B 1 12 ? -0.552 -29.656 -18.547 1 61.81 12 THR B O 1
ATOM 1546 N N . GLU B 1 13 ? -0.883 -31.828 -17.984 1 83.5 13 GLU B N 1
ATOM 1547 C CA . GLU B 1 13 ? -2.193 -31.562 -17.391 1 83.5 13 GLU B CA 1
ATOM 1548 C C . GLU B 1 13 ? -2.061 -31.016 -15.977 1 83.5 13 GLU B C 1
ATOM 1550 O O . GLU B 1 13 ? -1.366 -31.609 -15.141 1 83.5 13 GLU B O 1
ATOM 1555 N N . TYR B 1 14 ? -2.219 -29.781 -15.812 1 88.81 14 TYR B N 1
ATOM 1556 C CA . TYR B 1 14 ? -2.264 -29.234 -14.469 1 88.81 14 TYR B CA 1
ATOM 1557 C C . TYR B 1 14 ? -3.701 -29.047 -14 1 88.81 14 TYR B C 1
ATOM 1559 O O . TYR B 1 14 ? -4.625 -29.016 -14.812 1 88.81 14 TYR B O 1
ATOM 1567 N N . VAL B 1 15 ? -3.867 -29.203 -12.711 1 93.38 15 VAL B N 1
ATOM 1568 C CA . VAL B 1 15 ? -5.148 -28.922 -12.078 1 93.38 15 VAL B CA 1
ATOM 1569 C C . VAL B 1 15 ? -5.016 -27.703 -11.164 1 93.38 15 VAL B C 1
ATOM 1571 O O . VAL B 1 15 ? -4.008 -27.531 -10.477 1 93.38 15 VAL B O 1
ATOM 1574 N N . ILE B 1 16 ? -5.992 -26.812 -11.203 1 96.62 16 ILE B N 1
ATOM 1575 C CA . ILE B 1 16 ? -6.047 -25.641 -10.344 1 96.62 16 ILE B CA 1
ATOM 1576 C C . ILE B 1 16 ? -7.043 -25.875 -9.203 1 96.62 16 ILE B C 1
ATOM 1578 O O . ILE B 1 16 ? -8.219 -26.141 -9.453 1 96.62 16 ILE B O 1
ATOM 1582 N N . LEU B 1 17 ? -6.562 -25.75 -7.992 1 95.69 17 LEU B N 1
ATOM 1583 C CA . LEU B 1 17 ? -7.398 -26 -6.824 1 95.69 17 LEU B CA 1
ATOM 1584 C C . LEU B 1 17 ? -7.473 -24.75 -5.938 1 95.69 17 LEU B C 1
ATOM 1586 O O . LEU B 1 17 ? -6.535 -23.953 -5.898 1 95.69 17 LEU B O 1
ATOM 1590 N N . ASP B 1 18 ? -8.609 -24.609 -5.254 1 94.5 18 ASP B N 1
ATOM 1591 C CA . ASP B 1 18 ? -8.672 -23.625 -4.18 1 94.5 18 ASP B CA 1
ATOM 1592 C C . ASP B 1 18 ? -8.414 -24.266 -2.822 1 94.5 18 ASP B C 1
ATOM 1594 O O . ASP B 1 18 ? -8.109 -25.453 -2.744 1 94.5 18 ASP B O 1
ATOM 1598 N N . ALA B 1 19 ? -8.539 -23.406 -1.814 1 89.19 19 ALA B N 1
ATOM 1599 C CA . ALA B 1 19 ? -8.203 -23.875 -0.471 1 89.19 19 ALA B CA 1
ATOM 1600 C C . ALA B 1 19 ? -9.18 -24.953 0.001 1 89.19 19 ALA B C 1
ATOM 1602 O O . ALA B 1 19 ? -8.797 -25.891 0.704 1 89.19 19 ALA B O 1
ATOM 1603 N N . VAL B 1 20 ? -10.359 -24.844 -0.414 1 88.69 20 VAL B N 1
ATOM 1604 C CA . VAL B 1 20 ? -11.391 -25.797 0.002 1 88.69 20 VAL B CA 1
ATOM 1605 C C . VAL B 1 20 ? -11.148 -27.141 -0.657 1 88.69 20 VAL B C 1
ATOM 1607 O O . VAL B 1 20 ? -11.195 -28.188 0.007 1 88.69 20 VAL B O 1
ATOM 1610 N N . GLU B 1 21 ? -10.898 -27.094 -1.953 1 91.12 21 GLU B N 1
ATOM 1611 C CA . GLU B 1 21 ? -10.609 -28.312 -2.693 1 91.12 21 GLU B CA 1
ATOM 1612 C C . GLU B 1 21 ? -9.352 -29 -2.158 1 91.12 21 GLU B C 1
ATOM 1614 O O . GLU B 1 21 ? -9.297 -30.234 -2.088 1 91.12 21 GLU B O 1
ATOM 1619 N N . LEU B 1 22 ? -8.367 -28.203 -1.775 1 90.88 22 LEU B N 1
ATOM 1620 C CA . LEU B 1 22 ? -7.121 -28.75 -1.242 1 90.88 22 LEU B CA 1
ATOM 1621 C C . LEU B 1 22 ? -7.352 -29.406 0.113 1 90.88 22 LEU B C 1
ATOM 1623 O O . LEU B 1 22 ? -6.766 -30.453 0.408 1 90.88 22 LEU B O 1
ATOM 1627 N N . ALA B 1 23 ? -8.18 -28.797 0.914 1 88.12 23 ALA B N 1
ATOM 1628 C CA . ALA B 1 23 ? -8.469 -29.297 2.252 1 88.12 23 ALA B CA 1
ATOM 1629 C C . ALA B 1 23 ? -9.133 -30.672 2.184 1 88.12 23 ALA B C 1
ATOM 1631 O O . ALA B 1 23 ? -9.109 -31.438 3.154 1 88.12 23 ALA B O 1
ATOM 1632 N N . ALA B 1 24 ? -9.734 -31.016 1.073 1 90.94 24 ALA B N 1
ATOM 1633 C CA . ALA B 1 24 ? -10.414 -32.312 0.883 1 90.94 24 ALA B CA 1
ATOM 1634 C C . ALA B 1 24 ? -9.406 -33.438 0.648 1 90.94 24 ALA B C 1
ATOM 1636 O O . ALA B 1 24 ? -9.758 -34.594 0.671 1 90.94 24 ALA B O 1
ATOM 1637 N N . ASP B 1 25 ? -8.188 -33.125 0.44 1 91.88 25 ASP B N 1
ATOM 1638 C CA . ASP B 1 25 ? -7.102 -34.062 0.265 1 91.88 25 ASP B CA 1
ATOM 1639 C C . ASP B 1 25 ? -6.004 -33.844 1.306 1 91.88 25 ASP B C 1
ATOM 1641 O O . ASP B 1 25 ? -5.047 -33.125 1.061 1 91.88 25 ASP B O 1
ATOM 1645 N N . PRO B 1 26 ? -6.066 -34.531 2.393 1 90.44 26 PRO B N 1
ATOM 1646 C CA . PRO B 1 26 ? -5.141 -34.344 3.508 1 90.44 26 PRO B CA 1
ATOM 1647 C C . PRO B 1 26 ? -3.68 -34.531 3.109 1 90.44 26 PRO B C 1
ATOM 1649 O O . PRO B 1 26 ? -2.787 -33.906 3.686 1 90.44 26 PRO B O 1
ATOM 1652 N N . GLU B 1 27 ? -3.465 -35.406 2.182 1 90.62 27 GLU B N 1
ATOM 1653 C CA . GLU B 1 27 ? -2.092 -35.625 1.747 1 90.62 27 GLU B CA 1
ATOM 1654 C C . GLU B 1 27 ? -1.511 -34.406 1.062 1 90.62 27 GLU B C 1
ATOM 1656 O O . GLU B 1 27 ? -0.378 -34 1.344 1 90.62 27 GLU B O 1
ATOM 1661 N N . LEU B 1 28 ? -2.232 -33.844 0.149 1 90.88 28 LEU B N 1
ATOM 1662 C CA . LEU B 1 28 ? -1.785 -32.625 -0.522 1 90.88 28 LEU B CA 1
ATOM 1663 C C . LEU B 1 28 ? -1.63 -31.469 0.473 1 90.88 28 LEU B C 1
ATOM 1665 O O . LEU B 1 28 ? -0.647 -30.734 0.422 1 90.88 28 LEU B O 1
ATOM 1669 N N . GLN B 1 29 ? -2.57 -31.359 1.365 1 90 29 GLN B N 1
ATOM 1670 C CA . GLN B 1 29 ? -2.572 -30.281 2.354 1 90 29 GLN B CA 1
ATOM 1671 C C . GLN B 1 29 ? -1.355 -30.375 3.27 1 90 29 GLN B C 1
ATOM 1673 O O . GLN B 1 29 ? -0.764 -29.359 3.629 1 90 29 GLN B O 1
ATOM 1678 N N . GLY B 1 30 ? -1.027 -31.562 3.652 1 91.5 30 GLY B N 1
ATOM 1679 C CA . GLY B 1 30 ? 0.08 -31.766 4.57 1 91.5 30 GLY B CA 1
ATOM 1680 C C . GLY B 1 30 ? 1.413 -31.312 4.02 1 91.5 30 GLY B C 1
ATOM 1681 O O . GLY B 1 30 ? 2.293 -30.891 4.773 1 91.5 30 GLY B O 1
ATOM 1682 N N . ARG B 1 31 ? 1.577 -31.312 2.713 1 93.88 31 ARG B N 1
ATOM 1683 C CA . ARG B 1 31 ? 2.85 -30.969 2.082 1 93.88 31 ARG B CA 1
ATOM 1684 C C . ARG B 1 31 ? 2.824 -29.562 1.524 1 93.88 31 ARG B C 1
ATOM 1686 O O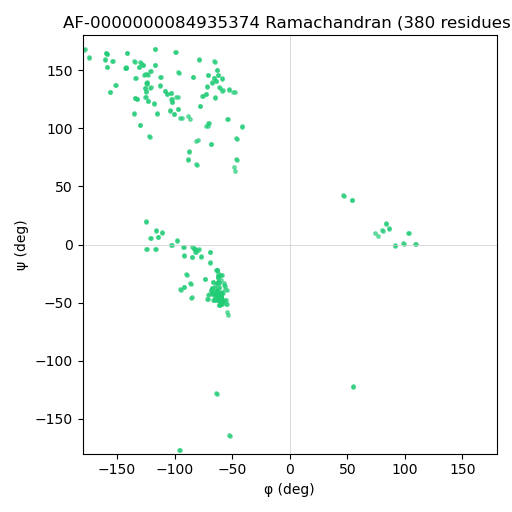 . ARG B 1 31 ? 3.834 -29.062 1.015 1 93.88 31 ARG B O 1
ATOM 1693 N N . LEU B 1 32 ? 1.759 -28.938 1.684 1 95 32 LEU B N 1
ATOM 1694 C CA . LEU B 1 32 ? 1.521 -27.672 0.992 1 95 32 LEU B CA 1
ATOM 1695 C C . LEU B 1 32 ? 2.557 -26.641 1.394 1 95 32 LEU B C 1
ATOM 1697 O O . LEU B 1 32 ? 3.201 -26.031 0.533 1 95 32 LEU B O 1
ATOM 1701 N N . ALA B 1 33 ? 2.721 -26.453 2.686 1 95.5 33 ALA B N 1
ATOM 1702 C CA . ALA B 1 33 ? 3.619 -25.422 3.172 1 95.5 33 ALA B CA 1
ATOM 1703 C C . ALA B 1 33 ? 5.055 -25.672 2.729 1 95.5 33 ALA B C 1
ATOM 1705 O O . ALA B 1 33 ? 5.758 -24.75 2.305 1 95.5 33 ALA B O 1
ATOM 1706 N N . GLU B 1 34 ? 5.441 -26.891 2.826 1 96.69 34 GLU B N 1
ATOM 1707 C CA . GLU B 1 34 ? 6.793 -27.266 2.418 1 96.69 34 GLU B CA 1
ATOM 1708 C C . GLU B 1 34 ? 6.992 -27.062 0.919 1 96.69 34 GLU B C 1
ATOM 1710 O O . GLU B 1 34 ? 8.023 -26.531 0.491 1 96.69 34 GLU B O 1
ATOM 1715 N N . SER B 1 35 ? 6.062 -27.531 0.154 1 97.25 35 SER B N 1
ATOM 1716 C CA . SER B 1 35 ? 6.145 -27.391 -1.297 1 97.25 35 SER B CA 1
ATOM 1717 C C . SER B 1 35 ? 6.129 -25.922 -1.717 1 97.25 35 SER B C 1
ATOM 1719 O O . SER B 1 35 ? 6.898 -25.516 -2.588 1 97.25 35 SER B O 1
ATOM 1721 N N . ALA B 1 36 ? 5.254 -25.172 -1.12 1 97.94 36 ALA B N 1
ATOM 1722 C CA . ALA B 1 36 ? 5.184 -23.734 -1.407 1 97.94 36 ALA B CA 1
ATOM 1723 C C . ALA B 1 36 ? 6.496 -23.047 -1.058 1 97.94 36 ALA B C 1
ATOM 1725 O O . ALA B 1 36 ? 6.988 -22.203 -1.82 1 97.94 36 ALA B O 1
ATOM 1726 N N . HIS B 1 37 ? 7.02 -23.422 0.096 1 98.19 37 HIS B N 1
ATOM 1727 C CA . HIS B 1 37 ? 8.297 -22.844 0.506 1 98.19 37 HIS B CA 1
ATOM 1728 C C . HIS B 1 37 ? 9.383 -23.125 -0.532 1 98.19 37 HIS B C 1
ATOM 1730 O O . HIS B 1 37 ? 10.125 -22.219 -0.908 1 98.19 37 HIS B O 1
ATOM 1736 N N . ARG B 1 38 ? 9.477 -24.344 -0.939 1 97.56 38 ARG B N 1
ATOM 1737 C CA . ARG B 1 38 ? 10.484 -24.719 -1.925 1 97.56 38 ARG B CA 1
ATOM 1738 C C . ARG B 1 38 ? 10.352 -23.875 -3.191 1 97.56 38 ARG B C 1
ATOM 1740 O O . ARG B 1 38 ? 11.344 -23.359 -3.697 1 97.56 38 ARG B O 1
ATOM 1747 N N . ILE B 1 39 ? 9.133 -23.75 -3.686 1 97.88 39 ILE B N 1
ATOM 1748 C CA . ILE B 1 39 ? 8.883 -23 -4.91 1 97.88 39 ILE B CA 1
ATOM 1749 C C . ILE B 1 39 ? 9.305 -21.547 -4.715 1 97.88 39 ILE B C 1
ATOM 1751 O O . ILE B 1 39 ? 10.086 -21.016 -5.508 1 97.88 39 ILE B O 1
ATOM 1755 N N . LEU B 1 40 ? 8.828 -20.906 -3.645 1 97.75 40 LEU B N 1
ATOM 1756 C CA . LEU B 1 40 ? 9.078 -19.484 -3.402 1 97.75 40 LEU B CA 1
ATOM 1757 C C . LEU B 1 40 ? 10.562 -19.25 -3.131 1 97.75 40 LEU B C 1
ATOM 1759 O O . LEU B 1 40 ? 11.141 -18.297 -3.666 1 97.75 40 LEU B O 1
ATOM 1763 N N . ALA B 1 41 ? 11.133 -20.109 -2.375 1 97.56 41 ALA B N 1
ATOM 1764 C CA . ALA B 1 41 ? 12.547 -19.969 -2.045 1 97.56 41 ALA B CA 1
ATOM 1765 C C . ALA B 1 41 ? 13.422 -20.078 -3.291 1 97.56 41 ALA B C 1
ATOM 1767 O O . ALA B 1 41 ? 14.328 -19.281 -3.502 1 97.56 41 ALA B O 1
ATOM 1768 N N . ASP B 1 42 ? 13.133 -21.047 -4.102 1 97.12 42 ASP B N 1
ATOM 1769 C CA . ASP B 1 42 ? 13.898 -21.266 -5.328 1 97.12 42 ASP B CA 1
ATOM 1770 C C . ASP B 1 42 ? 13.766 -20.078 -6.277 1 97.12 42 ASP B C 1
ATOM 1772 O O . ASP B 1 42 ? 14.75 -19.641 -6.871 1 97.12 42 ASP B O 1
ATOM 1776 N N . LEU B 1 43 ? 12.57 -19.641 -6.395 1 96.19 43 LEU B N 1
ATOM 1777 C CA . LEU B 1 43 ? 12.328 -18.516 -7.289 1 96.19 43 LEU B CA 1
ATOM 1778 C C . LEU B 1 43 ? 13.07 -17.266 -6.816 1 96.19 43 LEU B C 1
ATOM 1780 O O . LEU B 1 43 ? 13.719 -16.578 -7.609 1 96.19 43 LEU B O 1
ATOM 1784 N N . VAL B 1 44 ? 12.953 -16.953 -5.523 1 94.12 44 VAL B N 1
ATOM 1785 C CA . VAL B 1 44 ? 13.602 -15.773 -4.965 1 94.12 44 VAL B CA 1
ATOM 1786 C C . VAL B 1 44 ? 15.117 -15.906 -5.082 1 94.12 44 VAL B C 1
ATOM 1788 O O . VAL B 1 44 ? 15.805 -14.945 -5.434 1 94.12 44 VAL B O 1
ATOM 1791 N N . ASP B 1 45 ? 15.578 -17.094 -4.828 1 94.19 45 ASP B N 1
ATOM 1792 C CA . ASP B 1 45 ? 17.016 -17.359 -4.965 1 94.19 45 ASP B CA 1
ATOM 1793 C C . ASP B 1 45 ? 17.469 -17.125 -6.402 1 94.19 45 ASP B C 1
ATOM 1795 O O . ASP B 1 45 ? 18.609 -16.703 -6.633 1 94.19 45 ASP B O 1
ATOM 1799 N N . GLY B 1 46 ? 16.625 -17.391 -7.27 1 93.25 46 GLY B N 1
ATOM 1800 C CA . GLY B 1 46 ? 16.938 -17.203 -8.68 1 93.25 46 GLY B CA 1
ATOM 1801 C C . GLY B 1 46 ? 16.734 -15.781 -9.156 1 93.25 46 GLY B C 1
ATOM 1802 O O . GLY B 1 46 ? 16.922 -15.484 -10.336 1 93.25 46 GLY B O 1
ATOM 1803 N N . GLY B 1 47 ? 16.25 -14.891 -8.281 1 90.75 47 GLY B N 1
ATOM 1804 C CA . GLY B 1 47 ? 16.156 -13.484 -8.617 1 90.75 47 GLY B CA 1
ATOM 1805 C C . GLY B 1 47 ? 14.742 -13.047 -8.953 1 90.75 47 GLY B C 1
ATOM 1806 O O . GLY B 1 47 ? 14.531 -11.93 -9.445 1 90.75 47 GLY B O 1
ATOM 1807 N N . ALA B 1 48 ? 13.82 -13.953 -8.695 1 90.81 48 ALA B N 1
ATOM 1808 C CA . ALA B 1 48 ? 12.43 -13.625 -9.016 1 90.81 48 ALA B CA 1
ATOM 1809 C C . ALA B 1 48 ? 11.953 -12.422 -8.195 1 90.81 48 ALA B C 1
ATOM 1811 O O . ALA B 1 48 ? 12.344 -12.266 -7.035 1 90.81 48 ALA B O 1
ATOM 1812 N N . ALA B 1 49 ? 11.133 -11.648 -8.781 1 88.88 49 ALA B N 1
ATOM 1813 C CA . ALA B 1 49 ? 10.57 -10.438 -8.195 1 88.88 49 ALA B CA 1
ATOM 1814 C C . ALA B 1 49 ? 9.297 -10.734 -7.414 1 88.88 49 ALA B C 1
ATOM 1816 O O . ALA B 1 49 ? 8.203 -10.336 -7.824 1 88.88 49 ALA B O 1
ATOM 1817 N N . LEU B 1 50 ? 9.469 -11.344 -6.277 1 90.62 50 LEU B N 1
ATOM 1818 C CA . LEU B 1 50 ? 8.297 -11.781 -5.52 1 90.62 50 LEU B CA 1
ATOM 1819 C C . LEU B 1 50 ? 8.211 -11.047 -4.188 1 90.62 50 LEU B C 1
ATOM 1821 O O . LEU B 1 50 ? 7.492 -11.469 -3.283 1 90.62 50 LEU B O 1
ATOM 1825 N N . GLY B 1 51 ? 8.992 -9.977 -3.988 1 87.19 51 GLY B N 1
ATOM 1826 C CA . GLY B 1 51 ? 8.836 -9.125 -2.818 1 87.19 51 GLY B CA 1
ATOM 1827 C C . GLY B 1 51 ? 9.828 -9.445 -1.716 1 87.19 51 GLY B C 1
ATOM 1828 O O . GLY B 1 51 ? 9.805 -8.812 -0.657 1 87.19 51 GLY B O 1
ATOM 1829 N N . TRP B 1 52 ? 10.758 -10.453 -1.925 1 87.81 52 TRP B N 1
ATOM 1830 C CA . TRP B 1 52 ? 11.805 -10.812 -0.977 1 87.81 52 TRP B CA 1
ATOM 1831 C C . TRP B 1 52 ? 13.188 -10.477 -1.535 1 87.81 52 TRP B C 1
ATOM 1833 O O . TRP B 1 52 ? 13.43 -10.633 -2.734 1 87.81 52 TRP B O 1
ATOM 1843 N N . VAL B 1 53 ? 14.039 -10.055 -0.654 1 87.25 53 VAL B N 1
ATOM 1844 C CA . VAL B 1 53 ? 15.422 -9.797 -1.058 1 87.25 53 VAL B CA 1
ATOM 1845 C C . VAL B 1 53 ? 16.25 -11.062 -0.893 1 87.25 53 VAL B C 1
ATOM 1847 O O . VAL B 1 53 ? 17.266 -11.234 -1.566 1 87.25 53 VAL B O 1
ATOM 1850 N N . LYS B 1 54 ? 15.797 -11.914 0.039 1 91.19 54 LYS B N 1
ATOM 1851 C CA . LYS B 1 54 ? 16.344 -13.25 0.243 1 91.19 54 LYS B CA 1
ATOM 1852 C C . LYS B 1 54 ? 15.234 -14.281 0.391 1 91.19 54 LYS B C 1
ATOM 1854 O O . LYS B 1 54 ? 14.094 -13.938 0.712 1 91.19 54 LYS B O 1
ATOM 1859 N N . PRO B 1 55 ? 15.547 -15.5 0.13 1 95.25 55 PRO B N 1
ATOM 1860 C CA . PRO B 1 55 ? 14.5 -16.516 0.25 1 95.25 55 PRO B CA 1
ATOM 1861 C C . PRO B 1 55 ? 13.797 -16.484 1.605 1 95.25 55 PRO B C 1
ATOM 1863 O O .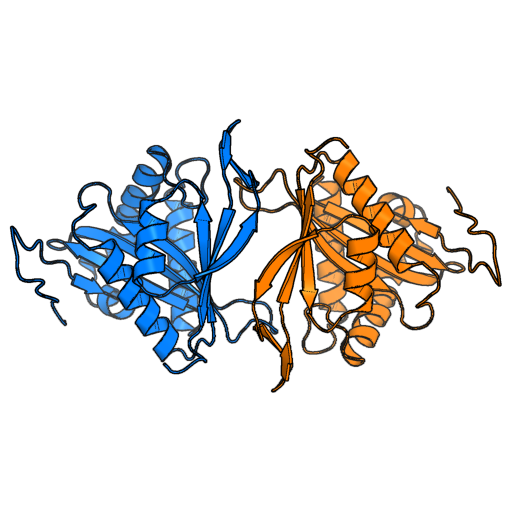 PRO B 1 55 ? 14.453 -16.359 2.643 1 95.25 55 PRO B O 1
ATOM 1866 N N . PRO B 1 56 ? 12.523 -16.531 1.561 1 95.75 56 PRO B N 1
ATOM 1867 C CA . PRO B 1 56 ? 11.797 -16.578 2.834 1 95.75 56 PRO B CA 1
ATOM 1868 C C . PRO B 1 56 ? 12.062 -17.859 3.619 1 95.75 56 PRO B C 1
ATOM 1870 O O . PRO B 1 56 ? 12.406 -18.891 3.031 1 95.75 56 PRO B O 1
ATOM 1873 N N . SER B 1 57 ? 11.852 -17.797 4.887 1 97.19 57 SER B N 1
ATOM 1874 C CA . SER B 1 57 ? 11.938 -18.984 5.719 1 97.19 57 SER B CA 1
ATOM 1875 C C . SER B 1 57 ? 10.672 -19.844 5.598 1 97.19 57 SER B C 1
ATOM 1877 O O . SER B 1 57 ? 9.633 -19.344 5.164 1 97.19 57 SER B O 1
ATOM 1879 N N . PRO B 1 58 ? 10.789 -21.109 5.945 1 97.38 58 PRO B N 1
ATOM 1880 C CA . PRO B 1 58 ? 9.586 -21.953 5.953 1 97.38 58 PRO B CA 1
ATOM 1881 C C . PRO B 1 58 ? 8.469 -21.375 6.812 1 97.38 58 PRO B C 1
ATOM 1883 O O . PRO B 1 58 ? 7.297 -21.422 6.426 1 97.38 58 PRO B O 1
ATOM 1886 N N . ASP B 1 59 ? 8.836 -20.812 7.938 1 97.5 59 ASP B N 1
ATOM 1887 C CA . ASP B 1 59 ? 7.848 -20.234 8.836 1 97.5 59 ASP B CA 1
ATOM 1888 C C . ASP B 1 59 ? 7.168 -19.016 8.203 1 97.5 59 ASP B C 1
ATOM 1890 O O . ASP B 1 59 ? 5.957 -18.828 8.352 1 97.5 59 ASP B O 1
ATOM 1894 N N . GLU B 1 60 ? 7.953 -18.188 7.547 1 95.94 60 GLU B N 1
ATOM 1895 C CA . GLU B 1 60 ? 7.395 -17.016 6.859 1 95.94 60 GLU B CA 1
ATOM 1896 C C . GLU B 1 60 ? 6.363 -17.438 5.816 1 95.94 60 GLU B C 1
ATOM 1898 O O . GLU B 1 60 ? 5.305 -16.812 5.695 1 95.94 60 GLU B O 1
ATOM 1903 N N . VAL B 1 61 ? 6.688 -18.5 5.117 1 97.38 61 VAL B N 1
ATOM 1904 C CA . VAL B 1 61 ? 5.789 -18.984 4.07 1 97.38 61 VAL B CA 1
ATOM 1905 C C . VAL B 1 61 ? 4.539 -19.594 4.703 1 97.38 61 VAL B C 1
ATOM 1907 O O . VAL B 1 61 ? 3.422 -19.344 4.242 1 97.38 61 VAL B O 1
ATOM 1910 N N . ALA B 1 62 ? 4.711 -20.359 5.738 1 96.94 62 ALA B N 1
ATOM 1911 C CA . ALA B 1 62 ? 3.574 -20.953 6.445 1 96.94 62 ALA B CA 1
ATOM 1912 C C . ALA B 1 62 ? 2.643 -19.859 6.98 1 96.94 62 ALA B C 1
ATOM 1914 O O . ALA B 1 62 ? 1.42 -19.984 6.867 1 96.94 62 ALA B O 1
ATOM 1915 N N . ASP B 1 63 ? 3.236 -18.859 7.582 1 97.19 63 ASP B N 1
ATOM 1916 C CA . ASP B 1 63 ? 2.463 -17.75 8.109 1 97.19 63 ASP B CA 1
ATOM 1917 C C . ASP B 1 63 ? 1.704 -17.031 6.996 1 97.19 63 ASP B C 1
ATOM 1919 O O . ASP B 1 63 ? 0.542 -16.656 7.172 1 97.19 63 ASP B O 1
ATOM 1923 N N . LEU B 1 64 ? 2.379 -16.828 5.922 1 96.62 64 LEU B N 1
ATOM 1924 C CA . LEU B 1 64 ? 1.759 -16.188 4.762 1 96.62 64 LEU B CA 1
ATOM 1925 C C . LEU B 1 64 ? 0.55 -17 4.289 1 96.62 64 LEU B C 1
ATOM 1927 O O . LEU B 1 64 ? -0.538 -16.438 4.113 1 96.62 64 LEU B O 1
ATOM 1931 N N . LEU B 1 65 ? 0.737 -18.281 4.094 1 96.69 65 LEU B N 1
ATOM 1932 C CA . LEU B 1 65 ? -0.342 -19.141 3.629 1 96.69 65 LEU B CA 1
ATOM 1933 C C . LEU B 1 65 ? -1.504 -19.141 4.617 1 96.69 65 LEU B C 1
ATOM 1935 O O . LEU B 1 65 ? -2.666 -19.047 4.215 1 96.69 65 LEU B O 1
ATOM 1939 N N . ALA B 1 66 ? -1.196 -19.219 5.895 1 96.06 66 ALA B N 1
ATOM 1940 C CA . ALA B 1 66 ? -2.23 -19.203 6.926 1 96.06 66 ALA B CA 1
ATOM 1941 C C . ALA B 1 66 ? -3.033 -17.906 6.871 1 96.06 66 ALA B C 1
ATOM 1943 O O . ALA B 1 66 ? -4.262 -17.922 6.996 1 96.06 66 ALA B O 1
ATOM 1944 N N . HIS B 1 67 ? -2.328 -16.859 6.711 1 97.19 67 HIS B N 1
ATOM 1945 C CA . HIS B 1 67 ? -2.979 -15.547 6.625 1 97.19 67 HIS B CA 1
ATOM 1946 C C . HIS B 1 67 ? -3.928 -15.484 5.434 1 97.19 67 HIS B C 1
ATOM 1948 O O . HIS B 1 67 ? -5.082 -15.078 5.574 1 97.19 67 HIS B O 1
ATOM 1954 N N . VAL B 1 68 ? -3.469 -15.922 4.316 1 97.56 68 VAL B N 1
ATOM 1955 C CA . VAL B 1 68 ? -4.266 -15.836 3.098 1 97.56 68 VAL B CA 1
ATOM 1956 C C . VAL B 1 68 ? -5.473 -16.766 3.199 1 97.56 68 VAL B C 1
ATOM 1958 O O . VAL B 1 68 ? -6.582 -16.406 2.803 1 97.56 68 VAL B O 1
ATOM 1961 N N . VAL B 1 69 ? -5.246 -17.938 3.705 1 95.5 69 VAL B N 1
ATOM 1962 C CA . VAL B 1 69 ? -6.336 -18.891 3.885 1 95.5 69 VAL B CA 1
ATOM 1963 C C . VAL B 1 69 ? -7.398 -18.297 4.801 1 95.5 69 VAL B C 1
ATOM 1965 O O . VAL B 1 69 ? -8.594 -18.375 4.512 1 95.5 69 VAL B O 1
ATOM 1968 N N . SER B 1 70 ? -6.969 -17.703 5.91 1 96.44 70 SER B N 1
ATOM 1969 C CA . SER B 1 70 ? -7.898 -17.062 6.828 1 96.44 70 SER B CA 1
ATOM 1970 C C . SER B 1 70 ? -8.672 -15.945 6.137 1 96.44 70 SER B C 1
ATOM 1972 O O . SER B 1 70 ? -9.891 -15.836 6.289 1 96.44 70 SER B O 1
ATOM 1974 N N . ALA B 1 71 ? -7.98 -15.156 5.391 1 97.5 71 ALA B N 1
ATOM 1975 C CA . ALA B 1 71 ? -8.625 -14.07 4.656 1 97.5 71 ALA B CA 1
ATOM 1976 C C . ALA B 1 71 ? -9.609 -14.609 3.627 1 97.5 71 ALA B C 1
ATOM 1978 O O . ALA B 1 71 ? -10.68 -14.031 3.422 1 97.5 71 ALA B O 1
ATOM 1979 N N . ALA B 1 72 ? -9.227 -15.672 2.99 1 96.38 72 ALA B N 1
ATOM 1980 C CA . ALA B 1 72 ? -10.102 -16.297 1.998 1 96.38 72 ALA B CA 1
ATOM 1981 C C . ALA B 1 72 ? -11.391 -16.797 2.641 1 96.38 72 ALA B C 1
ATOM 1983 O O . ALA B 1 72 ? -12.477 -16.641 2.076 1 96.38 72 ALA B O 1
ATOM 1984 N N . ARG B 1 73 ? -11.289 -17.344 3.752 1 93.88 73 ARG B N 1
ATOM 1985 C CA . ARG B 1 73 ? -12.453 -17.828 4.48 1 93.88 73 ARG B CA 1
ATOM 1986 C C . ARG B 1 73 ? -13.391 -16.672 4.844 1 93.88 73 ARG B C 1
ATOM 1988 O O . ARG B 1 73 ? -14.609 -16.844 4.855 1 93.88 73 ARG B O 1
ATOM 1995 N N . ALA B 1 74 ? -12.805 -15.578 5.082 1 95.5 74 ALA B N 1
ATOM 1996 C CA . ALA B 1 74 ? -13.578 -14.391 5.461 1 95.5 74 ALA B CA 1
ATOM 1997 C C . ALA B 1 74 ? -14.141 -13.688 4.23 1 95.5 74 ALA B C 1
ATOM 1999 O O . ALA B 1 74 ? -14.867 -12.695 4.352 1 95.5 74 ALA B O 1
ATOM 2000 N N . GLY B 1 75 ? -13.789 -14.18 3.041 1 95.31 75 GLY B N 1
ATOM 2001 C CA . GLY B 1 75 ? -14.266 -13.57 1.811 1 95.31 75 GLY B CA 1
ATOM 2002 C C . GLY B 1 75 ? -13.398 -12.414 1.344 1 95.31 75 GLY B C 1
ATOM 2003 O O . GLY B 1 75 ? -13.789 -11.656 0.449 1 95.31 75 GLY B O 1
ATOM 2004 N N . ASP B 1 76 ? -12.156 -12.266 1.927 1 97.81 76 ASP B N 1
ATOM 2005 C CA . ASP B 1 76 ? -11.305 -11.109 1.659 1 97.81 76 ASP B CA 1
ATOM 2006 C C . ASP B 1 76 ? -10.07 -11.516 0.852 1 97.81 76 ASP B C 1
ATOM 2008 O O . ASP B 1 76 ? -9.117 -10.742 0.749 1 97.81 76 ASP B O 1
ATOM 2012 N N . ALA B 1 77 ? -10.086 -12.719 0.361 1 98.62 77 ALA B N 1
ATOM 2013 C CA . ALA B 1 77 ? -8.984 -13.203 -0.47 1 98.62 77 ALA B CA 1
ATOM 2014 C C . ALA B 1 77 ? -9.414 -14.391 -1.318 1 98.62 77 ALA B C 1
ATOM 2016 O O . ALA B 1 77 ? -10.477 -14.984 -1.078 1 98.62 77 ALA B O 1
ATOM 2017 N N . ALA B 1 78 ? -8.633 -14.688 -2.277 1 98.5 78 ALA B N 1
ATOM 2018 C CA . ALA B 1 78 ? -8.664 -15.961 -2.988 1 98.5 78 ALA B CA 1
ATOM 2019 C C . ALA B 1 78 ? -7.254 -16.531 -3.16 1 98.5 78 ALA B C 1
ATOM 2021 O O . ALA B 1 78 ? -6.289 -15.773 -3.318 1 98.5 78 ALA B O 1
ATOM 2022 N N . LEU B 1 79 ? -7.199 -17.766 -3.053 1 98.25 79 LEU B N 1
ATOM 2023 C CA . LEU B 1 79 ? -5.949 -18.5 -3.164 1 98.25 79 LEU B CA 1
ATOM 2024 C C . LEU B 1 79 ? -6.117 -19.719 -4.062 1 98.25 79 LEU B C 1
ATOM 2026 O O . LEU B 1 79 ? -7.039 -20.516 -3.867 1 98.25 79 LEU B O 1
ATOM 2030 N N . ARG B 1 80 ? -5.266 -19.828 -5.086 1 98.25 80 ARG B N 1
ATOM 2031 C CA . ARG B 1 80 ? -5.293 -20.953 -6.02 1 98.25 80 ARG B CA 1
ATOM 2032 C C . ARG B 1 80 ? -3.945 -21.672 -6.07 1 98.25 80 ARG B C 1
ATOM 2034 O O . ARG B 1 80 ? -2.896 -21.016 -5.984 1 98.25 80 ARG B O 1
ATOM 2041 N N . PHE B 1 81 ? -4.031 -22.906 -6.258 1 97.94 81 PHE B N 1
ATOM 2042 C CA . PHE B 1 81 ? -2.869 -23.797 -6.363 1 97.94 81 PHE B CA 1
ATOM 2043 C C . PHE B 1 81 ? -2.895 -24.562 -7.676 1 97.94 81 PHE B C 1
ATOM 2045 O O . PHE B 1 81 ? -3.951 -25.031 -8.102 1 97.94 81 PHE B O 1
ATOM 2052 N N . ALA B 1 82 ? -1.758 -24.672 -8.266 1 97.62 82 ALA B N 1
ATOM 2053 C CA . ALA B 1 82 ? -1.613 -25.5 -9.461 1 97.62 82 ALA B CA 1
ATOM 2054 C C . ALA B 1 82 ? -0.828 -26.781 -9.156 1 97.62 82 ALA B C 1
ATOM 2056 O O . ALA B 1 82 ? 0.239 -26.719 -8.539 1 97.62 82 ALA B O 1
ATOM 2057 N N . PHE B 1 83 ? -1.369 -27.875 -9.609 1 96.06 83 PHE B N 1
ATOM 2058 C CA . PHE B 1 83 ? -0.716 -29.156 -9.398 1 96.06 83 PHE B CA 1
ATOM 2059 C C . PHE B 1 83 ? -0.489 -29.875 -10.727 1 96.06 83 PHE B C 1
ATOM 2061 O O . PHE B 1 83 ? -1.341 -29.828 -11.617 1 96.06 83 PHE B O 1
ATOM 2068 N N . VAL B 1 84 ? 0.678 -30.484 -10.828 1 93.19 84 VAL B N 1
ATOM 2069 C CA . VAL B 1 84 ? 0.975 -31.469 -11.867 1 93.19 84 VAL B CA 1
ATOM 2070 C C . VAL B 1 84 ? 1.271 -32.812 -11.234 1 93.19 84 VAL B C 1
ATOM 2072 O O . VAL B 1 84 ? 2.191 -32.938 -10.43 1 93.19 84 VAL B O 1
ATOM 2075 N N . GLU B 1 85 ? 0.492 -33.844 -11.602 1 89.12 85 GLU B N 1
ATOM 2076 C CA . GLU B 1 85 ? 0.672 -35.156 -11.023 1 89.12 85 GLU B CA 1
ATOM 2077 C C . GLU B 1 85 ? 0.812 -35.094 -9.508 1 89.12 85 GLU B C 1
ATOM 2079 O O . GLU B 1 85 ? 1.754 -35.656 -8.938 1 89.12 85 GLU B O 1
ATOM 2084 N N . ARG B 1 86 ? 0.047 -34.312 -8.797 1 90.62 86 ARG B N 1
ATOM 2085 C CA . ARG B 1 86 ? -0.083 -34.156 -7.352 1 90.62 86 ARG B CA 1
ATOM 2086 C C . ARG B 1 86 ? 1.099 -33.406 -6.766 1 90.62 86 ARG B C 1
ATOM 2088 O O . ARG B 1 86 ? 1.304 -33.406 -5.551 1 90.62 86 ARG B O 1
ATOM 2095 N N . ARG B 1 87 ? 1.887 -32.875 -7.613 1 93.94 87 ARG B N 1
ATOM 2096 C CA . ARG B 1 87 ? 2.963 -31.984 -7.18 1 93.94 87 ARG B CA 1
ATOM 2097 C C . ARG B 1 87 ? 2.564 -30.516 -7.336 1 93.94 87 ARG B C 1
ATOM 2099 O O . ARG B 1 87 ? 2.115 -30.094 -8.406 1 93.94 87 ARG B O 1
ATOM 2106 N N . LEU B 1 88 ? 2.717 -29.828 -6.254 1 97.25 88 LEU B N 1
ATOM 2107 C CA . LEU B 1 88 ? 2.461 -28.406 -6.344 1 97.25 88 LEU B CA 1
ATOM 2108 C C . LEU B 1 88 ? 3.471 -27.719 -7.266 1 97.25 88 LEU B C 1
ATOM 2110 O O . LEU B 1 88 ? 4.68 -27.891 -7.094 1 97.25 88 LEU B O 1
ATOM 2114 N N . VAL B 1 89 ? 2.98 -26.984 -8.258 1 97.62 89 VAL B N 1
ATOM 2115 C CA . VAL B 1 89 ? 3.912 -26.359 -9.195 1 97.62 89 VAL B CA 1
ATOM 2116 C C . VAL B 1 89 ? 3.674 -24.859 -9.25 1 97.62 89 VAL B C 1
ATOM 2118 O O . VAL B 1 89 ? 4.402 -24.125 -9.922 1 97.62 89 VAL B O 1
ATOM 2121 N N . GLY B 1 90 ? 2.707 -24.359 -8.578 1 98 90 GLY B N 1
ATOM 2122 C CA . GLY B 1 90 ? 2.457 -22.922 -8.555 1 98 90 GLY B CA 1
ATOM 2123 C C . GLY B 1 90 ? 1.357 -22.531 -7.59 1 98 90 GLY B C 1
ATOM 2124 O O . GLY B 1 90 ? 0.574 -23.375 -7.152 1 98 90 GLY B O 1
ATOM 2125 N N . LEU B 1 91 ? 1.33 -21.328 -7.227 1 98.25 91 LEU B N 1
ATOM 2126 C CA . LEU B 1 91 ? 0.295 -20.75 -6.375 1 98.25 91 LEU B CA 1
ATOM 2127 C C . LEU B 1 91 ? 0.15 -19.25 -6.629 1 98.25 91 LEU B C 1
ATOM 2129 O O . LEU B 1 91 ? 1.057 -18.625 -7.176 1 98.25 91 LEU B O 1
ATOM 2133 N N . GLY B 1 92 ? -0.951 -18.719 -6.301 1 98.38 92 GLY B N 1
ATOM 2134 C CA . GLY B 1 92 ? -1.231 -17.281 -6.371 1 98.38 92 GLY B CA 1
ATOM 2135 C C . GLY B 1 92 ? -2.41 -16.875 -5.512 1 98.38 92 GLY B C 1
ATOM 2136 O O . GLY B 1 92 ? -3.211 -17.703 -5.098 1 98.38 92 GLY B O 1
ATOM 2137 N N . TYR B 1 93 ? -2.418 -15.617 -5.215 1 98.69 93 TYR B N 1
ATOM 2138 C CA . TYR B 1 93 ? -3.533 -15.141 -4.402 1 98.69 93 TYR B CA 1
ATOM 2139 C C . TYR B 1 93 ? -3.719 -13.633 -4.559 1 98.69 93 TYR B C 1
ATOM 2141 O O . TYR B 1 93 ? -2.789 -12.93 -4.949 1 98.69 93 TYR B O 1
ATOM 2149 N N . TRP B 1 94 ? -4.875 -13.172 -4.371 1 98.81 94 TRP B N 1
ATOM 2150 C CA . TRP B 1 94 ? -5.133 -11.75 -4.16 1 98.81 94 TRP B CA 1
ATOM 2151 C C . TRP B 1 94 ? -5.719 -11.508 -2.773 1 98.81 94 TRP B C 1
ATOM 2153 O O . TRP B 1 94 ? -6.219 -12.43 -2.129 1 98.81 94 TRP B O 1
ATOM 2163 N N . LEU B 1 95 ? -5.516 -10.312 -2.244 1 98.75 95 LEU B N 1
ATOM 2164 C CA . LEU B 1 95 ? -6.09 -9.836 -0.991 1 98.75 95 LEU B CA 1
ATOM 2165 C C . LEU B 1 95 ? -6.93 -8.586 -1.221 1 98.75 95 LEU B C 1
ATOM 2167 O O . LEU B 1 95 ? -6.531 -7.695 -1.98 1 98.75 95 LEU B O 1
ATOM 2171 N N . ARG B 1 96 ? -8.094 -8.57 -0.612 1 98.25 96 ARG B N 1
ATOM 2172 C CA . ARG B 1 96 ? -8.875 -7.336 -0.582 1 98.25 96 ARG B CA 1
ATOM 2173 C C . ARG B 1 96 ? -8.148 -6.242 0.19 1 98.25 96 ARG B C 1
ATOM 2175 O O . ARG B 1 96 ? -7.492 -6.516 1.199 1 98.25 96 ARG B O 1
ATOM 2182 N N . TYR B 1 97 ? -8.266 -5.043 -0.337 1 97.5 97 TYR B N 1
ATOM 2183 C CA . TYR B 1 97 ? -7.699 -3.922 0.403 1 97.5 97 TYR B CA 1
ATOM 2184 C C . TYR B 1 97 ? -8.328 -3.811 1.788 1 97.5 97 TYR B C 1
ATOM 2186 O O . TYR B 1 97 ? -9.539 -3.984 1.944 1 97.5 97 TYR B O 1
ATOM 2194 N N . ALA B 1 98 ? -7.52 -3.445 2.768 1 93.38 98 ALA B N 1
ATOM 2195 C CA . ALA B 1 98 ? -7.992 -3.367 4.145 1 93.38 98 ALA B CA 1
ATOM 2196 C C . ALA B 1 98 ? -8.609 -2.004 4.438 1 93.38 98 ALA B C 1
ATOM 2198 O O . ALA B 1 98 ? -9.508 -1.888 5.277 1 93.38 98 ALA B O 1
ATOM 2199 N N . ARG B 1 99 ? -8.078 -0.925 3.807 1 92.75 99 ARG B N 1
ATOM 2200 C CA . ARG B 1 99 ? -8.602 0.419 4.023 1 92.75 99 ARG B CA 1
ATOM 2201 C C . ARG B 1 99 ? -10.086 0.492 3.656 1 92.75 99 ARG B C 1
ATOM 2203 O O . ARG B 1 99 ? -10.477 0.094 2.559 1 92.75 99 ARG B O 1
ATOM 2210 N N . PRO B 1 100 ? -10.867 1.064 4.52 1 92.56 100 PRO B N 1
ATOM 2211 C CA . PRO B 1 100 ? -12.312 1.08 4.27 1 92.56 100 PRO B CA 1
ATOM 2212 C C . PRO B 1 100 ? -12.672 1.721 2.932 1 92.56 100 PRO B C 1
ATOM 2214 O O . PRO B 1 100 ? -13.547 1.224 2.223 1 92.56 100 PRO B O 1
ATOM 2217 N N . THR B 1 101 ? -11.992 2.703 2.512 1 94.25 101 THR B N 1
ATOM 2218 C CA . THR B 1 101 ? -12.305 3.416 1.277 1 94.25 101 THR B CA 1
ATOM 2219 C C . THR B 1 101 ? -11.812 2.633 0.062 1 94.25 101 THR B C 1
ATOM 2221 O O . THR B 1 101 ? -12.07 3.023 -1.079 1 94.25 101 THR B O 1
ATOM 2224 N N . HIS B 1 102 ? -11.133 1.529 0.246 1 97.06 102 HIS B N 1
ATOM 2225 C CA . HIS B 1 102 ? -10.602 0.726 -0.847 1 97.06 102 HIS B CA 1
ATOM 2226 C C . HIS B 1 102 ? -11.156 -0.695 -0.808 1 97.06 102 HIS B C 1
ATOM 2228 O O . HIS B 1 102 ? -10.797 -1.529 -1.643 1 97.06 102 HIS B O 1
ATOM 2234 N N . ARG B 1 103 ? -12.062 -0.983 0.065 1 95.81 103 ARG B N 1
ATOM 2235 C CA . ARG B 1 103 ? -12.547 -2.324 0.376 1 95.81 103 ARG B CA 1
ATOM 2236 C C . ARG B 1 103 ? -13.211 -2.961 -0.837 1 95.81 103 ARG B C 1
ATOM 2238 O O . ARG B 1 103 ? -13.242 -4.188 -0.965 1 95.81 103 ARG B O 1
ATOM 2245 N N . PRO B 1 104 ? -13.805 -2.184 -1.771 1 97.25 104 PRO B N 1
ATOM 2246 C CA . PRO B 1 104 ? -14.43 -2.809 -2.939 1 97.25 104 PRO B CA 1
ATOM 2247 C C . PRO B 1 104 ? -13.406 -3.424 -3.893 1 97.25 104 PRO B C 1
ATOM 2249 O O . PRO B 1 104 ? -13.781 -4.055 -4.883 1 97.25 104 PRO B O 1
ATOM 2252 N N . HIS B 1 105 ? -12.117 -3.199 -3.611 1 98.5 105 HIS B N 1
ATOM 2253 C CA . HIS B 1 105 ? -11.062 -3.605 -4.535 1 98.5 105 HIS B CA 1
ATOM 2254 C C . HIS B 1 105 ? -10.148 -4.648 -3.9 1 98.5 105 HIS B C 1
ATOM 2256 O O . HIS B 1 105 ? -10.234 -4.91 -2.699 1 98.5 105 HIS B O 1
ATOM 2262 N N . ALA B 1 106 ? -9.305 -5.266 -4.711 1 98.81 106 ALA B N 1
ATOM 2263 C CA . ALA B 1 106 ? -8.305 -6.227 -4.25 1 98.81 106 ALA B CA 1
ATOM 2264 C C . ALA B 1 106 ? -7 -6.074 -5.023 1 98.81 106 ALA B C 1
ATOM 2266 O O . ALA B 1 106 ? -6.949 -5.375 -6.039 1 98.81 106 ALA B O 1
ATOM 2267 N N . ASP B 1 107 ? -6.012 -6.648 -4.477 1 98.88 107 ASP B N 1
ATOM 2268 C CA . ASP B 1 107 ? -4.691 -6.633 -5.098 1 98.88 107 ASP B CA 1
ATOM 2269 C C . ASP B 1 107 ? -4.172 -8.055 -5.316 1 98.88 107 ASP B C 1
ATOM 2271 O O . ASP B 1 107 ? -4.199 -8.875 -4.398 1 98.88 107 ASP B O 1
ATOM 2275 N N . LEU B 1 108 ? -3.832 -8.383 -6.566 1 98.75 108 LEU B N 1
ATOM 2276 C CA . LEU B 1 108 ? -3.133 -9.625 -6.883 1 98.75 108 LEU B CA 1
ATOM 2277 C C . LEU B 1 108 ? -1.688 -9.57 -6.402 1 98.75 108 LEU B C 1
ATOM 2279 O O . LEU B 1 108 ? -0.84 -8.938 -7.035 1 98.75 108 LEU B O 1
ATOM 2283 N N . GLU B 1 109 ? -1.387 -10.227 -5.367 1 97.62 109 GLU B N 1
ATOM 2284 C CA . GLU B 1 109 ? -0.158 -10.016 -4.609 1 97.62 109 GLU B CA 1
ATOM 2285 C C . GLU B 1 109 ? 0.959 -10.93 -5.098 1 97.62 109 GLU B C 1
ATOM 2287 O O . GLU B 1 109 ? 2.135 -10.562 -5.062 1 97.62 109 GLU B O 1
ATOM 2292 N N . LYS B 1 110 ? 0.541 -12.133 -5.465 1 96.94 110 LYS B N 1
ATOM 2293 C CA . LYS B 1 110 ? 1.569 -13.102 -5.84 1 96.94 110 LYS B CA 1
ATOM 2294 C C . LYS B 1 110 ? 1.033 -14.109 -6.852 1 96.94 110 LYS B C 1
ATOM 2296 O O . LYS B 1 110 ? -0.094 -14.586 -6.719 1 96.94 110 LYS B O 1
ATOM 2301 N N . VAL B 1 111 ? 1.781 -14.406 -7.805 1 97.81 111 VAL B N 1
ATOM 2302 C CA . VAL B 1 111 ? 1.693 -15.555 -8.695 1 97.81 111 VAL B CA 1
ATOM 2303 C C . VAL B 1 111 ? 3.076 -16.172 -8.883 1 97.81 111 VAL B C 1
ATOM 2305 O O . VAL B 1 111 ? 3.99 -15.523 -9.398 1 97.81 111 VAL B O 1
ATOM 2308 N N . ALA B 1 112 ? 3.203 -17.312 -8.398 1 97.94 112 ALA B N 1
ATOM 2309 C CA . ALA B 1 112 ? 4.484 -18.016 -8.43 1 97.94 112 ALA B CA 1
ATOM 2310 C C . ALA B 1 112 ? 4.34 -19.391 -9.078 1 97.94 112 ALA B C 1
ATOM 2312 O O . ALA B 1 112 ? 3.455 -20.156 -8.711 1 97.94 112 ALA B O 1
ATOM 2313 N N . VAL B 1 113 ? 5.148 -19.609 -10.031 1 97.56 113 VAL B N 1
ATOM 2314 C CA . VAL B 1 113 ? 5.172 -20.875 -10.734 1 97.56 113 VAL B CA 1
ATOM 2315 C C . VAL B 1 113 ? 6.582 -21.469 -10.703 1 97.56 113 VAL B C 1
ATOM 2317 O O . VAL B 1 113 ? 7.555 -20.766 -10.992 1 97.56 113 VAL B O 1
ATOM 2320 N N . ASP B 1 114 ? 6.629 -22.688 -10.344 1 96.69 114 ASP B N 1
ATOM 2321 C CA . ASP B 1 114 ? 7.898 -23.406 -10.367 1 96.69 114 ASP B CA 1
ATOM 2322 C C . ASP B 1 114 ? 8.625 -23.188 -11.695 1 96.69 114 ASP B C 1
ATOM 2324 O O . ASP B 1 114 ? 8.031 -23.375 -12.766 1 96.69 114 ASP B O 1
ATOM 2328 N N . ALA B 1 115 ? 9.852 -22.859 -11.594 1 93.75 115 ALA B N 1
ATOM 2329 C CA . ALA B 1 115 ? 10.633 -22.547 -12.781 1 93.75 115 ALA B CA 1
ATOM 2330 C C . ALA B 1 115 ? 10.672 -23.734 -13.734 1 93.75 115 ALA B C 1
ATOM 2332 O O . ALA B 1 115 ? 10.742 -23.562 -14.953 1 93.75 115 ALA B O 1
ATOM 2333 N N . ALA B 1 116 ? 10.523 -24.875 -13.18 1 91.62 116 ALA B N 1
ATOM 2334 C CA . ALA B 1 116 ? 10.633 -26.109 -13.961 1 91.62 116 ALA B CA 1
ATOM 2335 C C . ALA B 1 116 ? 9.461 -26.266 -14.922 1 91.62 116 ALA B C 1
ATOM 2337 O O . ALA B 1 116 ? 9.523 -27.047 -15.867 1 91.62 116 ALA B O 1
ATOM 2338 N N . VAL B 1 117 ? 8.43 -25.531 -14.734 1 92 117 VAL B N 1
ATOM 2339 C CA . VAL B 1 117 ? 7.254 -25.703 -15.578 1 92 117 VAL B CA 1
ATOM 2340 C C . VAL B 1 117 ? 6.883 -24.375 -16.234 1 92 117 VAL B C 1
ATOM 2342 O O . VAL B 1 117 ? 5.723 -24.156 -16.594 1 92 117 VAL B O 1
ATOM 2345 N N . HIS B 1 118 ? 7.809 -23.453 -16.297 1 89.94 118 HIS B N 1
ATOM 2346 C CA . HIS B 1 118 ? 7.559 -22.203 -16.984 1 89.94 118 HIS B CA 1
ATOM 2347 C C . HIS B 1 118 ? 7.309 -22.438 -18.484 1 89.94 118 HIS B C 1
ATOM 2349 O O . HIS B 1 118 ? 7.793 -23.406 -19.047 1 89.94 118 HIS B O 1
ATOM 2355 N N . GLY B 1 119 ? 6.523 -21.562 -19.016 1 89.12 119 GLY B N 1
ATOM 2356 C CA . GLY B 1 119 ? 6.262 -21.656 -20.453 1 89.12 119 GLY B CA 1
ATOM 2357 C C . GLY B 1 119 ? 5.219 -22.688 -20.797 1 89.12 119 GLY B C 1
ATOM 2358 O O . GLY B 1 119 ? 5.043 -23.031 -21.984 1 89.12 119 GLY B O 1
ATOM 2359 N N . ARG B 1 120 ? 4.504 -23.203 -19.797 1 89.75 120 ARG B N 1
ATOM 2360 C CA . ARG B 1 120 ? 3.547 -24.266 -20.031 1 89.75 120 ARG B CA 1
ATOM 2361 C C . ARG B 1 120 ? 2.121 -23.797 -19.766 1 89.75 120 ARG B C 1
ATOM 2363 O O . ARG B 1 120 ? 1.199 -24.609 -19.672 1 89.75 120 ARG B O 1
ATOM 2370 N N . GLY B 1 121 ? 2.016 -22.562 -19.516 1 94.12 121 GLY B N 1
ATOM 2371 C CA . GLY B 1 121 ? 0.68 -22 -19.375 1 94.12 121 GLY B CA 1
ATOM 2372 C C . GLY B 1 121 ? 0.17 -22.016 -17.953 1 94.12 121 GLY B C 1
ATOM 2373 O O . GLY B 1 121 ? -0.935 -21.547 -17.672 1 94.12 121 GLY B O 1
ATOM 2374 N N . VAL B 1 122 ? 0.895 -22.5 -17.016 1 95.69 122 VAL B N 1
ATOM 2375 C CA . VAL B 1 122 ? 0.475 -22.625 -15.617 1 95.69 122 VAL B CA 1
ATOM 2376 C C . VAL B 1 122 ? 0.193 -21.234 -15.039 1 95.69 122 VAL B C 1
ATOM 2378 O O . VAL B 1 122 ? -0.824 -21.031 -14.375 1 95.69 122 VAL B O 1
ATOM 2381 N N . GLY B 1 123 ? 1.088 -20.312 -15.336 1 96.88 123 GLY B N 1
ATOM 2382 C CA . GLY B 1 123 ? 0.89 -18.938 -14.859 1 96.88 123 GLY B CA 1
ATOM 2383 C C . GLY B 1 123 ? -0.398 -18.312 -15.367 1 96.88 123 GLY B C 1
ATOM 2384 O O . GLY B 1 123 ? -1.123 -17.672 -14.602 1 96.88 123 GLY B O 1
ATOM 2385 N N . ARG B 1 124 ? -0.625 -18.531 -16.609 1 97.12 124 ARG B N 1
ATOM 2386 C CA . ARG B 1 124 ? -1.854 -18.016 -17.203 1 97.12 124 ARG B CA 1
ATOM 2387 C C . ARG B 1 124 ? -3.082 -18.641 -16.547 1 97.12 124 ARG B C 1
ATOM 2389 O O . ARG B 1 124 ? -4.047 -17.953 -16.219 1 97.12 124 ARG B O 1
ATOM 2396 N N . ALA B 1 125 ? -3.047 -19.938 -16.391 1 96.62 125 ALA B N 1
ATOM 2397 C CA . ALA B 1 125 ? -4.176 -20.656 -15.805 1 96.62 125 ALA B CA 1
ATOM 2398 C C . ALA B 1 125 ? -4.434 -20.172 -14.375 1 96.62 125 ALA B C 1
ATOM 2400 O O . ALA B 1 125 ? -5.582 -19.938 -13.992 1 96.62 125 ALA B O 1
ATOM 2401 N N . LEU B 1 126 ? -3.402 -20.047 -13.594 1 97.62 126 LEU B N 1
ATOM 2402 C CA . LEU B 1 126 ? -3.512 -19.562 -12.219 1 97.62 126 LEU B CA 1
ATOM 2403 C C . LEU B 1 126 ? -4.102 -18.156 -12.18 1 97.62 126 LEU B C 1
ATOM 2405 O O . LEU B 1 126 ? -5.055 -17.891 -11.438 1 97.62 126 LEU B O 1
ATOM 2409 N N . THR B 1 127 ? -3.531 -17.281 -12.969 1 98.44 127 THR B N 1
ATOM 2410 C CA . THR B 1 127 ? -3.955 -15.883 -12.969 1 98.44 127 THR B CA 1
ATOM 2411 C C . THR B 1 127 ? -5.402 -15.758 -13.43 1 98.44 127 THR B C 1
ATOM 2413 O O . THR B 1 127 ? -6.188 -15.016 -12.844 1 98.44 127 THR B O 1
ATOM 2416 N N . ALA B 1 128 ? -5.762 -16.516 -14.445 1 98.5 128 ALA B N 1
ATOM 2417 C CA . ALA B 1 128 ? -7.137 -16.5 -14.938 1 98.5 128 ALA B CA 1
ATOM 2418 C C . ALA B 1 128 ? -8.109 -16.969 -13.852 1 98.5 128 ALA B C 1
ATOM 2420 O O . ALA B 1 128 ? -9.195 -16.391 -13.703 1 98.5 128 ALA B O 1
ATOM 2421 N N . ALA B 1 129 ? -7.73 -18 -13.164 1 98.31 129 ALA B N 1
ATOM 2422 C CA . ALA B 1 129 ? -8.57 -18.484 -12.07 1 98.31 129 ALA B CA 1
ATOM 2423 C C . ALA B 1 129 ? -8.75 -17.406 -11 1 98.31 129 ALA B C 1
ATOM 2425 O O . ALA B 1 129 ? -9.844 -17.219 -10.477 1 98.31 129 ALA B O 1
ATOM 2426 N N . LEU B 1 130 ? -7.703 -16.734 -10.68 1 98.69 130 LEU B N 1
ATOM 2427 C CA . LEU B 1 130 ? -7.742 -15.688 -9.664 1 98.69 130 LEU B CA 1
ATOM 2428 C C . LEU B 1 130 ? -8.578 -14.5 -10.133 1 98.69 130 LEU B C 1
ATOM 2430 O O . LEU B 1 130 ? -9.281 -13.875 -9.336 1 98.69 130 LEU B O 1
ATOM 2434 N N . ILE B 1 131 ? -8.508 -14.156 -11.391 1 98.69 131 ILE B N 1
ATOM 2435 C CA . ILE B 1 131 ? -9.344 -13.117 -11.977 1 98.69 131 ILE B CA 1
ATOM 2436 C C . ILE B 1 131 ? -10.812 -13.516 -11.852 1 98.69 131 ILE B C 1
ATOM 2438 O O . ILE B 1 131 ? -11.656 -12.703 -11.453 1 98.69 131 ILE B O 1
ATOM 2442 N N . ALA B 1 132 ? -11.117 -14.773 -12.18 1 98.38 132 ALA B N 1
ATOM 2443 C CA . ALA B 1 132 ? -12.484 -15.273 -12.062 1 98.38 132 ALA B CA 1
ATOM 2444 C C . ALA B 1 132 ? -12.977 -15.18 -10.617 1 98.38 132 ALA B C 1
ATOM 2446 O O . ALA B 1 132 ? -14.125 -14.812 -10.367 1 98.38 132 ALA B O 1
ATOM 2447 N N . ASP B 1 133 ? -12.117 -15.516 -9.68 1 98.44 133 ASP B N 1
ATOM 2448 C CA . ASP B 1 133 ? -12.453 -15.414 -8.266 1 98.44 133 ASP B CA 1
ATOM 2449 C C . ASP B 1 133 ? -12.773 -13.977 -7.879 1 98.44 133 ASP B C 1
ATOM 2451 O O . ASP B 1 133 ? -13.695 -13.727 -7.094 1 98.44 133 ASP B O 1
ATOM 2455 N N . ALA B 1 134 ? -11.961 -13.062 -8.359 1 98.44 134 ALA B N 1
ATOM 2456 C CA . ALA B 1 134 ? -12.18 -11.648 -8.055 1 98.44 134 ALA B CA 1
ATOM 2457 C C . ALA B 1 134 ? -13.539 -11.18 -8.57 1 98.44 134 ALA B C 1
ATOM 2459 O O . ALA B 1 134 ? -14.281 -10.5 -7.863 1 98.44 134 ALA B O 1
ATOM 2460 N N . ARG B 1 135 ? -13.891 -11.57 -9.758 1 97.38 135 ARG B N 1
ATOM 2461 C CA . ARG B 1 135 ? -15.188 -11.227 -10.336 1 97.38 135 ARG B CA 1
ATOM 2462 C C . ARG B 1 135 ? -16.328 -11.781 -9.484 1 97.38 135 ARG B C 1
ATOM 2464 O O . ARG B 1 135 ? -17.266 -11.062 -9.156 1 97.38 135 ARG B O 1
ATOM 2471 N N . LYS B 1 136 ? -16.156 -12.992 -9.141 1 97.06 136 LYS B N 1
ATOM 2472 C CA . LYS B 1 136 ? -17.188 -13.664 -8.352 1 97.06 136 LYS B CA 1
ATOM 2473 C C . LYS B 1 136 ? -17.359 -12.992 -6.988 1 97.06 136 LYS B C 1
ATOM 2475 O O . LYS B 1 136 ? -18.469 -12.922 -6.461 1 97.06 136 LYS B O 1
ATOM 2480 N N . ALA B 1 137 ? -16.297 -12.477 -6.449 1 97.38 137 ALA B N 1
ATOM 2481 C CA . ALA B 1 137 ? -16.312 -11.867 -5.121 1 97.38 137 ALA B CA 1
ATOM 2482 C C . ALA B 1 137 ? -16.844 -10.438 -5.168 1 97.38 137 ALA B C 1
ATOM 2484 O O . ALA B 1 137 ? -16.953 -9.773 -4.133 1 97.38 137 ALA B O 1
ATOM 2485 N N . GLY B 1 138 ? -17.078 -9.93 -6.34 1 97.06 138 GLY B N 1
ATOM 2486 C CA . GLY B 1 138 ? -17.609 -8.586 -6.484 1 97.06 138 GLY B CA 1
ATOM 2487 C C . GLY B 1 138 ? -16.547 -7.504 -6.418 1 97.06 138 GLY B C 1
ATOM 2488 O O . GLY B 1 138 ? -16.859 -6.344 -6.141 1 97.06 138 GLY B O 1
ATOM 2489 N N . ILE B 1 139 ? -15.344 -7.871 -6.602 1 98.06 139 ILE B N 1
ATOM 2490 C CA . ILE B 1 139 ? -14.266 -6.891 -6.672 1 98.06 139 ILE B CA 1
ATOM 2491 C C . ILE B 1 139 ? -14.508 -5.938 -7.84 1 98.06 139 ILE B C 1
ATOM 2493 O O . ILE B 1 139 ? -14.867 -6.371 -8.938 1 98.06 139 ILE B O 1
ATOM 2497 N N . GLU B 1 140 ? -14.328 -4.648 -7.566 1 98.25 140 GLU B N 1
ATOM 2498 C CA . GLU B 1 140 ? -14.547 -3.666 -8.625 1 98.25 140 GLU B CA 1
ATOM 2499 C C . GLU B 1 140 ? -13.297 -3.494 -9.484 1 98.25 140 GLU B C 1
ATOM 2501 O O . GLU B 1 140 ? -13.383 -3.43 -10.711 1 98.25 140 GLU B O 1
ATOM 2506 N N . VAL B 1 141 ? -12.156 -3.381 -8.867 1 98.69 141 VAL B N 1
ATOM 2507 C CA . VAL B 1 141 ? -10.867 -3.236 -9.531 1 98.69 141 VAL B CA 1
ATOM 2508 C C . VAL B 1 141 ? -9.859 -4.203 -8.914 1 98.69 141 VAL B C 1
ATOM 2510 O O . VAL B 1 141 ? -9.711 -4.262 -7.691 1 98.69 141 VAL B O 1
ATOM 2513 N N . LEU B 1 142 ? -9.234 -5.023 -9.742 1 98.81 142 LEU B N 1
ATOM 2514 C CA . LEU B 1 142 ? -8.125 -5.871 -9.336 1 98.81 142 LEU B CA 1
ATOM 2515 C C . LEU B 1 142 ? -6.793 -5.258 -9.758 1 98.81 142 LEU B C 1
ATOM 2517 O O . LEU B 1 142 ? -6.531 -5.098 -10.953 1 98.81 142 LEU B O 1
ATOM 2521 N N . THR B 1 143 ? -6.004 -4.828 -8.773 1 98.88 143 THR B N 1
ATOM 2522 C CA . THR B 1 143 ? -4.715 -4.207 -9.062 1 98.88 143 THR B CA 1
ATOM 2523 C C . THR B 1 143 ? -3.58 -5.211 -8.891 1 98.88 143 THR B C 1
ATOM 2525 O O . THR B 1 143 ? -3.791 -6.316 -8.383 1 98.88 143 THR B O 1
ATOM 2528 N N . LEU B 1 144 ? -2.438 -4.895 -9.367 1 98.62 144 LEU B N 1
ATOM 2529 C CA . LEU B 1 144 ? -1.177 -5.57 -9.078 1 98.62 144 LEU B CA 1
ATOM 2530 C C . LEU B 1 144 ? 0.008 -4.652 -9.367 1 98.62 144 LEU B C 1
ATOM 2532 O O . LEU B 1 144 ? -0.158 -3.584 -9.961 1 98.62 144 LEU B O 1
ATOM 2536 N N . ASP B 1 145 ? 1.119 -5.031 -8.844 1 97.81 145 ASP B N 1
ATOM 2537 C CA . ASP B 1 145 ? 2.367 -4.398 -9.258 1 97.81 145 ASP B CA 1
ATOM 2538 C C . ASP B 1 145 ? 3.426 -5.445 -9.602 1 97.81 145 ASP B C 1
ATOM 2540 O O . ASP B 1 145 ? 3.365 -6.578 -9.125 1 97.81 145 ASP B O 1
ATOM 2544 N N . ALA B 1 146 ? 4.32 -5.062 -10.477 1 97.56 146 ALA B N 1
ATOM 2545 C CA . ALA B 1 146 ? 5.402 -5.934 -10.93 1 97.56 146 ALA B CA 1
ATOM 2546 C C . ALA B 1 146 ? 6.691 -5.141 -11.133 1 97.56 146 ALA B C 1
ATOM 2548 O O . ALA B 1 146 ? 6.652 -3.939 -11.414 1 97.56 146 ALA B O 1
ATOM 2549 N N . ARG B 1 147 ? 7.746 -5.887 -10.953 1 97.19 147 ARG B N 1
ATOM 2550 C CA . ARG B 1 147 ? 9.039 -5.285 -11.273 1 97.19 147 ARG B CA 1
ATOM 2551 C C . ARG B 1 147 ? 9.172 -5.047 -12.773 1 97.19 147 ARG B C 1
ATOM 2553 O O . ARG B 1 147 ? 8.781 -5.895 -13.586 1 97.19 147 ARG B O 1
ATOM 2560 N N . GLY B 1 148 ? 9.727 -3.949 -13.148 1 97.38 148 GLY B N 1
ATOM 2561 C CA . GLY B 1 148 ? 9.75 -3.49 -14.523 1 97.38 148 GLY B CA 1
ATOM 2562 C C . GLY B 1 148 ? 10.484 -4.434 -15.461 1 97.38 148 GLY B C 1
ATOM 2563 O O . GLY B 1 148 ? 10.219 -4.457 -16.656 1 97.38 148 GLY B O 1
ATOM 2564 N N . ASP B 1 149 ? 11.398 -5.191 -14.945 1 96.31 149 ASP B N 1
ATOM 2565 C CA . ASP B 1 149 ? 12.172 -6.09 -15.797 1 96.31 149 ASP B CA 1
ATOM 2566 C C . ASP B 1 149 ? 11.523 -7.469 -15.883 1 96.31 149 ASP B C 1
ATOM 2568 O O . ASP B 1 149 ? 12.047 -8.367 -16.547 1 96.31 149 ASP B O 1
ATOM 2572 N N . ASN B 1 150 ? 10.422 -7.648 -15.172 1 95.56 150 ASN B N 1
ATOM 2573 C CA . ASN B 1 150 ? 9.68 -8.898 -15.273 1 95.56 150 ASN B CA 1
ATOM 2574 C C . ASN B 1 150 ? 8.773 -8.922 -16.5 1 95.56 150 ASN B C 1
ATOM 2576 O O . ASN B 1 150 ? 7.551 -8.945 -16.375 1 95.56 150 ASN B O 1
ATOM 2580 N N . THR B 1 151 ? 9.383 -8.977 -17.625 1 95.25 151 THR B N 1
ATOM 2581 C CA . THR B 1 151 ? 8.688 -8.812 -18.891 1 95.25 151 THR B CA 1
ATOM 2582 C C . THR B 1 151 ? 7.703 -9.953 -19.109 1 95.25 151 THR B C 1
ATOM 2584 O O . THR B 1 151 ? 6.629 -9.75 -19.688 1 95.25 151 THR B O 1
ATOM 2587 N N . GLY B 1 152 ? 8.078 -11.148 -18.703 1 94.31 152 GLY B N 1
ATOM 2588 C CA . GLY B 1 152 ? 7.18 -12.281 -18.828 1 94.31 152 GLY B CA 1
ATOM 2589 C C . GLY B 1 152 ? 5.875 -12.094 -18.078 1 94.31 152 GLY B C 1
ATOM 2590 O O . GLY B 1 152 ? 4.797 -12.297 -18.641 1 94.31 152 GLY B O 1
ATOM 2591 N N . ALA B 1 153 ? 5.973 -11.734 -16.828 1 95.94 153 ALA B N 1
ATOM 2592 C CA . ALA B 1 153 ? 4.781 -11.5 -16.031 1 95.94 153 ALA B CA 1
ATOM 2593 C C . ALA B 1 153 ? 3.949 -10.359 -16.594 1 95.94 153 ALA B C 1
ATOM 2595 O O . ALA B 1 153 ? 2.725 -10.469 -16.703 1 95.94 153 ALA B O 1
ATOM 2596 N N . LEU B 1 154 ? 4.613 -9.266 -16.969 1 97.88 154 LEU B N 1
ATOM 2597 C CA . LEU B 1 154 ? 3.916 -8.102 -17.5 1 97.88 154 LEU B CA 1
ATOM 2598 C C . LEU B 1 154 ? 3.178 -8.445 -18.797 1 97.88 154 LEU B C 1
ATOM 2600 O O . LEU B 1 154 ? 2.049 -8 -19.016 1 97.88 154 LEU B O 1
ATOM 2604 N N . HIS B 1 155 ? 3.793 -9.211 -19.641 1 97.44 155 HIS B N 1
ATOM 2605 C CA . HIS B 1 155 ? 3.137 -9.68 -20.844 1 97.44 155 HIS B CA 1
ATOM 2606 C C . HIS B 1 155 ? 1.914 -10.531 -20.516 1 97.44 155 HIS B C 1
ATOM 2608 O O . HIS B 1 155 ? 0.853 -10.359 -21.125 1 97.44 155 HIS B O 1
ATOM 2614 N N . LEU B 1 156 ? 2.084 -11.43 -19.609 1 97.19 156 LEU B N 1
ATOM 2615 C CA . LEU B 1 156 ? 0.974 -12.266 -19.172 1 97.19 156 LEU B CA 1
ATOM 2616 C C . LEU B 1 156 ? -0.199 -11.414 -18.703 1 97.19 156 LEU B C 1
ATOM 2618 O O . LEU B 1 156 ? -1.331 -11.602 -19.141 1 97.19 156 LEU B O 1
ATOM 2622 N N . TYR B 1 157 ? 0.062 -10.438 -17.781 1 98.31 157 TYR B N 1
ATOM 2623 C CA . TYR B 1 157 ? -0.995 -9.609 -17.219 1 98.31 157 TYR B CA 1
ATOM 2624 C C . TYR B 1 157 ? -1.681 -8.781 -18.297 1 98.31 157 TYR B C 1
ATOM 2626 O O . TYR B 1 157 ? -2.91 -8.703 -18.344 1 98.31 157 TYR B O 1
ATOM 2634 N N . ARG B 1 158 ? -0.876 -8.234 -19.156 1 98.19 158 ARG B N 1
ATOM 2635 C CA . ARG B 1 158 ? -1.445 -7.484 -20.266 1 98.19 158 ARG B CA 1
ATOM 2636 C C . ARG B 1 158 ? -2.342 -8.367 -21.125 1 98.19 158 ARG B C 1
ATOM 2638 O O . ARG B 1 158 ? -3.434 -7.953 -21.516 1 98.19 158 ARG B O 1
ATOM 2645 N N . SER B 1 159 ? -1.892 -9.539 -21.406 1 98.19 159 SER B N 1
ATOM 2646 C CA . SER B 1 159 ? -2.641 -10.469 -22.234 1 98.19 159 SER B CA 1
ATOM 2647 C C . SER B 1 159 ? -3.957 -10.867 -21.578 1 98.19 159 SER B C 1
ATOM 2649 O O . SER B 1 159 ? -4.883 -11.328 -22.266 1 98.19 159 SER B O 1
ATOM 2651 N N . LEU B 1 160 ? -4.023 -10.734 -20.344 1 98.12 160 LEU B N 1
ATOM 2652 C CA . LEU B 1 160 ? -5.227 -11.109 -19.609 1 98.12 160 LEU B CA 1
ATOM 2653 C C . LEU B 1 160 ? -6.094 -9.883 -19.328 1 98.12 160 LEU B C 1
ATOM 2655 O O . LEU B 1 160 ? -7.062 -9.961 -18.578 1 98.12 160 LEU B O 1
ATOM 2659 N N . GLY B 1 161 ? -5.68 -8.719 -19.844 1 97.75 161 GLY B N 1
ATOM 2660 C CA . GLY B 1 161 ? -6.562 -7.566 -19.844 1 97.75 161 GLY B CA 1
ATOM 2661 C C . GLY B 1 161 ? -6.129 -6.492 -18.859 1 97.75 161 GLY B C 1
ATOM 2662 O O . GLY B 1 161 ? -6.754 -5.43 -18.781 1 97.75 161 GLY B O 1
ATOM 2663 N N . PHE B 1 162 ? -5.055 -6.73 -18.172 1 98.56 162 PHE B N 1
ATOM 2664 C CA . PHE B 1 162 ? -4.547 -5.695 -17.266 1 98.56 162 PHE B CA 1
ATOM 2665 C C . PHE B 1 162 ? -3.965 -4.531 -18.062 1 98.56 162 PHE B C 1
ATOM 2667 O O . PHE B 1 162 ? -3.332 -4.738 -19.109 1 98.56 162 PHE B O 1
ATOM 2674 N N . THR B 1 163 ? -4.129 -3.299 -17.516 1 98.44 163 THR B N 1
ATOM 2675 C CA . THR B 1 163 ? -3.557 -2.102 -18.125 1 98.44 163 THR B CA 1
ATOM 2676 C C . THR B 1 163 ? -2.709 -1.338 -17.109 1 98.44 163 THR B C 1
ATOM 2678 O O . THR B 1 163 ? -3.008 -1.34 -15.906 1 98.44 163 THR B O 1
ATOM 2681 N N . GLU B 1 164 ? -1.668 -0.723 -17.578 1 98.56 164 GLU B N 1
ATOM 2682 C CA . GLU B 1 164 ? -0.795 0.067 -16.719 1 98.56 164 GLU B CA 1
ATOM 2683 C C . GLU B 1 164 ? -1.469 1.371 -16.297 1 98.56 164 GLU B C 1
ATOM 2685 O O . GLU B 1 164 ? -2.025 2.086 -17.125 1 98.56 164 GLU B O 1
ATOM 2690 N N . TYR B 1 165 ? -1.46 1.665 -14.977 1 98.5 165 TYR B N 1
ATOM 2691 C CA . TYR B 1 165 ? -2.035 2.928 -14.523 1 98.5 165 TYR B CA 1
ATOM 2692 C C . TYR B 1 165 ? -0.975 3.812 -13.883 1 98.5 165 TYR B C 1
ATOM 2694 O O . TYR B 1 165 ? -1.247 4.965 -13.531 1 98.5 165 TYR B O 1
ATOM 2702 N N . GLY B 1 166 ? 0.233 3.279 -13.773 1 98.5 166 GLY B N 1
ATOM 2703 C CA . GLY B 1 166 ? 1.313 4.059 -13.188 1 98.5 166 GLY B CA 1
ATOM 2704 C C . GLY B 1 166 ? 2.637 3.318 -13.156 1 98.5 166 GLY B C 1
ATOM 2705 O O . GLY B 1 166 ? 2.68 2.105 -13.375 1 98.5 166 GLY B O 1
ATOM 2706 N N . ARG B 1 167 ? 3.676 4.102 -12.867 1 98.44 167 ARG B N 1
ATOM 2707 C CA . ARG B 1 167 ? 5.027 3.557 -12.812 1 98.44 167 ARG B CA 1
ATOM 2708 C C . ARG B 1 167 ? 5.93 4.414 -11.93 1 98.44 167 ARG B C 1
ATOM 2710 O O . ARG B 1 167 ? 5.891 5.641 -12 1 98.44 167 ARG B O 1
ATOM 2717 N N . LEU B 1 168 ? 6.641 3.797 -11.039 1 98.5 168 LEU B N 1
ATOM 2718 C CA . LEU B 1 168 ? 7.703 4.43 -10.258 1 98.5 168 LEU B CA 1
ATOM 2719 C C . LEU B 1 168 ? 9.078 4.023 -10.789 1 98.5 168 LEU B C 1
ATOM 2721 O O . LEU B 1 168 ? 9.461 2.855 -10.688 1 98.5 168 LEU B O 1
ATOM 2725 N N . PRO B 1 169 ? 9.836 4.934 -11.312 1 97.31 169 PRO B N 1
ATOM 2726 C CA . PRO B 1 169 ? 11.148 4.586 -11.867 1 97.31 169 PRO B CA 1
ATOM 2727 C C . PRO B 1 169 ? 12.172 4.238 -10.789 1 97.31 169 PRO B C 1
ATOM 2729 O O . PRO B 1 169 ? 12.273 4.941 -9.781 1 97.31 169 PRO B O 1
ATOM 2732 N N . ASP B 1 170 ? 12.938 3.145 -11.023 1 97.25 170 ASP B N 1
ATOM 2733 C CA . ASP B 1 170 ? 14.062 2.764 -10.18 1 97.25 170 ASP B CA 1
ATOM 2734 C C . ASP B 1 170 ? 13.641 2.645 -8.719 1 97.25 170 ASP B C 1
ATOM 2736 O O . ASP B 1 170 ? 14.391 3.027 -7.812 1 97.25 170 ASP B O 1
ATOM 2740 N N . PHE B 1 171 ? 12.516 2.148 -8.508 1 98 171 PHE B N 1
ATOM 2741 C CA . PHE B 1 171 ? 11.922 2.16 -7.18 1 98 171 PHE B CA 1
ATOM 2742 C C . PHE B 1 171 ? 12.203 0.852 -6.449 1 98 171 PHE B C 1
ATOM 2744 O O . PHE B 1 171 ? 12.383 0.842 -5.23 1 98 171 PHE B O 1
ATOM 2751 N N . VAL B 1 172 ? 12.172 -0.209 -7.113 1 97.25 172 VAL B N 1
ATOM 2752 C CA . VAL B 1 172 ? 12.414 -1.513 -6.504 1 97.25 172 VAL B CA 1
ATOM 2753 C C . VAL B 1 172 ? 13.914 -1.715 -6.297 1 97.25 172 VAL B C 1
ATOM 2755 O O . VAL B 1 172 ? 14.68 -1.757 -7.262 1 97.25 172 VAL B O 1
ATOM 2758 N N . ALA B 1 173 ? 14.273 -1.878 -5.059 1 95.12 173 ALA B N 1
ATOM 2759 C CA . ALA B 1 173 ? 15.688 -1.986 -4.715 1 95.12 173 ALA B CA 1
ATOM 2760 C C . ALA B 1 173 ? 16.078 -3.438 -4.445 1 95.12 173 ALA B C 1
ATOM 2762 O O . ALA B 1 173 ? 15.461 -4.109 -3.615 1 95.12 173 ALA B O 1
ATOM 2763 N N . VAL B 1 174 ? 17.047 -3.914 -5.117 1 92.69 174 VAL B N 1
ATOM 2764 C CA . VAL B 1 174 ? 17.672 -5.211 -4.898 1 92.69 174 VAL B CA 1
ATOM 2765 C C . VAL B 1 174 ? 19.188 -5.039 -4.832 1 92.69 174 VAL B C 1
ATOM 2767 O O . VAL B 1 174 ? 19.859 -4.965 -5.863 1 92.69 174 VAL B O 1
ATOM 2770 N N . GLY B 1 175 ? 19.703 -5.074 -3.578 1 89.81 175 GLY B N 1
ATOM 2771 C CA . GLY B 1 175 ? 21.094 -4.656 -3.447 1 89.81 175 GLY B CA 1
ATOM 2772 C C . GLY B 1 175 ? 21.344 -3.27 -4.008 1 89.81 175 GLY B C 1
ATOM 2773 O O . GLY B 1 175 ? 20.688 -2.307 -3.627 1 89.81 175 GLY B O 1
ATOM 2774 N N . GLU B 1 176 ? 22.266 -3.154 -4.988 1 92.69 176 GLU B N 1
ATOM 2775 C CA . GLU B 1 176 ? 22.594 -1.868 -5.602 1 92.69 176 GLU B CA 1
ATOM 2776 C C . GLU B 1 176 ? 21.734 -1.626 -6.848 1 92.69 176 GLU B C 1
ATOM 2778 O O . GLU B 1 176 ? 21.734 -0.521 -7.395 1 92.69 176 GLU B O 1
ATOM 2783 N N . ARG B 1 177 ? 21.062 -2.635 -7.227 1 94.25 177 ARG B N 1
ATOM 2784 C CA . ARG B 1 177 ? 20.25 -2.533 -8.438 1 94.25 177 ARG B CA 1
ATOM 2785 C C . ARG B 1 177 ? 18.891 -1.905 -8.141 1 94.25 177 ARG B C 1
ATOM 2787 O O . ARG B 1 177 ? 18.359 -2.049 -7.035 1 94.25 177 ARG B O 1
ATOM 2794 N N . ARG B 1 178 ? 18.438 -1.133 -9.109 1 96.44 178 ARG B N 1
ATOM 2795 C CA . ARG B 1 178 ? 17.125 -0.485 -9.055 1 96.44 178 ARG B CA 1
ATOM 2796 C C . ARG B 1 178 ? 16.312 -0.818 -10.297 1 96.44 178 ARG B C 1
ATOM 2798 O O . ARG B 1 178 ? 16.828 -0.813 -11.414 1 96.44 178 ARG B O 1
ATOM 2805 N N . TYR B 1 179 ? 15.062 -1.154 -10.039 1 97.44 179 TYR B N 1
ATOM 2806 C CA . TYR B 1 179 ? 14.133 -1.474 -11.125 1 97.44 179 TYR B CA 1
ATOM 2807 C C . TYR B 1 179 ? 12.852 -0.653 -11 1 97.44 179 TYR B C 1
ATOM 2809 O O . TYR B 1 179 ? 12.5 -0.195 -9.914 1 97.44 179 TYR B O 1
ATOM 2817 N N . ASP B 1 180 ? 12.234 -0.472 -12.156 1 98.31 180 ASP B N 1
ATOM 2818 C CA . ASP B 1 180 ? 10.938 0.196 -12.125 1 98.31 180 ASP B CA 1
ATOM 2819 C C . ASP B 1 180 ? 9.898 -0.65 -11.391 1 98.31 180 ASP B C 1
ATOM 2821 O O . ASP B 1 180 ? 9.961 -1.881 -11.414 1 98.31 180 ASP B O 1
ATOM 2825 N N . LYS B 1 181 ? 9.039 0.005 -10.664 1 98.31 181 LYS B N 1
ATOM 2826 C CA . LYS B 1 181 ? 7.793 -0.601 -10.203 1 98.31 181 LYS B CA 1
ATOM 2827 C C . LYS B 1 181 ? 6.629 -0.242 -11.117 1 98.31 181 LYS B C 1
ATOM 2829 O O . LYS B 1 181 ? 6.309 0.935 -11.297 1 98.31 181 LYS B O 1
ATOM 2834 N N . VAL B 1 182 ? 6.02 -1.216 -11.766 1 98.75 182 VAL B N 1
ATOM 2835 C CA . VAL B 1 182 ? 4.93 -1.013 -12.711 1 98.75 182 VAL B CA 1
ATOM 2836 C C . VAL B 1 182 ? 3.602 -1.388 -12.062 1 98.75 182 VAL B C 1
ATOM 2838 O O . VAL B 1 182 ? 3.48 -2.453 -11.453 1 98.75 182 VAL B O 1
ATOM 2841 N N . PHE B 1 183 ? 2.641 -0.485 -12.18 1 98.75 183 PHE B N 1
ATOM 2842 C CA . PHE B 1 183 ? 1.321 -0.696 -11.594 1 98.75 183 PHE B CA 1
ATOM 2843 C C . PHE B 1 183 ? 0.296 -1.012 -12.68 1 98.75 183 PHE B C 1
ATOM 2845 O O . PHE B 1 183 ? 0.191 -0.288 -13.672 1 98.75 183 PHE B O 1
ATOM 2852 N N . CYS B 1 184 ? -0.451 -2.105 -12.461 1 98.75 184 CYS B N 1
ATOM 2853 C CA . CYS B 1 184 ? -1.461 -2.514 -13.43 1 98.75 184 CYS B CA 1
ATOM 2854 C C . CYS B 1 184 ? -2.801 -2.764 -12.75 1 98.75 184 CYS B C 1
ATOM 2856 O O . CYS B 1 184 ? -2.854 -3.006 -11.547 1 98.75 184 CYS B O 1
ATOM 2858 N N . MET B 1 185 ? -3.857 -2.666 -13.547 1 98.69 185 MET B N 1
ATOM 2859 C CA . MET B 1 185 ? -5.195 -2.908 -13.016 1 98.69 185 MET B CA 1
ATOM 2860 C C . MET B 1 185 ? -6.062 -3.643 -14.031 1 98.69 185 MET B C 1
ATOM 2862 O O . MET B 1 185 ? -5.781 -3.611 -15.234 1 98.69 185 MET B O 1
ATOM 2866 N N . LEU B 1 186 ? -6.969 -4.348 -13.578 1 98.31 186 LEU B N 1
ATOM 2867 C CA . LEU B 1 186 ? -8.133 -4.859 -14.289 1 98.31 186 LEU B CA 1
ATOM 2868 C C . LEU B 1 186 ? -9.422 -4.273 -13.719 1 98.31 186 LEU B C 1
ATOM 2870 O O . LEU B 1 186 ? -9.766 -4.531 -12.562 1 98.31 186 LEU B O 1
ATOM 2874 N N . ASP B 1 187 ? -10.102 -3.484 -14.461 1 97.94 187 ASP B N 1
ATOM 2875 C CA . ASP B 1 187 ? -11.312 -2.787 -14.039 1 97.94 187 ASP B CA 1
ATOM 2876 C C . ASP B 1 187 ? -12.562 -3.572 -14.438 1 97.94 187 ASP B C 1
ATOM 2878 O O . ASP B 1 187 ? -12.898 -3.664 -15.617 1 97.94 187 ASP B O 1
ATOM 2882 N N . PHE B 1 188 ? -13.266 -4.16 -13.477 1 97.56 188 PHE B N 1
ATOM 2883 C CA . PHE B 1 188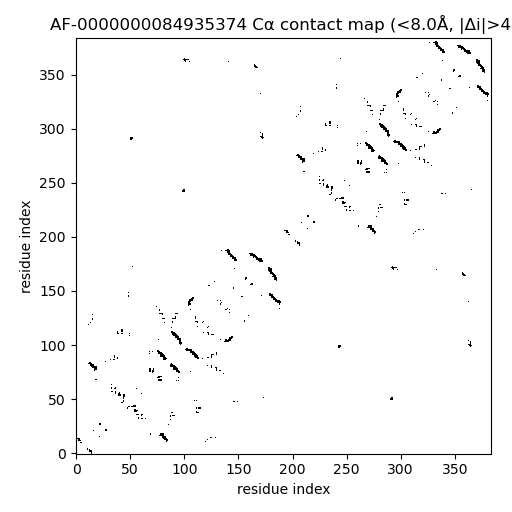 ? -14.391 -5.043 -13.742 1 97.56 188 PHE B CA 1
ATOM 2884 C C . PHE B 1 188 ? -15.672 -4.238 -13.922 1 97.56 188 PHE B C 1
ATOM 2886 O O . PHE B 1 188 ? -16.719 -4.793 -14.281 1 97.56 188 PHE B O 1
ATOM 2893 N N . ARG B 1 189 ? -15.672 -2.959 -13.609 1 93.31 189 ARG B N 1
ATOM 2894 C CA . ARG B 1 189 ? -16.859 -2.111 -13.688 1 93.31 189 ARG B CA 1
ATOM 2895 C C . ARG B 1 189 ? -17.219 -1.795 -15.133 1 93.31 189 ARG B C 1
ATOM 2897 O O . ARG B 1 189 ? -18.344 -1.428 -15.438 1 93.31 189 ARG B O 1
ATOM 2904 N N . ARG B 1 190 ? -16.203 -1.759 -16 1 75.5 190 ARG B N 1
ATOM 2905 C CA . ARG B 1 190 ? -16.422 -1.354 -17.391 1 75.5 190 ARG B CA 1
ATOM 2906 C C . ARG B 1 190 ? -16.812 -2.549 -18.25 1 75.5 190 ARG B C 1
ATOM 2908 O O . ARG B 1 190 ? -16.156 -3.596 -18.203 1 75.5 190 ARG B O 1
ATOM 2915 N N . HIS B 1 191 ? -18.094 -2.975 -18.234 1 61.94 191 HIS B N 1
ATOM 2916 C CA . HIS B 1 191 ? -18.609 -4.039 -19.094 1 61.94 191 HIS B CA 1
ATOM 2917 C C . HIS B 1 191 ? -18.156 -3.869 -20.531 1 61.94 191 HIS B C 1
ATOM 2919 O O . HIS B 1 191 ? -18.25 -2.773 -21.094 1 61.94 191 HIS B O 1
ATOM 2925 N N . ASP B 1 192 ? -17.031 -4.445 -20.953 1 42.88 192 ASP B N 1
ATOM 2926 C CA . ASP B 1 192 ? -17.078 -4.605 -22.406 1 42.88 192 ASP B CA 1
ATOM 2927 C C . ASP B 1 192 ? -18.359 -5.316 -22.828 1 42.88 192 ASP B C 1
ATOM 2929 O O . ASP B 1 192 ? -18.859 -6.184 -22.125 1 42.88 192 ASP B O 1
#

InterPro domains:
  IPR000182 GNAT domain [PF00583] (82-162)
  IPR000182 GNAT domain [PS51186] (35-181)
  IPR016181 Acyl-CoA N-acyltransferase [SSF55729] (35-181)
  IPR050832 Bacterial Acetyltransferase [PTHR43877] (37-168)

Foldseek 3Di:
DPFDQDPDDPQQTKDKDWPVRQVVPVVLVVCVLVLQLVQQQVCVVVVHFQPDLHRDDSVVSVVVVVVQVVCVVVLFKIKMFMDGPSHTFKIWMKGADPDPVRRLAIEGRDITGRPVCPPNCRSLVRVVVRVVSCVVSRRFKYKYKDWQPPVVVVVSCVVVPKDWPDKDAQPDDRPPGGTMITMIMDGPNDDD/DPFDQDPDDPQQTKDKDWPVRQVVPVVLVVCVLVLQLVQQQVCVVVVHFQPDLHRDDSVVSVVVVVVQVVQVVVLFKIKMFMDGPSHTFKIWMKGADPPPVRRLAIEGRDITGRPVCPPNCRSLVRVVVRVVSCVVSRRFKYKYKDWQPPVVVVVSCVVVPKDWPDKDAQPDDRPPGGTMITMIMDGPNDDD

Radius of gyration: 23.38 Å; Cα contacts (8 Å, |Δi|>4): 698; chains: 2; bounding box: 44×76×58 Å

pLDDT: mean 91.85, std 14.1, range [26.84, 98.88]

Solvent-accessible surface area (backbone atoms only — not comparable to full-atom values): 20892 Å² total; per-residue (Å²): 126,84,66,66,80,69,76,81,73,93,59,77,60,47,43,79,37,41,64,68,64,37,64,75,36,62,70,59,48,72,43,40,51,62,49,50,28,51,42,52,25,52,39,31,68,72,65,41,82,78,72,52,86,56,52,67,50,62,65,58,43,41,52,50,52,51,49,47,52,53,32,29,74,72,69,40,29,49,50,42,35,32,25,44,92,85,35,76,42,30,41,34,34,34,40,41,40,81,50,67,32,35,45,58,22,30,32,47,74,47,77,48,60,31,75,91,53,62,95,67,52,54,65,57,54,52,51,52,51,51,51,52,50,39,55,73,71,59,37,40,35,42,32,36,69,42,48,55,80,44,55,69,60,53,49,52,42,42,74,72,61,33,43,77,42,32,52,42,77,56,47,38,42,54,89,93,44,60,31,28,35,35,30,33,34,35,64,61,75,62,74,126,126,85,67,64,81,66,76,81,74,92,60,76,61,48,43,80,38,40,66,69,62,38,62,74,35,62,72,61,48,71,44,40,51,60,49,49,30,52,42,51,25,53,39,32,67,70,65,41,82,78,71,52,86,55,52,67,50,62,66,58,42,39,50,49,52,52,50,48,52,53,32,29,74,72,69,40,29,49,50,41,35,31,27,44,93,84,36,76,42,30,39,34,33,33,39,41,40,80,51,67,32,35,45,60,22,29,32,47,75,46,76,47,59,32,76,90,54,61,94,67,53,56,65,57,53,52,50,50,52,52,51,52,50,38,56,73,71,58,38,40,34,43,32,36,70,44,48,55,81,44,54,68,61,52,50,52,42,41,74,74,62,32,43,77,42,30,50,42,77,57,48,37,40,52,89,91,45,60,32,28,36,33,30,32,34,34,63,62,73,62,76,127

Sequence (384 aa):
MKSAKISGGSTTEYVILDAVELAADPELQGRLAESAHRILADLVDGGAALGWVKPPSPDEVADLLAHVVSAARAGDAALRFAFVERRLVGLGYWLRYARPTHRPHADLEKVAVDAAVHGRGVGRALTAALIADARKAGIEVLTLDARGDNTGALHLYRSLGFTEY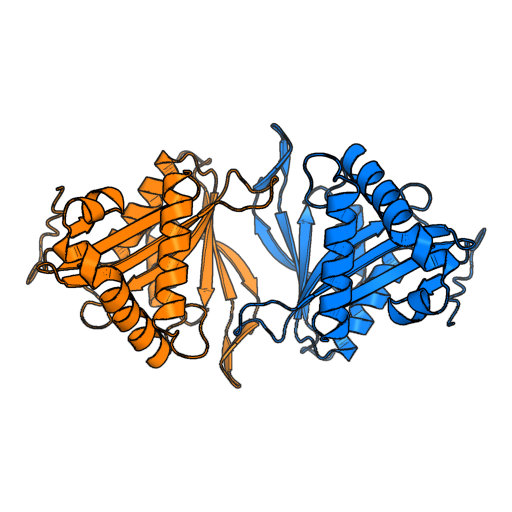GRLPDFVAVGERRYDKVFCMLDFRRHDMKSAKISGGSTTEYVILDAVELAADPELQGRLAESAHRILADLVDGGAALGWVKPPSPDEVADLLAHVVSAARAGDAALRFAFVERRLVGLGYWLRYARPTHRPHADLEKVAVDAAVHGRGVGRALTAALIADARKAGIEVLTLDARGDNTGALHLYRSLGFTEYGRLPDFVAVGERRYDKVFCMLDFRRHD

Organism: Streptomyces venezuelae (strain ATCC 10712 / CBS 650.69 / DSM 40230 / JCM 4526 / NBRC 13096 / PD 04745) (NCBI:txid953739)